Protein AF-A0A937W8B7-F1 (afdb_monomer)

Foldseek 3Di:
DFFDDLDPDDDDTAAWADADLQQQVQQAPDDFQRDNHDQLSVVQVCCLRPQFPDSVSAAPPRDPPPDDGRYHGDDPVRSVVVRVVSVLSYPPPDPPDDLCLLDFDPLLVLLVCCCPDLQLLQLCQQPDPQGFWHDQLFPPGIGWHWFWQLPPVDDQDPVDPGSSSNNTTTRGGLAVVQVRPQDDGRSPRGGPLSVSVSLQDPSRQPGPVCVGSPHHHDDPSSSVSNSSNSNSNYLALQQPLVPPSDLDLVSLVQLACVQVVNHDGDPSSQSVQVNVPQVPTRHNLSSVLSHCVNVVHDHSNPDPPPQPWPFPDDDPVGHPDDDQFDKDWGWIAGHDPRPDDDGTWTWIWHDHPPAIWIWIDDPDDPDDTDTDGDDPPVFPDDDDDDDDDDDDDDGDDDDDDPSDPDD

Nearest PDB structures (foldseek):
  5m2o-assembly1_B  TM=8.049E-01  e=3.011E-01  Ruminococcus flavefaciens FD-1

Structure (mmCIF, N/CA/C/O backbone):
data_AF-A0A937W8B7-F1
#
_entry.id   AF-A0A937W8B7-F1
#
loop_
_atom_site.group_PDB
_atom_site.id
_atom_site.type_symbol
_atom_site.label_atom_id
_atom_site.label_alt_id
_atom_site.label_comp_id
_atom_site.label_asym_id
_atom_site.label_entity_id
_atom_site.label_seq_id
_atom_site.pdbx_PDB_ins_code
_atom_site.Cartn_x
_atom_site.Cartn_y
_atom_site.Cartn_z
_atom_site.occupancy
_atom_site.B_iso_or_equiv
_atom_site.auth_seq_id
_atom_site.auth_comp_id
_atom_site.auth_asym_id
_atom_site.auth_atom_id
_atom_site.pdbx_PDB_model_num
ATOM 1 N N . MET A 1 1 ? 15.201 7.280 -2.288 1.00 46.69 1 MET A N 1
ATOM 2 C CA . MET A 1 1 ? 14.833 8.274 -3.319 1.00 46.69 1 MET A CA 1
ATOM 3 C C . MET A 1 1 ? 15.445 7.874 -4.650 1.00 46.69 1 MET A C 1
ATOM 5 O O . MET A 1 1 ? 16.646 7.661 -4.733 1.00 46.69 1 MET A O 1
ATOM 9 N N . ILE A 1 2 ? 14.607 7.722 -5.665 1.00 53.00 2 ILE A N 1
ATOM 10 C CA . ILE A 1 2 ? 14.942 7.365 -7.038 1.00 53.00 2 ILE A CA 1
ATOM 11 C C . ILE A 1 2 ? 14.984 8.642 -7.871 1.00 53.00 2 ILE A C 1
ATOM 13 O O . ILE A 1 2 ? 14.045 9.430 -7.831 1.00 53.00 2 ILE A O 1
ATOM 17 N N . LEU A 1 3 ? 16.038 8.831 -8.663 1.00 49.09 3 LEU A N 1
ATOM 18 C CA . LEU A 1 3 ? 16.100 9.918 -9.637 1.00 49.09 3 LEU A CA 1
ATOM 19 C C . LEU A 1 3 ? 15.056 9.675 -10.740 1.00 49.09 3 LEU A C 1
ATOM 21 O O . LEU A 1 3 ? 15.202 8.725 -11.514 1.00 49.09 3 LEU A O 1
ATOM 25 N N . VAL A 1 4 ? 14.020 10.511 -10.829 1.00 52.47 4 VAL A N 1
ATOM 26 C CA . VAL A 1 4 ? 13.039 10.473 -11.922 1.00 52.47 4 VAL A CA 1
ATOM 27 C C . VAL A 1 4 ? 13.129 11.779 -12.706 1.00 52.47 4 VAL A C 1
ATOM 29 O O . VAL A 1 4 ? 12.993 12.871 -12.156 1.00 52.47 4 VAL A O 1
ATOM 32 N N . ASN A 1 5 ? 13.377 11.666 -14.010 1.00 52.19 5 ASN A N 1
ATOM 33 C CA . ASN A 1 5 ? 13.340 12.813 -14.911 1.00 52.19 5 ASN A CA 1
ATOM 34 C C . ASN A 1 5 ? 11.910 12.948 -15.431 1.00 52.19 5 ASN A C 1
ATOM 36 O O . ASN A 1 5 ? 11.459 12.092 -16.185 1.00 52.19 5 ASN A O 1
ATOM 40 N N . VAL A 1 6 ? 11.227 14.013 -15.015 1.00 46.47 6 VAL A N 1
ATOM 41 C CA . VAL A 1 6 ? 9.799 14.262 -15.291 1.00 46.47 6 VAL A CA 1
ATOM 42 C C . VAL A 1 6 ? 9.524 14.560 -16.772 1.00 46.47 6 VAL A C 1
ATOM 44 O O . VAL A 1 6 ? 8.412 14.377 -17.254 1.00 46.47 6 VAL A O 1
ATOM 47 N N . ASP A 1 7 ? 10.531 15.029 -17.512 1.00 43.16 7 ASP A N 1
ATOM 48 C CA . ASP A 1 7 ? 10.381 15.488 -18.898 1.00 43.16 7 ASP A CA 1
ATOM 49 C C . ASP A 1 7 ? 11.430 14.953 -19.876 1.00 43.16 7 ASP A C 1
ATOM 51 O O . ASP A 1 7 ? 11.348 15.242 -21.065 1.00 43.16 7 ASP A O 1
ATOM 55 N N . GLY A 1 8 ? 12.408 14.175 -19.411 1.00 43.22 8 GLY A N 1
ATOM 56 C CA . GLY A 1 8 ? 13.606 13.945 -20.206 1.00 43.22 8 GLY A CA 1
ATOM 57 C C . GLY A 1 8 ? 14.385 15.253 -20.418 1.00 43.22 8 GLY A C 1
ATOM 58 O O . GLY A 1 8 ? 14.114 16.038 -21.316 1.00 43.22 8 GLY A O 1
ATOM 59 N N . PHE A 1 9 ? 15.455 15.408 -19.641 1.00 49.88 9 PHE A N 1
ATOM 60 C CA . PHE A 1 9 ? 16.638 16.215 -19.968 1.00 49.88 9 PHE A CA 1
ATOM 61 C C . PHE A 1 9 ? 16.577 17.753 -19.845 1.00 49.88 9 PHE A C 1
ATOM 63 O O . PHE A 1 9 ? 17.637 18.356 -19.997 1.00 49.88 9 PHE A O 1
ATOM 70 N N . SER A 1 10 ? 15.454 18.407 -19.511 1.00 43.09 10 SER A N 1
ATOM 71 C CA . SER A 1 10 ? 15.413 19.890 -19.433 1.00 43.09 10 SER A CA 1
ATOM 72 C C . SER A 1 10 ? 15.146 20.519 -18.061 1.00 43.09 10 SER A C 1
ATOM 74 O O . SER A 1 10 ? 15.403 21.714 -17.898 1.00 43.09 10 SER A O 1
ATOM 76 N N . ARG A 1 11 ? 14.669 19.767 -17.061 1.00 44.16 11 ARG A N 1
ATOM 77 C CA . ARG A 1 11 ? 14.406 20.288 -15.703 1.00 44.16 11 ARG A CA 1
ATOM 78 C C . ARG A 1 11 ? 15.167 19.512 -14.619 1.00 44.16 11 ARG A C 1
ATOM 80 O O . ARG A 1 11 ? 15.590 18.383 -14.873 1.00 44.16 11 ARG A O 1
ATOM 87 N N . PRO A 1 12 ? 15.378 20.108 -13.422 1.00 40.75 12 PRO A N 1
ATOM 88 C CA . PRO A 1 12 ? 16.072 19.438 -12.330 1.00 40.75 12 PRO A CA 1
ATOM 89 C C . PRO A 1 12 ? 15.380 18.111 -12.003 1.00 40.75 12 PRO A C 1
ATOM 91 O O . PRO A 1 12 ? 14.146 18.065 -11.983 1.00 40.75 12 PRO A O 1
ATOM 94 N N . PRO A 1 13 ? 16.144 17.041 -11.751 1.00 46.03 13 PRO A N 1
ATOM 95 C CA . PRO A 1 13 ? 15.562 15.759 -11.402 1.00 46.03 13 PRO A CA 1
ATOM 96 C C . PRO A 1 13 ? 14.735 15.897 -10.124 1.00 46.03 13 PRO A C 1
ATOM 98 O O . PRO A 1 13 ? 15.190 16.500 -9.151 1.00 46.03 13 PRO A O 1
ATOM 101 N N . VAL A 1 14 ? 13.539 15.308 -10.112 1.00 55.50 14 VAL A N 1
ATOM 102 C CA . VAL A 1 14 ? 12.800 15.118 -8.864 1.00 55.50 14 VAL A CA 1
ATOM 103 C C . VAL A 1 14 ? 13.104 13.723 -8.363 1.00 55.50 14 VAL A C 1
ATOM 105 O O . VAL A 1 14 ? 13.079 12.732 -9.097 1.00 55.50 14 VAL A O 1
ATOM 108 N N . PHE A 1 15 ? 13.447 13.645 -7.093 1.00 58.28 15 PHE A N 1
ATOM 109 C CA . PHE A 1 15 ? 13.592 12.368 -6.441 1.00 58.28 15 PHE A CA 1
ATOM 110 C C . PHE A 1 15 ? 12.212 11.861 -6.049 1.00 58.28 15 PHE A C 1
ATOM 112 O O . PHE A 1 15 ? 11.474 12.573 -5.375 1.00 58.28 15 PHE A O 1
ATOM 119 N N . ARG A 1 16 ? 11.882 10.634 -6.451 1.00 72.38 16 ARG A N 1
ATOM 120 C CA . ARG A 1 16 ? 10.646 9.973 -6.033 1.00 72.38 16 ARG A CA 1
ATOM 121 C C . ARG A 1 16 ? 10.905 8.802 -5.107 1.00 72.38 16 ARG A C 1
ATOM 123 O O . ARG A 1 16 ? 11.988 8.212 -5.108 1.00 72.38 16 ARG A O 1
ATOM 130 N N . SER A 1 17 ? 9.921 8.453 -4.306 1.00 75.50 17 SER A N 1
ATOM 131 C CA . SER A 1 17 ? 9.936 7.208 -3.533 1.00 75.50 17 SER A CA 1
ATOM 132 C C . SER A 1 17 ? 9.790 6.015 -4.473 1.00 75.50 17 SER A C 1
ATOM 134 O O . SER A 1 17 ? 9.129 6.150 -5.496 1.00 75.50 17 SER A O 1
ATOM 136 N N . PRO A 1 18 ? 10.421 4.860 -4.208 1.00 78.69 18 PRO A N 1
ATOM 137 C CA . PRO A 1 18 ? 10.049 3.631 -4.903 1.00 78.69 18 PRO A CA 1
ATOM 138 C C . PRO A 1 18 ? 8.588 3.275 -4.578 1.00 78.69 18 PRO A C 1
ATOM 140 O O . PRO A 1 18 ? 8.182 3.442 -3.428 1.00 78.69 18 PRO A O 1
ATOM 143 N N . PRO A 1 19 ? 7.792 2.794 -5.549 1.00 78.88 19 PRO A N 1
ATOM 144 C CA . PRO A 1 19 ? 6.466 2.280 -5.239 1.00 78.88 19 PRO A CA 1
ATOM 145 C C . PRO A 1 19 ? 6.586 0.934 -4.498 1.00 78.88 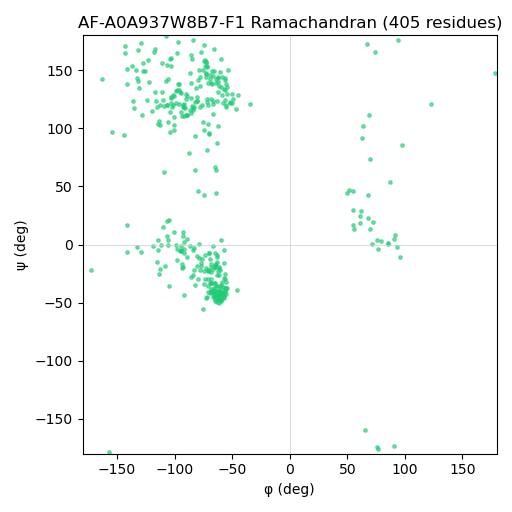19 PRO A C 1
ATOM 147 O O . PRO A 1 19 ? 7.565 0.208 -4.712 1.00 78.88 19 PRO A O 1
ATOM 150 N N . PRO A 1 20 ? 5.604 0.564 -3.660 1.00 84.06 20 PRO A N 1
ATOM 151 C CA . PRO A 1 20 ? 5.537 -0.782 -3.103 1.00 84.06 20 PRO A CA 1
ATOM 152 C C . PRO A 1 20 ? 5.369 -1.821 -4.225 1.00 84.06 20 PRO A C 1
ATOM 154 O O . PRO A 1 20 ? 4.680 -1.576 -5.214 1.00 84.06 20 PRO A O 1
ATOM 157 N N . LEU A 1 21 ? 6.011 -2.985 -4.069 1.00 88.19 21 LEU A N 1
ATOM 158 C CA . LEU A 1 21 ? 5.905 -4.100 -5.025 1.00 88.19 21 LEU A CA 1
ATOM 159 C C . LEU A 1 21 ? 4.818 -5.114 -4.649 1.00 88.19 21 LEU A C 1
ATOM 161 O O . LEU A 1 21 ? 4.355 -5.862 -5.510 1.00 88.19 21 LEU A O 1
ATOM 165 N N . ARG A 1 22 ? 4.396 -5.132 -3.379 1.00 86.88 22 ARG A N 1
ATOM 166 C CA . ARG A 1 22 ? 3.252 -5.928 -2.931 1.00 86.88 22 ARG A CA 1
ATOM 167 C C . ARG A 1 22 ? 1.998 -5.466 -3.661 1.00 86.88 22 ARG A C 1
ATOM 169 O O . ARG A 1 22 ? 1.797 -4.265 -3.836 1.00 86.88 22 ARG A O 1
ATOM 176 N N . ASN A 1 23 ? 1.189 -6.422 -4.114 1.00 89.88 23 ASN A N 1
ATOM 177 C CA . ASN A 1 23 ? -0.022 -6.163 -4.900 1.00 89.88 23 ASN A CA 1
ATOM 178 C C . ASN A 1 23 ? 0.187 -5.348 -6.176 1.00 89.88 23 ASN A C 1
ATOM 180 O O . ASN A 1 23 ? -0.794 -4.915 -6.774 1.00 89.88 23 ASN A O 1
ATOM 184 N N . LEU A 1 24 ? 1.429 -5.160 -6.643 1.00 91.38 24 LEU A N 1
ATOM 185 C CA . LEU A 1 24 ? 1.702 -4.341 -7.823 1.00 91.38 24 LEU A CA 1
ATOM 186 C C . LEU A 1 24 ? 0.881 -4.809 -9.024 1.00 91.38 24 LEU A C 1
ATOM 188 O O . LEU A 1 24 ? 0.387 -3.986 -9.776 1.00 91.38 24 LEU A O 1
ATOM 192 N N . THR A 1 25 ? 0.680 -6.116 -9.179 1.00 91.38 25 THR A N 1
ATOM 193 C CA . THR A 1 25 ? -0.074 -6.717 -10.288 1.00 91.38 25 THR A CA 1
ATOM 194 C C . THR A 1 25 ? -1.554 -6.337 -10.326 1.00 91.38 25 THR A C 1
ATOM 196 O O . THR A 1 25 ? -2.179 -6.491 -11.374 1.00 91.38 25 THR A O 1
ATOM 199 N N . LEU A 1 26 ? -2.093 -5.814 -9.223 1.00 90.88 26 LEU A N 1
ATOM 200 C CA . LEU A 1 26 ? -3.468 -5.336 -9.087 1.00 90.88 26 LEU A CA 1
ATOM 201 C C . LEU A 1 26 ? -3.605 -3.827 -9.320 1.00 90.88 26 LEU A C 1
ATOM 203 O O . LEU A 1 26 ? -4.718 -3.322 -9.340 1.00 90.88 26 LEU A O 1
ATOM 207 N N . THR A 1 27 ? -2.501 -3.098 -9.505 1.00 92.38 27 THR A N 1
ATOM 208 C CA . THR A 1 27 ? -2.508 -1.628 -9.583 1.00 92.38 27 THR A CA 1
ATOM 209 C C . THR A 1 27 ? -2.297 -1.100 -10.999 1.00 92.38 27 THR A C 1
ATOM 211 O O . THR A 1 27 ? -1.916 0.056 -11.177 1.00 92.38 27 THR A O 1
ATOM 214 N N . ALA A 1 28 ? -2.533 -1.925 -12.022 1.00 91.31 28 ALA A N 1
ATOM 215 C CA . ALA A 1 28 ? -2.424 -1.495 -13.411 1.00 91.31 28 ALA A CA 1
ATOM 216 C C . ALA A 1 28 ? -3.374 -0.309 -13.712 1.00 91.31 28 ALA A C 1
ATOM 218 O O . ALA A 1 28 ? -4.508 -0.308 -13.234 1.00 91.31 28 ALA A O 1
ATOM 219 N N . PRO A 1 29 ? -2.973 0.656 -14.560 1.00 91.62 29 PRO A N 1
ATOM 220 C CA . PRO A 1 29 ? -1.682 0.736 -15.240 1.00 91.62 29 PRO A CA 1
ATOM 221 C C . PRO A 1 29 ? -0.530 1.071 -14.278 1.00 91.62 29 PRO A C 1
ATOM 223 O O . PRO A 1 29 ? -0.659 1.915 -13.398 1.00 91.62 29 PRO A O 1
ATOM 226 N N . PHE A 1 30 ? 0.610 0.412 -14.473 1.00 89.12 30 PHE A N 1
ATOM 227 C CA . PHE A 1 30 ? 1.783 0.506 -13.606 1.00 89.12 30 PHE A CA 1
ATOM 228 C C . PHE A 1 30 ? 2.536 1.820 -13.797 1.00 89.12 30 PHE A C 1
ATOM 230 O O . PHE A 1 30 ? 2.318 2.526 -14.782 1.00 89.12 30 PHE A O 1
ATOM 237 N N . ASP A 1 31 ? 3.510 2.035 -12.905 1.00 80.31 31 ASP A N 1
ATOM 238 C CA . ASP A 1 31 ? 4.258 3.271 -12.665 1.00 80.31 31 ASP A CA 1
ATOM 239 C C . ASP A 1 31 ? 3.458 4.365 -11.936 1.00 80.31 31 ASP A C 1
ATOM 241 O O . ASP A 1 31 ? 2.242 4.303 -11.774 1.00 80.31 31 ASP A O 1
ATOM 245 N N . PHE A 1 32 ? 4.174 5.378 -11.445 1.00 79.25 32 PHE A N 1
ATOM 246 C CA . PHE A 1 32 ? 3.575 6.459 -10.667 1.00 79.25 32 PHE A CA 1
ATOM 247 C C . PHE A 1 32 ? 2.592 7.323 -11.446 1.00 79.25 32 PHE A C 1
ATOM 249 O O . PHE A 1 32 ? 1.865 8.065 -10.811 1.00 79.25 32 PHE A O 1
ATOM 256 N N . ASN A 1 33 ? 2.589 7.301 -12.777 1.00 76.81 33 ASN A N 1
ATOM 257 C CA . ASN A 1 33 ? 1.750 8.172 -13.601 1.00 76.81 33 ASN A CA 1
ATOM 258 C C . ASN A 1 33 ? 0.656 7.394 -14.363 1.00 76.81 33 ASN A C 1
ATOM 260 O O . ASN A 1 33 ? -0.147 8.003 -15.086 1.00 76.81 33 ASN A O 1
ATOM 264 N N . GLY A 1 34 ? 0.626 6.070 -14.183 1.00 83.12 34 GLY A N 1
ATOM 265 C CA . GLY A 1 34 ? -0.388 5.167 -14.702 1.00 83.12 34 GLY A CA 1
ATOM 266 C C . GLY A 1 34 ? -0.336 5.061 -16.218 1.00 83.12 34 GLY A C 1
ATOM 267 O O . GLY A 1 34 ? -1.378 5.123 -16.875 1.00 83.12 34 GLY A O 1
ATOM 268 N N . ARG A 1 35 ? 0.865 4.962 -16.803 1.00 82.31 35 ARG A N 1
ATOM 269 C CA . ARG A 1 35 ? 1.031 4.843 -18.265 1.00 82.31 35 ARG A CA 1
ATOM 270 C C . ARG A 1 35 ? 1.472 3.483 -18.738 1.00 82.31 35 ARG A C 1
ATOM 272 O O . ARG A 1 35 ? 1.360 3.217 -19.934 1.00 82.31 35 ARG A O 1
ATOM 279 N N . THR A 1 36 ? 2.021 2.661 -17.858 1.00 89.00 36 THR A N 1
ATOM 280 C CA . THR A 1 36 ? 2.618 1.406 -18.286 1.00 89.00 36 THR A CA 1
ATOM 281 C C . THR A 1 36 ? 1.573 0.291 -18.219 1.00 89.00 36 THR A C 1
ATOM 283 O O . THR A 1 36 ? 1.150 -0.071 -17.127 1.00 89.00 36 THR A O 1
ATOM 286 N N . PRO A 1 37 ? 1.110 -0.254 -19.358 1.00 88.94 37 PRO A N 1
ATOM 287 C CA . PRO A 1 37 ? -0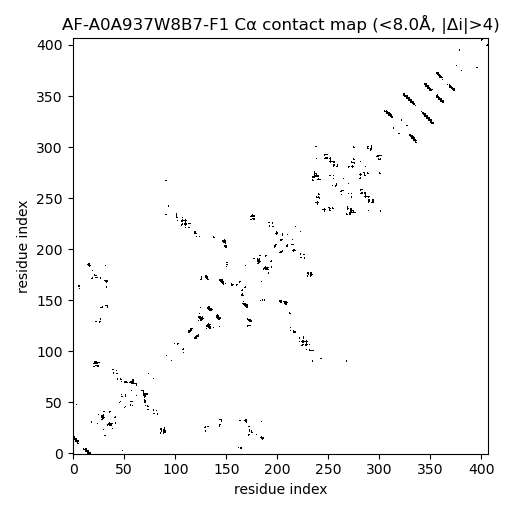.055 -1.138 -19.367 1.00 88.94 37 PRO A CA 1
ATOM 288 C C . PRO A 1 37 ? 0.253 -2.565 -18.895 1.00 88.94 37 PRO A C 1
ATOM 290 O O . PRO A 1 37 ? -0.659 -3.275 -18.485 1.00 88.94 37 PRO A O 1
ATOM 293 N N . ASP A 1 38 ? 1.514 -2.998 -18.961 1.00 93.00 38 ASP A N 1
ATOM 294 C CA . ASP A 1 38 ? 1.922 -4.373 -18.674 1.00 93.00 38 ASP A CA 1
ATOM 295 C C . ASP A 1 38 ? 3.206 -4.444 -17.822 1.00 93.00 38 ASP A C 1
ATOM 297 O O . ASP A 1 38 ? 4.049 -3.539 -17.833 1.00 93.00 38 ASP A O 1
ATOM 301 N N . LEU A 1 39 ? 3.356 -5.544 -17.076 1.00 93.19 39 LEU A N 1
ATOM 302 C CA . LEU A 1 39 ? 4.454 -5.738 -16.125 1.00 93.19 39 LEU A CA 1
ATOM 303 C C . LEU A 1 39 ? 5.822 -5.831 -16.813 1.00 93.19 39 LEU A C 1
ATOM 305 O O . LEU A 1 39 ? 6.797 -5.292 -16.294 1.00 93.19 39 LEU A O 1
ATOM 309 N N . LYS A 1 40 ? 5.922 -6.461 -17.990 1.00 95.31 40 LYS A N 1
ATOM 310 C CA . LYS A 1 40 ? 7.202 -6.613 -18.709 1.00 95.31 40 LYS A CA 1
ATOM 311 C C . LYS A 1 40 ? 7.724 -5.264 -19.204 1.00 95.31 40 LYS A C 1
ATOM 313 O O . LYS A 1 40 ? 8.918 -4.970 -19.067 1.00 95.31 40 LYS A O 1
ATOM 318 N N . THR A 1 41 ? 6.839 -4.408 -19.712 1.00 93.88 41 THR A N 1
ATOM 319 C CA . THR A 1 41 ? 7.165 -3.018 -20.041 1.00 93.88 41 THR A CA 1
ATOM 320 C C . THR A 1 41 ? 7.573 -2.249 -18.787 1.00 93.88 41 THR A C 1
ATOM 322 O O . THR A 1 41 ? 8.575 -1.535 -18.828 1.00 93.88 41 THR A O 1
ATOM 325 N N . PHE A 1 42 ? 6.875 -2.424 -17.659 1.00 92.00 42 PHE A N 1
ATOM 326 C CA . PHE A 1 42 ? 7.240 -1.781 -16.390 1.00 92.00 42 PHE A CA 1
ATOM 327 C C . PHE A 1 42 ? 8.649 -2.178 -15.931 1.00 92.00 42 PHE A C 1
ATOM 329 O O . PHE A 1 42 ? 9.477 -1.303 -15.668 1.00 92.00 42 PHE A O 1
ATOM 336 N N . ILE A 1 43 ? 8.966 -3.476 -15.940 1.00 93.50 43 ILE A N 1
ATOM 337 C CA . ILE A 1 43 ? 10.291 -4.013 -15.594 1.00 93.50 43 ILE A CA 1
ATOM 338 C C . ILE A 1 43 ? 11.369 -3.442 -16.522 1.00 93.50 43 ILE A C 1
ATOM 340 O O . ILE A 1 43 ? 12.414 -2.974 -16.065 1.00 93.50 43 ILE A O 1
ATOM 344 N N . THR A 1 44 ? 11.116 -3.425 -17.831 1.00 93.38 44 THR A N 1
ATOM 345 C CA . THR A 1 44 ? 12.071 -2.890 -18.808 1.00 93.38 44 THR A CA 1
ATOM 346 C C . THR A 1 44 ? 12.318 -1.400 -18.576 1.00 93.38 44 THR A C 1
ATOM 348 O O . THR A 1 44 ? 13.470 -0.964 -18.573 1.00 93.38 44 THR A O 1
ATOM 351 N N . ARG A 1 45 ? 11.266 -0.613 -18.317 1.00 88.44 45 ARG A N 1
ATOM 352 C CA . ARG A 1 45 ? 11.387 0.814 -17.981 1.00 88.44 45 ARG A CA 1
ATOM 353 C C . ARG A 1 45 ? 12.171 1.025 -16.687 1.00 88.44 45 ARG A C 1
ATOM 355 O O . ARG A 1 45 ? 13.014 1.917 -16.653 1.00 88.44 45 ARG A O 1
ATOM 362 N N . ALA A 1 46 ? 11.964 0.192 -15.668 1.00 87.94 46 ALA A N 1
ATOM 363 C CA . ALA A 1 46 ? 12.738 0.241 -14.429 1.00 87.94 46 ALA A CA 1
ATOM 364 C C . ALA A 1 46 ? 14.234 -0.021 -14.681 1.00 87.94 46 ALA A C 1
ATOM 366 O O . ALA A 1 46 ? 15.082 0.732 -14.201 1.00 87.94 46 ALA A O 1
ATOM 367 N N . VAL A 1 47 ? 14.579 -1.016 -15.506 1.00 91.00 47 VAL A N 1
ATOM 368 C CA . VAL A 1 47 ? 15.978 -1.280 -15.885 1.00 91.00 47 VAL A CA 1
ATOM 369 C C . VAL A 1 47 ? 16.571 -0.106 -16.661 1.00 91.00 47 VAL A C 1
ATOM 371 O O . VAL A 1 47 ? 17.637 0.386 -16.297 1.00 91.00 47 VAL A O 1
ATOM 374 N N . VAL A 1 48 ? 15.863 0.423 -17.662 1.00 88.19 48 VAL A N 1
ATOM 375 C CA . VAL A 1 48 ? 16.294 1.617 -18.413 1.00 88.19 48 VAL A CA 1
ATOM 376 C C . VAL A 1 48 ? 16.467 2.833 -17.495 1.00 88.19 48 VAL A C 1
ATOM 378 O O . VAL A 1 48 ? 17.341 3.668 -17.736 1.00 88.19 48 VAL A O 1
ATOM 381 N N . GLN A 1 49 ? 15.675 2.946 -16.427 1.00 82.94 49 GLN A N 1
ATOM 382 C CA . GLN A 1 49 ? 15.739 4.072 -15.501 1.00 82.94 49 GLN A CA 1
ATOM 383 C C . GLN A 1 49 ? 16.848 3.933 -14.444 1.00 82.94 49 GLN A C 1
ATOM 385 O O . GLN A 1 49 ? 17.447 4.946 -14.069 1.00 82.94 49 GLN A O 1
ATOM 390 N N . HIS A 1 50 ? 17.148 2.727 -13.964 1.00 84.31 50 HIS A N 1
ATOM 391 C CA . HIS A 1 50 ? 17.993 2.541 -12.774 1.00 84.31 50 HIS A CA 1
ATOM 392 C C . HIS A 1 50 ? 19.348 1.886 -13.040 1.00 84.31 50 HIS A C 1
ATOM 394 O O . HIS A 1 50 ? 20.253 2.039 -12.228 1.00 84.31 50 HIS A O 1
ATOM 400 N N . PHE A 1 51 ? 19.508 1.172 -14.154 1.00 88.00 51 PHE A N 1
ATOM 401 C CA . PHE A 1 51 ? 20.730 0.422 -14.449 1.00 88.00 51 PHE A CA 1
ATOM 402 C C . PHE A 1 51 ? 21.781 1.181 -15.278 1.00 88.00 51 PHE A C 1
ATOM 404 O O . PHE A 1 51 ? 22.935 0.743 -15.258 1.00 88.00 51 PHE A O 1
ATOM 411 N N . PRO A 1 52 ? 21.472 2.274 -16.015 1.00 88.69 52 PRO A N 1
ATOM 412 C CA . PRO A 1 52 ? 22.501 3.009 -16.737 1.00 88.69 52 PRO A CA 1
ATOM 413 C C . PRO A 1 52 ? 23.625 3.514 -15.838 1.00 88.69 52 PRO A C 1
ATOM 415 O O . PRO A 1 52 ? 23.387 4.149 -14.814 1.00 88.69 52 PRO A O 1
ATOM 418 N N . LYS A 1 53 ? 24.865 3.300 -16.281 1.00 86.12 53 LYS A N 1
ATOM 419 C CA . LYS A 1 53 ? 26.067 3.862 -15.647 1.00 86.12 53 LYS A CA 1
ATOM 420 C C . LYS A 1 53 ? 26.257 5.352 -15.920 1.00 86.12 53 LYS A C 1
ATOM 422 O O . LYS A 1 53 ? 26.961 6.023 -15.171 1.00 86.12 53 LYS A O 1
ATOM 427 N N . THR A 1 54 ? 25.666 5.860 -17.000 1.00 83.38 54 THR A N 1
ATOM 428 C CA . THR A 1 54 ? 25.754 7.267 -17.396 1.00 83.38 54 THR A CA 1
ATOM 429 C C . THR A 1 54 ? 24.374 7.829 -17.727 1.00 83.38 54 THR A C 1
ATOM 431 O O . THR A 1 54 ? 23.400 7.095 -17.905 1.00 83.38 54 THR A O 1
ATOM 434 N N . LEU A 1 55 ? 24.293 9.157 -17.845 1.00 79.69 55 LEU A N 1
ATOM 435 C CA . LEU A 1 55 ? 23.071 9.849 -18.259 1.00 79.69 55 LEU A CA 1
ATOM 436 C C . LEU A 1 55 ? 22.715 9.633 -19.740 1.00 79.69 55 LEU A C 1
ATOM 438 O O . LEU A 1 55 ? 21.630 10.045 -20.145 1.00 79.69 55 LEU A O 1
ATOM 442 N N . GLN A 1 56 ? 23.584 8.996 -20.536 1.00 80.12 56 GLN A N 1
ATOM 443 C CA . GLN A 1 56 ? 23.296 8.690 -21.941 1.00 80.12 56 GLN A CA 1
ATOM 444 C C . GLN A 1 56 ? 22.279 7.551 -22.081 1.00 80.12 56 GLN A C 1
ATOM 446 O O . GLN A 1 56 ? 21.500 7.549 -23.030 1.00 80.12 56 GLN A O 1
ATOM 451 N N . ARG A 1 57 ? 22.241 6.625 -21.111 1.00 84.88 57 ARG A N 1
ATOM 452 C CA . ARG A 1 57 ? 21.297 5.498 -21.054 1.00 84.88 57 ARG A CA 1
ATOM 453 C C . ARG A 1 57 ? 21.274 4.695 -22.353 1.00 84.88 57 ARG A C 1
ATOM 455 O O . ARG A 1 57 ? 20.206 4.342 -22.851 1.00 84.88 57 ARG A O 1
ATOM 462 N N . ILE A 1 58 ? 22.451 4.359 -22.872 1.00 88.81 58 ILE A N 1
ATOM 463 C CA . ILE A 1 58 ? 22.578 3.578 -24.099 1.00 88.81 58 ILE A CA 1
ATOM 464 C C . ILE A 1 58 ? 22.730 2.086 -23.761 1.00 88.81 58 ILE A C 1
ATOM 466 O O . ILE A 1 58 ? 23.739 1.684 -23.164 1.00 88.81 58 ILE A O 1
ATOM 470 N N . PRO A 1 59 ? 21.753 1.233 -24.122 1.00 93.62 59 PRO A N 1
ATOM 471 C CA . PRO A 1 59 ? 21.850 -0.193 -23.858 1.00 93.62 59 PRO A CA 1
ATOM 472 C C . PRO A 1 59 ? 22.877 -0.864 -24.776 1.00 93.62 59 PRO A C 1
ATOM 474 O O . PRO A 1 59 ? 23.165 -0.413 -25.888 1.00 93.62 59 PRO A O 1
ATOM 477 N N . ARG A 1 60 ? 23.383 -2.016 -24.328 1.00 92.81 60 ARG A N 1
ATOM 478 C CA . ARG A 1 60 ? 24.199 -2.923 -25.141 1.00 92.81 60 ARG A CA 1
ATOM 479 C C . ARG A 1 60 ? 23.522 -3.218 -26.483 1.00 92.81 60 ARG A C 1
ATOM 481 O O . ARG A 1 60 ? 22.373 -3.640 -26.518 1.00 92.81 60 ARG A O 1
ATOM 488 N N . GLY A 1 61 ? 24.284 -3.061 -27.561 1.00 91.50 61 GLY A N 1
ATOM 489 C CA . GLY A 1 61 ? 23.841 -3.212 -28.947 1.00 91.50 61 GLY A CA 1
ATOM 490 C C . GLY A 1 61 ? 23.450 -1.894 -29.620 1.00 91.50 61 GLY A C 1
ATOM 491 O O . GLY A 1 61 ? 23.287 -1.882 -30.834 1.00 91.50 61 GLY A O 1
ATOM 492 N N . GLN A 1 62 ? 23.335 -0.795 -28.864 1.00 92.00 62 GLN A N 1
ATOM 493 C CA . GLN A 1 62 ? 22.985 0.535 -29.385 1.00 92.00 62 GLN A CA 1
ATOM 494 C C . GLN A 1 62 ? 24.084 1.585 -29.150 1.00 92.00 62 GLN A C 1
ATOM 496 O O . GLN A 1 62 ? 23.938 2.736 -29.556 1.00 92.00 62 GLN A O 1
ATOM 501 N N . GLN A 1 63 ? 25.189 1.208 -28.499 1.00 90.62 63 GLN A N 1
ATOM 502 C CA . GLN A 1 63 ? 26.329 2.092 -28.256 1.00 90.62 63 GLN A CA 1
ATOM 503 C C . GLN A 1 63 ? 27.183 2.324 -29.517 1.00 90.62 63 GLN A C 1
ATOM 505 O O . GLN A 1 63 ? 27.276 1.422 -30.354 1.00 90.62 63 GLN A O 1
ATOM 510 N N . PRO A 1 64 ? 27.845 3.493 -29.648 1.00 90.00 64 PRO A N 1
ATOM 511 C CA . PRO A 1 64 ? 28.822 3.736 -30.707 1.00 90.00 64 PRO A CA 1
ATOM 512 C C . PRO A 1 64 ? 29.924 2.668 -30.779 1.00 90.00 64 PRO A C 1
ATOM 514 O O . PRO A 1 64 ? 30.328 2.078 -29.776 1.00 90.00 64 PRO A O 1
ATOM 517 N N . THR A 1 65 ? 30.459 2.434 -31.976 1.00 89.50 65 THR A N 1
ATOM 518 C CA . THR A 1 65 ? 31.552 1.473 -32.170 1.00 89.50 65 THR A CA 1
ATOM 519 C C . THR A 1 65 ? 32.766 1.853 -31.320 1.00 89.50 65 THR A C 1
ATOM 521 O O . THR A 1 65 ? 33.241 2.985 -31.373 1.00 89.50 65 THR A O 1
ATOM 524 N N . GLY A 1 66 ? 33.282 0.894 -30.548 1.00 88.81 66 GLY A N 1
ATOM 525 C CA . GLY A 1 66 ? 34.443 1.093 -29.676 1.00 88.81 66 GLY A CA 1
ATOM 526 C C . GLY A 1 66 ? 34.127 1.670 -28.293 1.00 88.81 66 GLY A C 1
ATOM 527 O O . GLY A 1 66 ? 35.055 1.854 -27.509 1.00 88.81 66 GLY A O 1
ATOM 528 N N . THR A 1 67 ? 32.857 1.924 -27.955 1.00 88.88 67 THR A N 1
ATOM 529 C CA . THR A 1 67 ? 32.465 2.361 -26.606 1.00 88.88 67 THR A CA 1
ATOM 530 C C . THR A 1 67 ? 31.850 1.228 -25.785 1.00 88.88 67 THR A C 1
ATOM 532 O O . THR A 1 67 ? 31.305 0.253 -26.311 1.00 88.88 67 THR A O 1
ATOM 535 N N . MET A 1 68 ? 31.962 1.342 -24.460 1.00 86.62 68 MET A N 1
ATOM 536 C CA . MET A 1 68 ? 31.331 0.409 -23.527 1.00 86.62 68 MET A CA 1
ATOM 537 C C . MET A 1 68 ? 29.842 0.745 -23.365 1.00 86.62 68 MET A C 1
ATOM 539 O O . MET A 1 68 ? 29.502 1.924 -23.296 1.00 86.62 68 MET A O 1
ATOM 543 N N . PRO A 1 69 ? 28.951 -0.258 -23.265 1.00 88.12 69 PRO A N 1
ATOM 544 C CA . PRO A 1 69 ? 27.532 -0.006 -23.036 1.00 88.12 69 PRO A CA 1
ATOM 545 C C . PRO A 1 69 ? 27.260 0.459 -21.599 1.00 88.12 69 PRO A C 1
ATOM 547 O O . PRO A 1 69 ? 27.908 -0.010 -20.655 1.00 88.12 69 PRO A O 1
ATOM 550 N N . ASP A 1 70 ? 26.245 1.312 -21.426 1.00 90.69 70 ASP A N 1
ATOM 551 C CA . ASP A 1 70 ? 25.840 1.805 -20.104 1.00 90.69 70 ASP A CA 1
ATOM 552 C C . ASP A 1 70 ? 25.169 0.706 -19.272 1.00 90.69 70 ASP A C 1
ATOM 554 O O . ASP A 1 70 ? 25.418 0.601 -18.074 1.00 90.69 70 ASP A O 1
ATOM 558 N N . PHE A 1 71 ? 24.319 -0.111 -19.903 1.00 94.25 71 PHE A N 1
ATOM 559 C CA . PHE A 1 71 ? 23.567 -1.214 -19.289 1.00 94.25 71 PHE A CA 1
ATOM 560 C C . PHE A 1 71 ? 23.166 -2.265 -20.344 1.00 94.25 71 PHE A C 1
ATOM 562 O O . PHE A 1 71 ? 23.508 -2.146 -21.522 1.00 94.25 71 PHE A O 1
ATOM 569 N N . ARG A 1 72 ? 22.449 -3.320 -19.942 1.00 94.50 72 ARG A N 1
ATOM 570 C CA . ARG A 1 72 ? 21.832 -4.309 -20.845 1.00 94.50 72 ARG A CA 1
ATOM 571 C C . ARG A 1 72 ? 20.324 -4.340 -20.586 1.00 94.50 72 ARG A C 1
ATOM 573 O O . ARG A 1 72 ? 19.918 -4.297 -19.431 1.00 94.50 72 ARG A O 1
ATOM 580 N N . LEU A 1 73 ? 19.518 -4.439 -21.644 1.00 95.25 73 LEU A N 1
ATOM 581 C CA . LEU A 1 73 ? 18.079 -4.699 -21.521 1.00 95.25 73 LEU A CA 1
ATOM 582 C C . LEU A 1 73 ? 17.820 -6.118 -20.981 1.00 95.25 73 LEU A C 1
ATOM 584 O O . LEU A 1 73 ? 18.624 -7.004 -21.280 1.00 95.25 73 LEU A O 1
ATOM 588 N N . PRO A 1 74 ? 16.729 -6.358 -20.235 1.00 95.69 74 PRO A N 1
ATOM 589 C CA . PRO A 1 74 ? 16.350 -7.702 -19.790 1.00 95.69 74 PRO A CA 1
ATOM 590 C C . PRO A 1 74 ? 16.194 -8.687 -20.957 1.00 95.69 74 PRO A C 1
ATOM 592 O O . PRO A 1 74 ? 15.725 -8.303 -22.029 1.00 95.69 74 PRO A O 1
ATOM 595 N N . GLN A 1 75 ? 16.586 -9.946 -20.756 1.00 96.38 75 GLN A N 1
ATOM 596 C CA . GLN A 1 75 ? 16.240 -11.049 -21.655 1.00 96.38 75 GLN A CA 1
ATOM 597 C C . GLN A 1 75 ? 14.789 -11.499 -21.425 1.00 96.38 75 GLN A C 1
ATOM 599 O O . GLN A 1 75 ? 14.158 -11.139 -20.431 1.00 96.38 75 GLN A O 1
ATOM 604 N N . ALA A 1 76 ? 14.251 -12.289 -22.356 1.00 96.69 76 ALA A N 1
ATOM 605 C CA . ALA A 1 76 ? 12.871 -12.767 -22.290 1.00 96.69 76 ALA A CA 1
ATOM 606 C C . ALA A 1 76 ? 12.595 -13.641 -21.052 1.00 96.69 76 ALA A C 1
ATOM 608 O O . ALA A 1 76 ? 11.590 -13.432 -20.377 1.00 96.69 76 ALA A O 1
ATOM 609 N N . ASP A 1 77 ? 13.507 -14.555 -20.722 1.00 97.19 77 ASP A N 1
ATOM 610 C CA . ASP A 1 77 ? 13.440 -15.418 -19.539 1.00 97.19 77 ASP A CA 1
ATOM 611 C C . ASP A 1 77 ? 13.552 -14.617 -18.231 1.00 97.19 77 ASP A C 1
ATOM 613 O O . ASP A 1 77 ? 12.811 -14.866 -17.283 1.00 97.19 77 ASP A O 1
ATOM 617 N N . GLU A 1 78 ? 14.408 -13.592 -18.194 1.00 96.94 78 GLU A N 1
ATOM 618 C CA . GLU A 1 78 ? 14.514 -12.666 -17.056 1.00 96.94 78 GLU A CA 1
ATOM 619 C C . GLU A 1 78 ? 13.208 -11.881 -16.832 1.00 96.94 78 GLU A C 1
ATOM 621 O O . GLU A 1 78 ? 12.787 -11.689 -15.690 1.00 96.94 78 GLU A O 1
ATOM 626 N N . LEU A 1 79 ? 12.547 -11.439 -17.910 1.00 97.19 79 LEU A N 1
ATOM 627 C CA . LEU A 1 79 ? 11.250 -10.756 -17.831 1.00 97.19 79 LEU A CA 1
ATOM 628 C C . LEU A 1 79 ? 10.143 -11.686 -17.334 1.00 97.19 79 LEU A C 1
ATOM 630 O O . LEU A 1 79 ? 9.318 -11.263 -16.530 1.00 97.19 79 LEU A O 1
ATOM 634 N N . GLU A 1 80 ? 10.120 -12.934 -17.800 1.00 95.81 80 GLU A N 1
ATOM 635 C CA . GLU A 1 80 ? 9.157 -13.942 -17.347 1.00 95.81 80 GLU A CA 1
ATOM 636 C C . GLU A 1 80 ? 9.354 -14.291 -15.872 1.00 95.81 80 GLU A C 1
ATOM 638 O O . GLU A 1 80 ? 8.382 -14.308 -15.116 1.00 95.81 80 GLU A O 1
ATOM 643 N N . ALA A 1 81 ? 10.601 -14.488 -15.441 1.00 93.44 81 ALA A N 1
ATOM 644 C CA . ALA A 1 81 ? 10.925 -14.767 -14.047 1.00 93.44 81 ALA A CA 1
ATOM 645 C C . ALA A 1 81 ? 10.533 -13.604 -13.122 1.00 93.44 81 ALA A C 1
ATOM 647 O O . ALA A 1 81 ? 9.918 -13.825 -12.078 1.00 93.44 81 ALA A O 1
ATOM 648 N N . LEU A 1 82 ? 10.840 -12.360 -13.508 1.00 95.00 82 LEU A N 1
ATOM 649 C CA . LEU A 1 82 ? 10.464 -11.182 -12.723 1.00 95.00 82 LEU A CA 1
ATOM 650 C C . LEU A 1 82 ? 8.952 -10.948 -12.706 1.00 95.00 82 LEU A C 1
ATOM 652 O O . LEU A 1 82 ? 8.416 -10.571 -11.669 1.00 95.00 82 LEU A O 1
ATOM 656 N N . GLU A 1 83 ? 8.248 -11.182 -13.813 1.00 94.44 83 GLU A N 1
ATOM 657 C CA . GLU A 1 83 ? 6.788 -11.092 -13.827 1.00 94.44 83 GLU A CA 1
ATOM 658 C C . GLU A 1 83 ? 6.155 -12.144 -12.906 1.00 94.44 83 GLU A C 1
ATOM 660 O O . GLU A 1 83 ? 5.268 -11.810 -12.120 1.00 94.44 83 GLU A O 1
ATOM 665 N N . ALA A 1 84 ? 6.626 -13.394 -12.963 1.00 87.94 84 ALA A N 1
ATOM 666 C CA . ALA A 1 84 ? 6.163 -14.460 -12.079 1.00 87.94 84 ALA A CA 1
ATOM 667 C C . ALA A 1 84 ? 6.416 -14.119 -10.603 1.00 87.94 84 ALA A C 1
ATOM 669 O O . ALA A 1 84 ? 5.515 -14.266 -9.780 1.00 87.94 84 ALA A O 1
ATOM 670 N N . PHE A 1 85 ? 7.601 -13.586 -10.287 1.00 90.62 85 PHE A N 1
ATOM 671 C CA . PHE A 1 85 ? 7.928 -13.105 -8.947 1.00 90.62 85 PHE A CA 1
ATOM 672 C C . PHE A 1 85 ? 6.993 -11.976 -8.495 1.00 90.62 85 PHE A C 1
ATOM 674 O O . PHE A 1 85 ? 6.443 -12.038 -7.405 1.00 90.62 85 PHE A O 1
ATOM 681 N N . LEU A 1 86 ? 6.743 -10.958 -9.324 1.00 91.19 86 LEU A N 1
ATOM 682 C CA . LEU A 1 86 ? 5.833 -9.868 -8.948 1.00 91.19 86 LEU A CA 1
ATOM 683 C C . LEU A 1 86 ? 4.397 -10.366 -8.727 1.00 91.19 86 LEU A C 1
ATOM 685 O O . LEU A 1 86 ? 3.722 -9.890 -7.818 1.00 91.19 86 LEU A O 1
ATOM 689 N N . ARG A 1 87 ? 3.939 -11.351 -9.510 1.00 87.50 87 ARG A N 1
ATOM 690 C CA . ARG A 1 87 ? 2.633 -12.005 -9.315 1.00 87.50 87 ARG A CA 1
ATOM 691 C C . ARG A 1 87 ? 2.559 -12.798 -8.013 1.00 87.50 87 ARG A C 1
ATOM 693 O O . ARG A 1 87 ? 1.496 -12.826 -7.402 1.00 87.50 87 ARG A O 1
ATOM 700 N N . SER A 1 88 ? 3.663 -13.392 -7.557 1.00 82.12 88 SER A N 1
ATOM 701 C CA . SER A 1 88 ? 3.691 -14.107 -6.277 1.00 82.12 88 SER A CA 1
ATOM 702 C C . SER A 1 88 ? 3.666 -13.181 -5.057 1.00 82.12 88 SER A C 1
ATOM 704 O O . SER A 1 88 ? 3.525 -13.670 -3.947 1.00 82.12 88 SER A O 1
ATOM 706 N N . LEU A 1 89 ? 3.804 -11.860 -5.233 1.00 85.06 89 LEU A N 1
ATOM 707 C CA . LEU A 1 89 ? 3.706 -10.874 -4.146 1.00 85.06 89 LEU A CA 1
ATOM 708 C C . LEU A 1 89 ? 2.275 -10.360 -3.916 1.00 85.06 89 LEU A C 1
ATOM 710 O O . LEU A 1 89 ? 2.080 -9.417 -3.143 1.00 85.06 89 LEU A O 1
ATOM 714 N N . GLN A 1 90 ? 1.282 -10.908 -4.617 1.00 84.50 90 GLN A N 1
ATOM 715 C CA . GLN A 1 90 ? -0.113 -10.542 -4.409 1.00 84.50 90 GLN A CA 1
ATOM 716 C C . GLN A 1 90 ? -0.612 -11.110 -3.080 1.00 84.50 90 GLN A C 1
ATOM 718 O O . GLN A 1 90 ? -0.606 -12.315 -2.890 1.00 84.50 90 GLN A O 1
ATOM 723 N N . VAL A 1 91 ? -1.093 -10.254 -2.188 1.00 75.38 91 VAL A N 1
ATOM 724 C CA . VAL A 1 91 ? -1.795 -10.641 -0.969 1.00 75.38 91 VAL A CA 1
ATOM 725 C C . VAL A 1 91 ? -3.075 -9.827 -0.810 1.00 75.38 91 VAL A C 1
ATOM 727 O O . VAL A 1 91 ? -3.092 -8.628 -1.087 1.00 75.38 91 VAL A O 1
ATOM 730 N N . PRO A 1 92 ? -4.143 -10.435 -0.304 1.00 71.50 92 PRO A N 1
ATOM 731 C CA . PRO A 1 92 ? -4.289 -11.863 -0.026 1.00 71.50 92 PRO A CA 1
ATOM 732 C C . PRO A 1 92 ? -4.407 -12.681 -1.321 1.00 71.50 92 PRO A C 1
ATOM 734 O O . PRO A 1 92 ? -4.825 -12.169 -2.361 1.00 71.50 92 PRO A O 1
ATOM 737 N N . HIS A 1 93 ? -4.014 -13.956 -1.265 1.00 67.69 93 HIS A N 1
ATOM 738 C CA . HIS A 1 93 ? -4.124 -14.866 -2.412 1.00 67.69 93 HIS A CA 1
ATOM 739 C C . HIS A 1 93 ? -5.565 -15.363 -2.634 1.00 67.69 93 HIS A C 1
ATOM 741 O O . HIS A 1 93 ? -5.898 -15.821 -3.729 1.00 67.69 93 HIS A O 1
ATOM 747 N N . ASP A 1 94 ? -6.427 -15.245 -1.619 1.00 69.00 94 ASP A N 1
ATOM 748 C CA . ASP A 1 94 ? -7.847 -15.588 -1.693 1.00 69.00 94 ASP A CA 1
ATOM 749 C C . ASP A 1 94 ? -8.650 -14.509 -2.440 1.00 69.00 94 ASP A C 1
ATOM 751 O O . ASP A 1 94 ? -8.743 -13.356 -2.015 1.00 69.00 94 ASP A O 1
ATOM 755 N N . ALA A 1 95 ? -9.290 -14.906 -3.543 1.00 65.50 95 ALA A N 1
ATOM 756 C CA . ALA A 1 95 ? -10.175 -14.040 -4.317 1.00 65.50 95 ALA A CA 1
ATOM 757 C C . ALA A 1 95 ? -11.440 -13.609 -3.546 1.00 65.50 95 ALA A C 1
ATOM 759 O O . ALA A 1 95 ? -12.069 -12.626 -3.934 1.00 65.50 95 ALA A O 1
ATOM 760 N N . ASN A 1 96 ? -11.805 -14.318 -2.471 1.00 69.94 96 ASN A N 1
ATOM 761 C CA . ASN A 1 96 ? -12.943 -14.015 -1.594 1.00 69.94 96 ASN A CA 1
ATOM 762 C C . ASN A 1 96 ? -12.508 -13.407 -0.254 1.00 69.94 96 ASN A C 1
ATOM 764 O O . ASN A 1 96 ? -13.235 -13.491 0.739 1.00 69.94 96 ASN A O 1
ATOM 768 N N . PHE A 1 97 ? -11.308 -12.834 -0.198 1.00 76.06 97 PHE A N 1
ATOM 769 C CA . PHE A 1 97 ? -10.813 -12.251 1.030 1.00 76.06 97 PHE A CA 1
ATOM 770 C C . PHE A 1 97 ? -11.680 -11.088 1.517 1.00 76.06 97 PHE A C 1
ATOM 772 O O . PHE A 1 97 ? -11.949 -10.125 0.798 1.00 76.06 97 PHE A O 1
ATOM 779 N N . GLU A 1 98 ? -12.013 -11.146 2.802 1.00 81.50 98 GLU A N 1
ATOM 780 C CA . GLU A 1 98 ? -12.748 -10.104 3.503 1.00 81.50 98 GLU A CA 1
ATOM 781 C C . GLU A 1 98 ? -11.789 -9.251 4.335 1.00 81.50 98 GLU A C 1
ATOM 783 O O . GLU A 1 98 ? -11.156 -9.747 5.270 1.00 81.50 98 GLU A O 1
ATOM 788 N N . LEU A 1 99 ? -11.731 -7.947 4.048 1.00 84.00 99 LEU A N 1
ATOM 789 C CA . LEU A 1 99 ? -10.844 -6.997 4.735 1.00 84.00 99 LEU A CA 1
ATOM 790 C C . LEU A 1 99 ? -11.045 -6.975 6.258 1.00 84.00 99 LEU A C 1
ATOM 792 O O . LEU A 1 99 ? -10.104 -6.741 7.014 1.00 84.00 99 LEU A O 1
ATOM 796 N N . ASP A 1 100 ? -12.266 -7.269 6.713 1.00 85.31 100 ASP A N 1
ATOM 797 C CA . ASP A 1 100 ? -12.617 -7.340 8.134 1.00 85.31 100 ASP A CA 1
ATOM 798 C C . ASP A 1 100 ? -11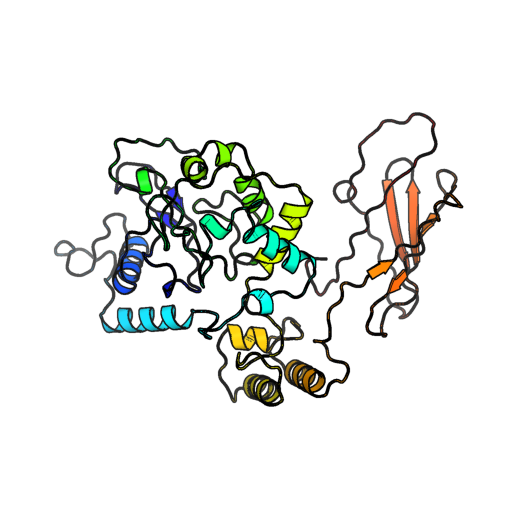.814 -8.407 8.896 1.00 85.31 100 ASP A C 1
ATOM 800 O O . ASP A 1 100 ? -11.629 -8.273 10.108 1.00 85.31 100 ASP A O 1
ATOM 804 N N . ARG A 1 101 ? -11.258 -9.415 8.203 1.00 79.88 101 ARG A N 1
ATOM 805 C CA . ARG A 1 101 ? -10.375 -10.434 8.802 1.00 79.88 101 ARG A CA 1
ATOM 806 C C . ARG A 1 101 ? -9.055 -9.857 9.323 1.00 79.88 101 ARG A C 1
ATOM 808 O O . ARG A 1 101 ? -8.417 -10.485 10.166 1.00 79.88 101 ARG A O 1
ATOM 815 N N . LEU A 1 102 ? -8.650 -8.671 8.861 1.00 81.75 102 LEU A N 1
ATOM 816 C CA . LEU A 1 102 ? -7.451 -7.979 9.346 1.00 81.75 102 LEU A CA 1
ATOM 817 C C . LEU A 1 102 ? -7.686 -7.224 10.661 1.00 81.75 102 LEU A C 1
ATOM 819 O O . LEU A 1 102 ? -6.738 -6.877 11.369 1.00 81.75 102 LEU A O 1
ATOM 823 N N . LEU A 1 103 ? -8.947 -6.947 11.001 1.00 84.00 103 LEU A N 1
ATOM 824 C CA . LEU A 1 103 ? -9.296 -5.996 12.049 1.00 84.00 103 LEU A CA 1
ATOM 825 C C . LEU A 1 103 ? -9.446 -6.688 13.402 1.00 84.00 103 LEU A C 1
ATOM 827 O O . LEU A 1 103 ? -10.351 -7.490 13.635 1.00 84.00 103 LEU A O 1
ATOM 831 N N . ARG A 1 104 ? -8.604 -6.300 14.355 1.00 79.38 104 ARG A N 1
ATOM 832 C CA . ARG A 1 104 ? -8.575 -6.853 15.714 1.00 79.38 104 ARG A CA 1
ATOM 833 C C . ARG A 1 104 ? -9.184 -5.915 16.745 1.00 79.38 104 ARG A C 1
ATOM 835 O O . ARG A 1 104 ? -9.863 -6.371 17.661 1.00 79.38 104 ARG A O 1
ATOM 842 N N . THR A 1 105 ? -9.006 -4.606 16.591 1.00 80.31 105 THR A N 1
ATOM 843 C CA . THR A 1 105 ? -9.414 -3.616 17.596 1.00 80.31 105 THR A CA 1
ATOM 844 C C . THR A 1 105 ? -10.701 -2.884 17.218 1.00 80.31 105 THR A C 1
ATOM 846 O O . THR A 1 105 ? -11.119 -2.834 16.061 1.00 80.31 105 THR A O 1
ATOM 849 N N . ALA A 1 106 ? -11.354 -2.280 18.214 1.00 85.69 106 ALA A N 1
ATOM 850 C CA . ALA A 1 106 ? -12.510 -1.419 17.968 1.00 85.69 106 ALA A CA 1
ATOM 851 C C . ALA A 1 106 ? -12.137 -0.152 17.173 1.00 85.69 106 ALA A C 1
ATOM 853 O O . ALA A 1 106 ? -12.945 0.304 16.372 1.00 85.69 106 ALA A O 1
ATOM 854 N N . ALA A 1 107 ? -10.928 0.389 17.368 1.00 89.62 107 ALA A N 1
ATOM 855 C CA . ALA A 1 107 ? -10.431 1.544 16.615 1.00 89.62 107 ALA A CA 1
ATOM 856 C C . ALA A 1 107 ? -10.273 1.216 15.126 1.00 89.62 107 ALA A C 1
ATOM 858 O O . ALA A 1 107 ? -10.798 1.931 14.285 1.00 89.62 107 ALA A O 1
ATOM 859 N N . GLN A 1 108 ? -9.683 0.061 14.807 1.00 92.44 108 GLN A N 1
ATOM 860 C CA . GLN A 1 108 ? -9.567 -0.446 13.435 1.00 92.44 108 GLN A CA 1
ATOM 861 C C . GLN A 1 108 ? -10.926 -0.590 12.740 1.00 92.44 108 GLN A C 1
ATOM 863 O O . GLN A 1 108 ? -11.077 -0.213 11.581 1.00 92.44 108 GLN A O 1
ATOM 868 N N . ARG A 1 109 ? -11.938 -1.101 13.454 1.00 93.56 109 ARG A N 1
ATOM 869 C CA . ARG A 1 109 ? -13.304 -1.229 12.923 1.00 93.56 109 ARG A CA 1
ATOM 870 C C . ARG A 1 109 ? -13.961 0.128 12.653 1.00 93.56 109 ARG A C 1
ATOM 872 O O . ARG A 1 109 ? -14.526 0.306 11.578 1.00 93.56 109 ARG A O 1
ATOM 879 N N . ARG A 1 110 ? -13.843 1.092 13.576 1.00 96.94 110 ARG A N 1
ATOM 880 C CA . ARG A 1 110 ? -14.328 2.469 13.357 1.00 96.94 110 ARG A CA 1
ATOM 881 C C . ARG A 1 110 ? -13.588 3.160 12.213 1.00 96.94 110 ARG A C 1
ATOM 883 O O . ARG A 1 110 ? -14.213 3.806 11.382 1.00 96.94 110 ARG A O 1
ATOM 890 N N . GLY A 1 111 ? -12.273 2.972 12.133 1.00 97.69 111 GLY A N 1
ATOM 891 C CA . GLY A 1 111 ? -11.438 3.487 11.054 1.00 97.69 111 GLY A CA 1
ATOM 892 C C . GLY A 1 111 ? -11.858 2.959 9.693 1.00 97.69 111 GLY A C 1
ATOM 893 O O . GLY A 1 111 ? -11.977 3.736 8.752 1.00 97.69 111 GLY A O 1
ATOM 894 N N . ARG A 1 112 ? -12.170 1.661 9.593 1.00 96.75 112 ARG A N 1
ATOM 895 C CA . ARG A 1 112 ? -12.725 1.083 8.366 1.00 96.75 112 ARG A CA 1
ATOM 896 C C . ARG A 1 112 ? -14.061 1.721 7.992 1.00 96.75 112 ARG A C 1
ATOM 898 O O . ARG A 1 112 ? -14.257 2.078 6.835 1.00 96.75 112 ARG A O 1
ATOM 905 N N . GLU A 1 113 ? -14.979 1.860 8.947 1.00 97.31 113 GLU A N 1
ATOM 906 C CA . GLU A 1 113 ? -16.279 2.498 8.701 1.00 97.31 113 GLU A CA 1
ATOM 907 C C . GLU A 1 113 ? -16.107 3.933 8.184 1.00 97.31 113 GLU A C 1
ATOM 909 O O . GLU A 1 113 ? -16.720 4.303 7.184 1.00 97.31 113 GLU A O 1
ATOM 914 N N . LEU A 1 114 ? -15.202 4.708 8.790 1.00 97.69 114 LEU A N 1
ATOM 915 C CA . LEU A 1 114 ? -14.843 6.045 8.318 1.00 97.69 114 LEU A CA 1
ATOM 916 C C . LEU A 1 114 ? -14.249 6.015 6.904 1.00 97.69 114 LEU A C 1
ATOM 918 O O . LEU A 1 114 ? -14.667 6.802 6.056 1.00 97.69 114 LEU A O 1
ATOM 922 N N . PHE A 1 115 ? -13.310 5.102 6.642 1.00 97.75 115 PHE A N 1
ATOM 923 C CA . PHE A 1 115 ? -12.583 4.980 5.376 1.00 97.75 115 PHE A CA 1
ATOM 924 C C . PHE A 1 115 ? -13.512 4.738 4.178 1.00 97.75 115 PHE A C 1
ATOM 926 O O . PHE A 1 115 ? -13.344 5.358 3.122 1.00 97.75 115 PHE A O 1
ATOM 933 N N . PHE A 1 116 ? -14.494 3.845 4.349 1.00 96.12 116 PHE A N 1
ATOM 934 C CA . PHE A 1 116 ? -15.487 3.509 3.323 1.00 96.12 116 PHE A CA 1
ATOM 935 C C . PHE A 1 116 ? -16.741 4.394 3.360 1.00 96.12 116 PHE A C 1
ATOM 937 O O . PHE A 1 116 ? -17.543 4.339 2.426 1.00 96.12 116 PHE A O 1
ATOM 944 N N . GLY A 1 117 ? -16.905 5.199 4.411 1.00 93.75 117 GLY A N 1
ATOM 945 C CA . GLY A 1 117 ? -18.030 6.104 4.606 1.00 93.75 117 GLY A CA 1
ATOM 946 C C . GLY A 1 117 ? -17.882 7.460 3.909 1.00 93.75 117 GLY A C 1
ATOM 947 O O . GLY A 1 117 ? -16.853 7.807 3.322 1.00 93.75 117 GLY A O 1
ATOM 948 N N . ASP A 1 118 ? -18.939 8.265 4.017 1.00 90.88 118 ASP A N 1
ATOM 949 C CA . ASP A 1 118 ? -19.053 9.555 3.325 1.00 90.88 118 ASP A CA 1
ATOM 950 C C . ASP A 1 118 ? -18.240 10.689 3.975 1.00 90.88 118 ASP A C 1
ATOM 952 O O . ASP A 1 118 ? -18.005 11.719 3.337 1.00 90.88 118 ASP A O 1
ATOM 956 N N . THR A 1 119 ? -17.801 10.513 5.227 1.00 90.88 119 THR A N 1
ATOM 957 C CA . THR A 1 119 ? -17.032 11.523 5.973 1.00 90.88 119 THR A CA 1
ATOM 958 C C . THR A 1 119 ? -15.582 11.594 5.495 1.00 90.88 119 THR A C 1
ATOM 960 O O . THR A 1 119 ? -15.122 12.664 5.094 1.00 90.88 119 THR A O 1
ATOM 963 N N . ALA A 1 120 ? -14.858 10.465 5.511 1.00 94.19 120 ALA A N 1
ATOM 964 C CA . ALA A 1 120 ? -13.437 10.445 5.158 1.00 94.19 120 ALA A CA 1
ATOM 965 C C . ALA A 1 120 ? -13.200 10.293 3.652 1.00 94.19 120 ALA A C 1
ATOM 967 O O . ALA A 1 120 ? -12.189 10.773 3.142 1.00 94.19 120 ALA A O 1
ATOM 968 N N . LYS A 1 121 ? -14.135 9.650 2.931 1.00 94.69 121 LYS A N 1
ATOM 969 C CA . LYS A 1 121 ? -14.118 9.487 1.466 1.00 94.69 121 LYS A CA 1
ATOM 970 C C . LYS A 1 121 ? -12.848 8.840 0.901 1.00 94.69 121 LYS A C 1
ATOM 972 O O . LYS A 1 121 ? -12.613 8.919 -0.304 1.00 94.69 121 LYS A O 1
ATOM 977 N N . CYS A 1 122 ? -12.037 8.181 1.725 1.00 96.69 122 CYS A N 1
ATOM 978 C CA . CYS A 1 122 ? -10.772 7.577 1.306 1.00 96.69 122 CYS A CA 1
ATOM 979 C C . CYS A 1 122 ? -11.003 6.546 0.191 1.00 96.69 122 CYS A C 1
ATOM 981 O O . CYS A 1 122 ? -10.318 6.559 -0.834 1.00 96.69 122 CYS A O 1
ATOM 983 N N . ALA A 1 123 ? -12.059 5.741 0.337 1.00 96.00 123 ALA A N 1
ATOM 984 C CA . ALA A 1 123 ? -12.477 4.749 -0.646 1.00 96.00 123 ALA A CA 1
ATOM 985 C C . ALA A 1 123 ? -12.997 5.339 -1.972 1.00 96.00 123 ALA A C 1
ATOM 987 O O . ALA A 1 123 ? -13.361 4.579 -2.855 1.00 96.00 123 ALA A O 1
ATOM 988 N N . GLN A 1 124 ? -13.071 6.663 -2.156 1.00 95.50 124 GLN A N 1
ATOM 989 C CA . GLN A 1 124 ? -13.352 7.231 -3.482 1.00 95.50 124 GLN A CA 1
ATOM 990 C C . GLN A 1 124 ? -12.184 6.993 -4.450 1.00 95.50 124 GLN A C 1
ATOM 992 O O . GLN A 1 124 ? -12.419 6.792 -5.642 1.00 95.50 124 GLN A O 1
ATOM 997 N N . CYS A 1 125 ? -10.949 6.985 -3.935 1.00 95.25 125 CYS A N 1
ATOM 998 C CA . CYS A 1 125 ? -9.729 6.736 -4.710 1.00 95.25 125 CYS A CA 1
ATOM 999 C C . CYS A 1 125 ? -9.021 5.432 -4.322 1.00 95.25 125 CYS A C 1
ATOM 1001 O O . CYS A 1 125 ? -8.289 4.895 -5.145 1.00 95.25 125 CYS A O 1
ATOM 1003 N N . HIS A 1 126 ? -9.211 4.957 -3.087 1.00 95.94 126 HIS A N 1
ATOM 1004 C CA . HIS A 1 126 ? -8.571 3.764 -2.534 1.00 95.94 126 HIS A CA 1
ATOM 1005 C C . HIS A 1 126 ? -9.574 2.614 -2.355 1.00 95.94 126 HIS A C 1
ATOM 1007 O O . HIS A 1 126 ? -9.841 2.181 -1.235 1.00 95.94 126 HIS A O 1
ATOM 1013 N N . ASP A 1 127 ? -10.163 2.147 -3.451 1.00 93.50 127 ASP A N 1
ATOM 1014 C CA . ASP A 1 127 ? -11.123 1.039 -3.474 1.00 93.50 127 ASP A CA 1
ATOM 1015 C C . ASP A 1 127 ? -10.518 -0.237 -4.085 1.00 93.50 127 ASP A C 1
ATOM 1017 O O . ASP A 1 127 ? -9.361 -0.268 -4.525 1.00 93.50 127 ASP A O 1
ATOM 1021 N N . GLY A 1 128 ? -11.320 -1.298 -4.126 1.00 90.12 128 GLY A N 1
ATOM 1022 C CA . GLY A 1 128 ? -10.953 -2.572 -4.731 1.00 90.12 128 GLY A CA 1
ATOM 1023 C C . GLY A 1 128 ? -10.005 -3.400 -3.864 1.00 90.12 128 GLY A C 1
ATOM 1024 O O . GLY A 1 128 ? -9.668 -3.042 -2.737 1.00 90.12 128 GLY A O 1
ATOM 1025 N N . MET A 1 129 ? -9.562 -4.537 -4.406 1.00 86.81 129 MET A N 1
ATOM 1026 C CA . MET A 1 129 ? -8.792 -5.541 -3.657 1.00 86.81 129 MET A CA 1
ATOM 1027 C C . MET A 1 129 ? -7.475 -4.996 -3.093 1.00 86.81 129 MET A C 1
ATOM 1029 O O . MET A 1 129 ? -7.076 -5.399 -2.010 1.00 86.81 129 MET A O 1
ATOM 1033 N N . ALA A 1 130 ? -6.815 -4.079 -3.807 1.00 90.00 130 ALA A N 1
ATOM 1034 C CA . ALA A 1 130 ? -5.550 -3.475 -3.387 1.00 90.00 130 ALA A CA 1
ATOM 1035 C C . ALA A 1 130 ? -5.718 -2.090 -2.728 1.00 90.00 130 ALA A C 1
ATOM 1037 O O . ALA A 1 130 ? -4.724 -1.482 -2.327 1.00 90.00 130 ALA A O 1
ATOM 1038 N N . LEU A 1 131 ? -6.953 -1.582 -2.603 1.00 94.62 131 LEU A N 1
ATOM 1039 C CA . LEU A 1 131 ? -7.242 -0.226 -2.117 1.00 94.62 131 LEU A CA 1
ATOM 1040 C C . LEU A 1 131 ? -6.493 0.853 -2.922 1.00 94.62 131 LEU A C 1
ATOM 1042 O O . LEU A 1 131 ? -5.870 1.760 -2.368 1.00 94.62 131 LEU A O 1
ATOM 1046 N N . SER A 1 132 ? -6.535 0.724 -4.247 1.00 94.19 132 SER A N 1
ATOM 1047 C CA . SER A 1 132 ? -5.872 1.611 -5.216 1.00 94.19 132 SER A CA 1
ATOM 1048 C C . SER A 1 132 ? -6.803 2.117 -6.315 1.00 94.19 132 SER A C 1
ATOM 1050 O O . SER A 1 132 ? -6.385 2.918 -7.149 1.00 94.19 132 SER A O 1
ATOM 1052 N N . ASP A 1 133 ? -8.039 1.628 -6.367 1.00 94.81 133 ASP A N 1
ATOM 1053 C CA . ASP A 1 133 ? -8.931 1.912 -7.479 1.00 94.81 133 ASP A CA 1
ATOM 1054 C C . ASP A 1 133 ? -9.862 3.073 -7.161 1.00 94.81 133 ASP A C 1
ATOM 1056 O O . ASP A 1 133 ? -10.449 3.166 -6.084 1.00 94.81 133 ASP A O 1
ATOM 1060 N N . ALA A 1 134 ? -10.052 3.951 -8.141 1.00 95.12 134 ALA A N 1
ATOM 1061 C CA . ALA A 1 134 ? -11.097 4.947 -8.062 1.00 95.12 134 ALA A CA 1
ATOM 1062 C C . ALA A 1 134 ? -12.471 4.300 -8.249 1.00 95.12 134 ALA A C 1
ATOM 1064 O O . ALA A 1 134 ? -12.651 3.413 -9.092 1.00 95.12 134 ALA A O 1
ATOM 1065 N N . LYS A 1 135 ? -13.473 4.810 -7.530 1.00 94.56 135 LYS A N 1
ATOM 1066 C CA . LYS A 1 135 ? -14.868 4.433 -7.765 1.00 94.56 135 LYS A CA 1
ATOM 1067 C C . LYS A 1 135 ? -15.341 4.925 -9.126 1.00 94.56 135 LYS A C 1
ATOM 1069 O O . LYS A 1 135 ? -15.035 6.040 -9.547 1.00 94.56 135 LYS A O 1
ATOM 1074 N N . THR A 1 136 ? -16.197 4.137 -9.773 1.00 93.00 136 THR A N 1
ATOM 1075 C CA . THR A 1 136 ? -16.830 4.491 -11.057 1.00 93.00 136 THR A CA 1
ATOM 1076 C C . THR A 1 136 ? -17.739 5.717 -10.974 1.00 93.00 136 THR A C 1
ATOM 1078 O O . THR A 1 136 ? -18.122 6.263 -12.005 1.00 93.00 136 THR A O 1
ATOM 1081 N N . THR A 1 137 ? -18.111 6.135 -9.762 1.00 90.31 137 THR A N 1
ATOM 1082 C CA . THR A 1 137 ? -18.875 7.358 -9.497 1.00 90.31 137 THR A CA 1
ATOM 1083 C C . THR A 1 137 ? -18.050 8.623 -9.687 1.00 90.31 137 THR A C 1
ATOM 1085 O O . THR A 1 137 ? -18.632 9.692 -9.868 1.00 90.31 137 THR A O 1
ATOM 1088 N N . LEU A 1 138 ? -16.718 8.532 -9.647 1.00 90.31 138 LEU A N 1
ATOM 1089 C CA . LEU A 1 138 ? -15.874 9.685 -9.903 1.00 90.31 138 LEU A CA 1
ATOM 1090 C C . LEU A 1 138 ? -15.757 9.980 -11.410 1.00 90.31 138 LEU A C 1
ATOM 1092 O O . LEU A 1 138 ? -15.793 9.064 -12.241 1.00 90.31 138 LEU A O 1
ATOM 1096 N N . PRO A 1 139 ? -15.563 11.257 -11.789 1.00 85.44 139 PRO A N 1
ATOM 1097 C CA . PRO A 1 139 ? -15.278 11.626 -13.169 1.00 85.44 139 PRO A CA 1
ATOM 1098 C C . PRO A 1 139 ? -14.070 10.857 -13.724 1.00 85.44 139 PRO A C 1
ATOM 1100 O O . PRO A 1 139 ? -13.038 10.740 -13.073 1.00 85.44 139 PRO A O 1
ATOM 1103 N N . GLY A 1 140 ? -14.185 10.346 -14.952 1.00 82.81 140 GLY A N 1
ATOM 1104 C CA . GLY A 1 140 ? -13.113 9.577 -15.597 1.00 82.81 140 GLY A CA 1
ATOM 1105 C C . GLY A 1 140 ? -13.193 8.057 -15.411 1.00 82.81 140 GLY A C 1
ATOM 1106 O O . GLY A 1 140 ? -12.391 7.356 -16.026 1.00 82.81 140 GLY A O 1
ATOM 1107 N N . GLY A 1 141 ? -14.182 7.549 -14.666 1.00 85.44 141 GLY A N 1
ATOM 1108 C CA . GLY A 1 141 ? -14.448 6.114 -14.519 1.00 85.44 141 GLY A CA 1
ATOM 1109 C C . GLY A 1 141 ? -13.708 5.462 -13.348 1.00 85.44 141 GLY A C 1
ATOM 1110 O O . GLY A 1 141 ? -13.101 6.146 -12.525 1.00 85.44 141 GLY A O 1
ATOM 1111 N N . GLY A 1 142 ? -13.811 4.131 -13.261 1.00 89.50 142 GLY A N 1
ATOM 1112 C CA . GLY A 1 142 ? -13.212 3.338 -12.182 1.00 89.50 142 GLY A CA 1
ATOM 1113 C C . GLY A 1 142 ? -11.860 2.707 -12.529 1.00 89.50 142 GLY A C 1
ATOM 1114 O O . GLY A 1 142 ? -11.425 2.756 -13.681 1.00 89.50 142 GLY A O 1
ATOM 1115 N N . GLY A 1 143 ? -11.234 2.088 -11.525 1.00 92.69 143 GLY A N 1
ATOM 1116 C CA . GLY A 1 143 ? -9.902 1.471 -11.607 1.00 92.69 143 GLY A CA 1
ATOM 1117 C C . GLY A 1 143 ? -8.781 2.412 -11.156 1.00 92.69 143 GLY A C 1
ATOM 1118 O O . GLY A 1 143 ? -9.030 3.580 -10.837 1.00 92.69 143 GLY A O 1
ATOM 1119 N N . ASN A 1 144 ? -7.540 1.921 -11.116 1.00 93.06 144 ASN A N 1
ATOM 1120 C CA . ASN A 1 144 ? -6.405 2.751 -10.725 1.00 93.06 144 ASN A CA 1
ATOM 1121 C C . ASN A 1 144 ? -6.148 3.861 -11.754 1.00 93.06 144 ASN A C 1
ATOM 1123 O O . ASN A 1 144 ? -5.939 3.621 -12.949 1.00 93.06 144 ASN A O 1
ATOM 1127 N N . ARG A 1 145 ? -6.154 5.108 -11.283 1.00 90.00 145 ARG A N 1
ATOM 1128 C CA . ARG A 1 145 ? -5.944 6.294 -12.112 1.00 90.00 145 ARG A CA 1
ATOM 1129 C C . ARG A 1 145 ? -5.149 7.351 -11.369 1.00 90.00 145 ARG A C 1
ATOM 1131 O O . ARG A 1 145 ? -4.986 7.308 -10.157 1.00 90.00 145 ARG A O 1
ATOM 1138 N N . ALA A 1 146 ? -4.649 8.308 -12.142 1.00 89.12 146 ALA A N 1
ATOM 1139 C CA . ALA A 1 146 ? -3.737 9.322 -11.653 1.00 89.12 146 ALA A CA 1
ATOM 1140 C C . ALA A 1 146 ? -4.456 10.626 -11.272 1.00 89.12 146 ALA A C 1
ATOM 1142 O O . ALA A 1 146 ? -5.245 11.142 -12.067 1.00 89.12 146 ALA A O 1
ATOM 1143 N N . PHE A 1 147 ? -4.126 11.171 -10.101 1.00 89.81 147 PHE A N 1
ATOM 1144 C CA . PHE A 1 147 ? -4.720 12.370 -9.503 1.00 89.81 147 PHE A CA 1
ATOM 1145 C C . PHE A 1 147 ? -3.655 13.413 -9.150 1.00 89.81 147 PHE A C 1
ATOM 1147 O O . PHE A 1 147 ? -2.536 13.054 -8.790 1.00 89.81 147 PHE A O 1
ATOM 1154 N N . ASP A 1 148 ? -4.014 14.699 -9.212 1.00 89.00 148 ASP A N 1
ATOM 1155 C CA . ASP A 1 148 ? -3.217 15.787 -8.627 1.00 89.00 148 ASP A CA 1
ATOM 1156 C C . ASP A 1 148 ? -3.850 16.172 -7.289 1.00 89.00 148 ASP A C 1
ATOM 1158 O O . ASP A 1 148 ? -4.852 16.887 -7.234 1.00 89.00 148 ASP A O 1
ATOM 1162 N N . THR A 1 149 ? -3.273 15.646 -6.212 1.00 89.88 149 THR A N 1
ATOM 1163 C CA . THR A 1 149 ? -3.718 15.875 -4.833 1.00 89.88 149 THR A CA 1
ATOM 1164 C C . THR A 1 149 ? -3.111 17.132 -4.215 1.00 89.88 149 THR A C 1
ATOM 1166 O O . THR A 1 149 ? -3.405 17.450 -3.066 1.00 89.88 149 THR A O 1
ATOM 1169 N N . GLY A 1 150 ? -2.256 17.858 -4.946 1.00 86.38 150 GLY A N 1
ATOM 1170 C CA . GLY A 1 150 ? -1.534 19.021 -4.431 1.00 86.38 150 GLY A CA 1
ATOM 1171 C C . GLY A 1 150 ? -0.303 18.688 -3.580 1.00 86.38 150 GLY A C 1
ATOM 1172 O O . GLY A 1 150 ? 0.353 19.611 -3.091 1.00 86.38 150 GLY A O 1
ATOM 1173 N N . VAL A 1 151 ? 0.043 17.403 -3.421 1.00 82.62 151 VAL A N 1
ATOM 1174 C CA . VAL A 1 151 ? 1.324 16.990 -2.825 1.00 82.62 151 VAL A CA 1
ATOM 1175 C C . VAL A 1 151 ? 2.476 17.467 -3.719 1.00 82.62 151 VAL A C 1
ATOM 1177 O O . VAL A 1 151 ? 2.384 17.395 -4.945 1.00 82.62 151 VAL A O 1
ATOM 1180 N N . ALA A 1 152 ? 3.547 17.966 -3.095 1.00 62.97 152 ALA A N 1
ATOM 1181 C CA . ALA A 1 152 ? 4.685 18.647 -3.712 1.00 62.97 152 ALA A CA 1
ATOM 1182 C C . ALA A 1 152 ? 4.304 19.957 -4.432 1.00 62.97 152 ALA A C 1
ATOM 1184 O O . ALA A 1 152 ? 4.014 19.954 -5.630 1.00 62.97 152 ALA A O 1
ATOM 1185 N N . GLN A 1 153 ? 4.368 21.110 -3.741 1.00 56.12 153 GLN A N 1
ATOM 1186 C CA . GLN A 1 153 ? 4.086 22.473 -4.253 1.00 56.12 153 GLN A CA 1
ATOM 1187 C C . GLN A 1 153 ? 5.046 22.991 -5.372 1.00 56.12 153 GLN A C 1
ATOM 1189 O O . GLN A 1 153 ? 5.478 24.137 -5.376 1.00 56.12 153 GLN A O 1
ATOM 1194 N N . HIS A 1 154 ? 5.384 22.181 -6.376 1.00 52.47 154 HIS A N 1
ATOM 1195 C CA . HIS A 1 154 ? 6.049 22.612 -7.611 1.00 52.47 154 HIS A CA 1
ATOM 1196 C C . HIS A 1 154 ? 5.140 23.385 -8.593 1.00 52.47 154 HIS A C 1
ATOM 1198 O O . HIS A 1 154 ? 3.929 23.214 -8.634 1.00 52.47 154 HIS A O 1
ATOM 1204 N N . GLN A 1 155 ? 5.696 24.256 -9.430 1.00 48.88 155 GLN A N 1
ATOM 1205 C CA . GLN A 1 155 ? 4.886 24.963 -10.428 1.00 48.88 155 GLN A CA 1
ATOM 1206 C C . GLN A 1 155 ? 4.336 23.980 -11.475 1.00 48.88 155 GLN A C 1
ATOM 1208 O O . GLN A 1 155 ? 5.107 23.305 -12.160 1.00 48.88 155 GLN A O 1
ATOM 1213 N N . THR A 1 156 ? 3.010 23.908 -11.613 1.00 51.66 156 THR A N 1
ATOM 1214 C CA . THR A 1 156 ? 2.360 23.235 -12.743 1.00 51.66 156 THR A CA 1
ATOM 1215 C C . THR A 1 156 ? 2.425 24.142 -13.967 1.00 51.66 156 THR A C 1
ATOM 1217 O O . THR A 1 156 ? 2.179 25.344 -13.874 1.00 51.66 156 THR A O 1
ATOM 1220 N N . ASP A 1 157 ? 2.749 23.584 -15.134 1.00 50.62 157 ASP A N 1
ATOM 1221 C CA . ASP A 1 157 ? 2.557 24.280 -16.409 1.00 50.62 157 ASP A CA 1
ATOM 1222 C C . ASP A 1 157 ? 1.489 23.520 -17.207 1.00 50.62 157 ASP A C 1
ATOM 1224 O O . ASP A 1 157 ? 1.768 22.452 -17.761 1.00 50.62 157 ASP A O 1
ATOM 1228 N N . PRO A 1 158 ? 0.250 24.040 -17.261 1.00 52.22 158 PRO A N 1
ATOM 1229 C CA . PRO A 1 158 ? -0.880 23.360 -17.891 1.00 52.22 158 PRO A CA 1
ATOM 1230 C C . PRO A 1 158 ? -0.717 23.178 -19.409 1.00 52.22 158 PRO A C 1
ATOM 1232 O O . PRO A 1 158 ? -1.515 22.478 -20.027 1.00 52.22 158 PRO A O 1
ATOM 1235 N N . ARG A 1 159 ? 0.319 23.769 -20.026 1.00 51.44 159 ARG A N 1
ATOM 1236 C CA . ARG A 1 159 ? 0.672 23.558 -21.440 1.00 51.44 159 ARG A CA 1
ATOM 1237 C C . ARG A 1 159 ? 1.427 22.248 -21.680 1.00 51.44 159 ARG A C 1
ATOM 1239 O O . ARG A 1 159 ? 1.620 21.850 -22.830 1.00 51.44 159 ARG A O 1
ATOM 1246 N N . LEU A 1 160 ? 1.884 21.582 -20.622 1.00 51.34 160 LEU A N 1
ATOM 1247 C CA . LEU A 1 160 ? 2.688 20.376 -20.729 1.00 51.34 160 LEU A CA 1
ATOM 1248 C C . LEU A 1 160 ? 1.790 19.154 -20.953 1.00 51.34 160 LEU A C 1
ATOM 1250 O O . LEU A 1 160 ? 0.893 18.838 -20.174 1.00 51.34 160 LEU A O 1
ATOM 1254 N N . ARG A 1 161 ? 2.049 18.449 -22.060 1.00 52.03 161 ARG A N 1
ATOM 1255 C CA . ARG A 1 161 ? 1.297 17.250 -22.472 1.00 52.03 161 AR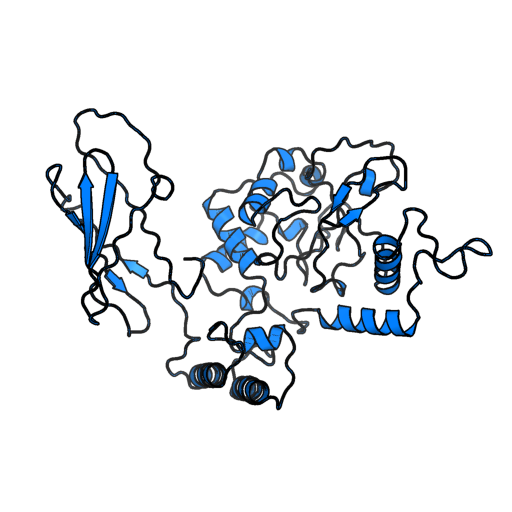G A CA 1
ATOM 1256 C C . ARG A 1 161 ? 1.533 16.058 -21.539 1.00 52.03 161 ARG A C 1
ATOM 1258 O O . ARG A 1 161 ? 0.740 15.117 -21.527 1.00 52.03 161 ARG A O 1
ATOM 1265 N N . ASP A 1 162 ? 2.612 16.084 -20.759 1.00 56.91 162 ASP A N 1
ATOM 1266 C CA . ASP A 1 162 ? 2.968 14.988 -19.871 1.00 56.91 162 ASP A CA 1
ATOM 1267 C C . ASP A 1 162 ? 2.155 15.023 -18.558 1.00 56.91 162 ASP A C 1
ATOM 1269 O O . ASP A 1 162 ? 2.175 16.017 -17.841 1.00 56.91 162 ASP A O 1
ATOM 1273 N N . ARG A 1 163 ? 1.440 13.935 -18.226 1.00 55.62 163 ARG A N 1
ATOM 1274 C CA . ARG A 1 163 ? 0.812 13.681 -16.916 1.00 55.62 163 ARG A CA 1
ATOM 1275 C C . ARG A 1 163 ? 1.737 13.966 -15.730 1.00 55.62 163 ARG A C 1
ATOM 1277 O O . ARG A 1 163 ? 1.263 14.546 -14.760 1.00 55.62 163 ARG A O 1
ATOM 1284 N N . GLU A 1 164 ? 3.027 13.643 -15.814 1.00 55.28 164 GLU A N 1
ATOM 1285 C CA . GLU A 1 164 ? 3.968 13.924 -14.724 1.00 55.28 164 GLU A CA 1
ATOM 1286 C C . GLU A 1 164 ? 4.216 15.427 -14.548 1.00 55.28 164 GLU A C 1
ATOM 1288 O O . GLU A 1 164 ? 4.356 15.925 -13.435 1.00 55.28 164 GLU A O 1
ATOM 1293 N N . LEU A 1 165 ? 4.185 16.173 -15.652 1.00 56.06 165 LEU A N 1
ATOM 1294 C CA . LEU A 1 165 ? 4.278 17.632 -15.661 1.00 56.06 165 LEU A CA 1
ATOM 1295 C C . LEU A 1 165 ? 2.964 18.312 -15.237 1.00 56.06 165 LEU A C 1
ATOM 1297 O O . LEU A 1 165 ? 2.953 19.504 -14.928 1.00 56.06 165 LEU A O 1
ATOM 1301 N N . ARG A 1 166 ? 1.875 17.536 -15.174 1.00 61.75 166 ARG A N 1
ATOM 1302 C CA . ARG A 1 166 ? 0.575 17.906 -14.599 1.00 61.75 166 ARG A CA 1
ATOM 1303 C C . ARG A 1 166 ? 0.360 17.344 -13.188 1.00 61.75 166 ARG A C 1
ATOM 1305 O O . ARG A 1 166 ? -0.766 17.408 -12.715 1.00 61.75 166 ARG A O 1
ATOM 1312 N N . ARG A 1 167 ? 1.403 16.791 -12.545 1.00 74.88 167 ARG A N 1
ATOM 1313 C CA . ARG A 1 167 ? 1.359 16.191 -11.194 1.00 74.88 167 ARG A CA 1
ATOM 1314 C C . ARG A 1 167 ? 0.308 15.097 -10.998 1.00 74.88 167 ARG A C 1
ATOM 1316 O O . ARG A 1 167 ? -0.209 14.912 -9.902 1.00 74.88 167 ARG A O 1
ATOM 1323 N N . LEU A 1 168 ? -0.028 14.371 -12.054 1.00 82.00 168 LEU A N 1
ATOM 1324 C CA . LEU A 1 168 ? -0.965 13.268 -11.926 1.00 82.00 168 LEU A CA 1
ATOM 1325 C C . LEU A 1 168 ? -0.207 12.027 -11.470 1.00 82.00 168 LEU A C 1
ATOM 1327 O O . LEU A 1 168 ? 0.622 11.509 -12.224 1.00 82.00 168 LEU A O 1
ATOM 1331 N N . PHE A 1 169 ? -0.535 11.549 -10.271 1.00 87.62 169 PHE A N 1
ATOM 1332 C CA . PHE A 1 169 ? 0.034 10.339 -9.690 1.00 87.62 169 PHE A CA 1
ATOM 1333 C C . PHE A 1 169 ? -1.028 9.269 -9.458 1.00 87.62 169 PHE A C 1
ATOM 1335 O O . PHE A 1 169 ? -2.085 9.578 -8.909 1.00 87.62 169 PHE A O 1
ATOM 1342 N N . SER A 1 170 ? -0.759 8.035 -9.890 1.00 90.69 170 SER A N 1
ATOM 1343 C CA . SER A 1 170 ? -1.605 6.868 -9.628 1.00 90.69 170 SER A CA 1
ATOM 1344 C C . SER A 1 170 ? -1.813 6.688 -8.133 1.00 90.69 170 SER A C 1
ATOM 1346 O O . SER A 1 170 ? -0.873 6.869 -7.350 1.00 90.69 170 SER A O 1
ATOM 1348 N N . THR A 1 171 ? -3.025 6.304 -7.744 1.00 93.50 171 THR A N 1
ATOM 1349 C CA . THR A 1 171 ? -3.314 5.998 -6.349 1.00 93.50 171 THR A CA 1
ATOM 1350 C C . THR A 1 171 ? -2.479 4.787 -5.906 1.00 93.50 171 THR A C 1
ATOM 1352 O O . THR A 1 171 ? -2.548 3.728 -6.538 1.00 93.50 171 THR A O 1
ATOM 1355 N N . PRO A 1 172 ? -1.654 4.904 -4.849 1.00 92.56 172 PRO A N 1
ATOM 1356 C CA . PRO A 1 172 ? -0.899 3.766 -4.344 1.00 92.56 172 PRO A CA 1
ATOM 1357 C C . PRO A 1 172 ? -1.822 2.783 -3.615 1.00 92.56 172 PRO A C 1
ATOM 1359 O O . PRO A 1 172 ? -2.776 3.187 -2.950 1.00 92.56 172 PRO A O 1
ATOM 1362 N N . GLN A 1 173 ? -1.496 1.493 -3.700 1.00 92.94 173 GLN A N 1
ATOM 1363 C CA . GLN A 1 173 ? -2.125 0.454 -2.883 1.00 92.94 173 GLN A CA 1
ATOM 1364 C C . GLN A 1 173 ? -1.787 0.643 -1.398 1.00 92.94 173 GLN A C 1
ATOM 1366 O O . GLN A 1 173 ? -0.705 1.145 -1.076 1.00 92.94 173 GLN A O 1
ATOM 1371 N N . LEU A 1 174 ? -2.695 0.239 -0.507 1.00 94.31 174 LEU A N 1
ATOM 1372 C CA . LEU A 1 174 ? -2.562 0.493 0.934 1.00 94.31 174 LEU A CA 1
ATOM 1373 C C . LEU A 1 174 ? -2.179 -0.733 1.775 1.00 94.31 174 LEU A C 1
ATOM 1375 O O . LEU A 1 174 ? -2.011 -0.589 2.985 1.00 94.31 174 LEU A O 1
ATOM 1379 N N . PHE A 1 175 ? -1.998 -1.920 1.187 1.00 90.88 175 PHE A N 1
ATOM 1380 C CA . PHE A 1 175 ? -1.469 -3.048 1.958 1.00 90.88 175 PHE A CA 1
ATOM 1381 C C . PHE A 1 175 ? -0.007 -2.801 2.338 1.00 90.88 175 PHE A C 1
ATOM 1383 O O . PHE A 1 175 ? 0.789 -2.303 1.540 1.00 90.88 175 PHE A O 1
ATOM 1390 N N . ASP A 1 176 ? 0.346 -3.161 3.567 1.00 89.06 176 ASP A N 1
ATOM 1391 C CA . ASP A 1 176 ? 1.630 -2.902 4.219 1.00 89.06 176 ASP A CA 1
ATOM 1392 C C . ASP A 1 176 ? 1.993 -1.420 4.386 1.00 89.06 176 ASP A C 1
ATOM 1394 O O . ASP A 1 176 ? 3.144 -1.097 4.682 1.00 89.06 176 ASP A O 1
ATOM 1398 N N . VAL A 1 177 ? 1.024 -0.500 4.289 1.00 92.38 177 VAL A N 1
ATOM 1399 C CA . VAL A 1 177 ? 1.280 0.952 4.358 1.00 92.38 177 VAL A CA 1
ATOM 1400 C C . VAL A 1 177 ? 1.995 1.393 5.645 1.00 92.38 177 VAL A C 1
ATOM 1402 O O . VAL A 1 177 ? 2.801 2.321 5.616 1.00 92.38 177 VAL A O 1
ATOM 1405 N N . ARG A 1 178 ? 1.820 0.688 6.770 1.00 89.06 178 ARG A N 1
ATOM 1406 C CA . ARG A 1 178 ? 2.576 0.970 8.011 1.00 89.06 178 ARG A CA 1
ATOM 1407 C C . ARG A 1 178 ? 4.095 0.805 7.890 1.00 89.06 178 ARG A C 1
ATOM 1409 O O . ARG A 1 178 ? 4.829 1.341 8.712 1.00 89.06 178 ARG A O 1
ATOM 1416 N N . HIS A 1 179 ? 4.581 0.084 6.880 1.00 87.06 179 HIS A N 1
ATOM 1417 C CA . HIS A 1 179 ? 6.004 -0.203 6.674 1.00 87.06 179 HIS A CA 1
ATOM 1418 C C . HIS A 1 179 ? 6.636 0.605 5.536 1.00 87.06 179 HIS A C 1
ATOM 1420 O O . HIS A 1 179 ? 7.806 0.401 5.216 1.00 87.06 179 HIS A O 1
ATOM 1426 N N . THR A 1 180 ? 5.887 1.519 4.915 1.00 87.44 180 THR A N 1
ATOM 1427 C CA . THR A 1 180 ? 6.330 2.226 3.704 1.00 87.44 180 THR A CA 1
ATOM 1428 C C . THR A 1 180 ? 6.629 3.701 3.932 1.00 87.44 180 THR A C 1
ATOM 1430 O O . THR A 1 180 ? 6.722 4.450 2.965 1.00 87.44 180 THR A O 1
ATOM 1433 N N . ALA A 1 181 ? 6.762 4.136 5.186 1.00 86.69 181 ALA A N 1
ATOM 1434 C CA . ALA A 1 181 ? 7.208 5.489 5.486 1.00 86.69 181 ALA A CA 1
ATOM 1435 C C . ALA A 1 181 ? 8.625 5.742 4.918 1.00 86.69 181 ALA A C 1
ATOM 1437 O O . ALA A 1 181 ? 9.456 4.826 4.908 1.00 86.69 181 ALA A O 1
ATOM 1438 N N . PRO A 1 182 ? 8.956 6.981 4.513 1.00 89.50 182 PRO A N 1
ATOM 1439 C CA . PRO A 1 182 ? 8.075 8.150 4.427 1.00 89.50 182 PRO A CA 1
ATOM 1440 C C . PRO A 1 182 ? 7.084 8.089 3.249 1.00 89.50 182 PRO A C 1
ATOM 1442 O O . PRO A 1 182 ? 7.273 7.358 2.281 1.00 89.50 182 PRO A O 1
ATOM 1445 N N . PHE A 1 183 ? 5.998 8.854 3.355 1.00 89.31 183 PHE A N 1
ATOM 1446 C CA . PHE A 1 183 ? 4.820 8.768 2.494 1.00 89.31 183 PHE A CA 1
ATOM 1447 C C . PHE A 1 183 ? 4.803 9.801 1.367 1.00 89.31 183 PHE A C 1
ATOM 1449 O O . PHE A 1 183 ? 5.501 10.816 1.396 1.00 89.31 183 PHE A O 1
ATOM 1456 N N . PHE A 1 184 ? 3.922 9.528 0.402 1.00 88.69 184 PHE A N 1
ATOM 1457 C CA . PHE A 1 184 ? 3.780 10.201 -0.885 1.00 88.69 184 PHE A CA 1
ATOM 1458 C C . PHE A 1 184 ? 4.950 9.995 -1.851 1.00 88.69 184 PHE A C 1
ATOM 1460 O O . PHE A 1 184 ? 5.975 9.392 -1.542 1.00 88.69 184 PHE A O 1
ATOM 1467 N N . HIS A 1 185 ? 4.764 10.475 -3.081 1.00 83.50 185 HIS A N 1
ATOM 1468 C CA . HIS A 1 185 ? 5.735 10.323 -4.157 1.00 83.50 185 HIS A CA 1
ATOM 1469 C C . HIS A 1 185 ? 7.023 11.129 -3.923 1.00 83.50 185 HIS A C 1
ATOM 1471 O O . HIS A 1 185 ? 8.016 10.844 -4.584 1.00 83.50 185 HIS A O 1
ATOM 1477 N N . ASP A 1 186 ? 7.018 12.111 -3.019 1.00 81.12 186 ASP A N 1
ATOM 1478 C CA . ASP A 1 186 ? 8.128 13.016 -2.702 1.00 81.12 186 ASP A CA 1
ATOM 1479 C C . ASP A 1 186 ? 8.685 12.837 -1.274 1.00 81.12 186 ASP A C 1
ATOM 1481 O O . ASP A 1 186 ? 9.600 13.567 -0.891 1.00 81.12 186 ASP A O 1
ATOM 1485 N N . ASN A 1 187 ? 8.190 11.853 -0.508 1.00 85.00 187 ASN A N 1
ATOM 1486 C CA . ASN A 1 187 ? 8.528 11.624 0.905 1.00 85.00 187 ASN A CA 1
ATOM 1487 C C . ASN A 1 187 ? 8.177 12.783 1.855 1.00 85.00 187 ASN A C 1
ATOM 1489 O O . ASN A 1 187 ? 8.809 12.914 2.905 1.00 85.00 187 ASN A O 1
ATOM 1493 N N . SER A 1 188 ? 7.212 13.647 1.518 1.00 85.56 188 SER A N 1
ATOM 1494 C CA . SER A 1 188 ? 6.925 14.832 2.335 1.00 85.56 188 SER A CA 1
ATOM 1495 C C . SER A 1 188 ? 6.259 14.531 3.682 1.00 85.56 188 SER A C 1
ATOM 1497 O O . SER A 1 188 ? 6.326 15.367 4.580 1.00 85.56 188 SER A O 1
ATOM 1499 N N . ALA A 1 189 ? 5.600 13.379 3.832 1.00 89.81 189 ALA A N 1
ATOM 1500 C CA . ALA A 1 189 ? 4.961 12.966 5.083 1.00 89.81 189 ALA A CA 1
ATOM 1501 C C . ALA A 1 189 ? 5.819 11.918 5.799 1.00 89.81 189 ALA A C 1
ATOM 1503 O O . ALA A 1 189 ? 6.188 10.899 5.219 1.00 89.81 189 ALA A O 1
ATOM 1504 N N . THR A 1 190 ? 6.154 12.156 7.067 1.00 90.00 190 THR A N 1
ATOM 1505 C CA . THR A 1 190 ? 7.125 11.316 7.792 1.00 90.00 190 THR A CA 1
ATOM 1506 C C . THR A 1 190 ? 6.499 10.073 8.404 1.00 90.00 190 THR A C 1
ATOM 1508 O O . THR A 1 190 ? 7.176 9.066 8.598 1.00 90.00 190 THR A O 1
ATOM 1511 N N . ASN A 1 191 ? 5.204 10.144 8.694 1.00 91.25 191 ASN A N 1
ATOM 1512 C CA . ASN A 1 191 ? 4.424 9.090 9.318 1.00 91.25 191 ASN A CA 1
ATOM 1513 C C . ASN A 1 191 ? 3.001 9.066 8.722 1.00 91.25 191 ASN A C 1
ATOM 1515 O O . ASN A 1 191 ? 2.620 9.946 7.945 1.00 91.25 191 ASN A O 1
ATOM 1519 N N . LEU A 1 192 ? 2.226 8.031 9.055 1.00 94.81 192 LEU A N 1
ATOM 1520 C CA . LEU A 1 192 ? 0.924 7.799 8.430 1.00 94.81 192 LEU A CA 1
ATOM 1521 C C . LEU A 1 192 ? -0.106 8.855 8.834 1.00 94.81 192 LEU A C 1
ATOM 1523 O O . LEU A 1 192 ? -0.935 9.258 8.019 1.00 94.81 192 LEU A O 1
ATOM 1527 N N . ARG A 1 193 ? -0.007 9.354 10.069 1.00 96.38 193 ARG A N 1
ATOM 1528 C CA . ARG A 1 193 ? -0.839 10.448 10.558 1.00 96.38 193 ARG A CA 1
ATOM 1529 C C . ARG A 1 193 ? -0.632 11.713 9.726 1.00 96.38 193 ARG A C 1
ATOM 1531 O O . ARG A 1 193 ? -1.627 12.280 9.289 1.00 96.38 193 ARG A O 1
ATOM 1538 N N . ASP A 1 194 ? 0.614 12.097 9.434 1.00 94.75 194 ASP A N 1
ATOM 1539 C CA . ASP A 1 194 ? 0.917 13.255 8.575 1.00 94.75 194 ASP A CA 1
ATOM 1540 C C . ASP A 1 194 ? 0.241 13.117 7.196 1.00 94.75 194 ASP A C 1
ATOM 1542 O O . ASP A 1 194 ? -0.273 14.088 6.637 1.00 94.75 194 ASP A O 1
ATOM 1546 N N . ALA A 1 195 ? 0.230 11.901 6.634 1.00 95.19 195 ALA A N 1
ATOM 1547 C CA . ALA A 1 195 ? -0.383 11.631 5.336 1.00 95.19 195 ALA A CA 1
ATOM 1548 C C . ALA A 1 195 ? -1.919 11.755 5.376 1.00 95.19 195 ALA A C 1
ATOM 1550 O O . ALA A 1 195 ? -2.511 12.333 4.463 1.00 95.19 195 ALA A O 1
ATOM 1551 N N . VAL A 1 196 ? -2.567 11.264 6.438 1.00 97.25 196 VAL A N 1
ATOM 1552 C CA . VAL A 1 196 ? -4.022 11.402 6.636 1.00 97.25 196 VAL A CA 1
ATOM 1553 C C . VAL A 1 196 ? -4.405 12.860 6.926 1.00 97.25 196 VAL A C 1
ATOM 1555 O O . VAL A 1 196 ? -5.368 13.371 6.353 1.00 97.25 196 VAL A O 1
ATOM 1558 N N . GLU A 1 197 ? -3.626 13.563 7.752 1.00 96.19 197 GLU A N 1
ATOM 1559 C CA . GLU A 1 197 ? -3.815 14.989 8.049 1.00 96.19 197 GLU A CA 1
ATOM 1560 C C . GLU A 1 197 ? -3.695 15.855 6.789 1.00 96.19 197 GLU A C 1
ATOM 1562 O O . GLU A 1 197 ? -4.486 16.782 6.601 1.00 96.19 197 GLU A O 1
ATOM 1567 N N . PHE A 1 198 ? -2.775 15.524 5.875 1.00 95.12 198 PHE A N 1
ATOM 1568 C CA . PHE A 1 198 ? -2.677 16.201 4.584 1.00 95.12 198 PHE A CA 1
ATOM 1569 C C . PHE A 1 198 ? -3.989 16.119 3.787 1.00 95.12 198 PHE A C 1
ATOM 1571 O O . PHE A 1 198 ? -4.439 17.140 3.260 1.00 95.12 198 PHE A O 1
ATOM 1578 N N . CYS A 1 199 ? -4.638 14.953 3.729 1.00 93.94 199 CYS A N 1
ATOM 1579 C CA . CYS A 1 199 ? -5.907 14.776 3.010 1.00 93.94 199 CYS A CA 1
ATOM 1580 C C . CYS A 1 199 ? -7.051 15.625 3.595 1.00 93.94 199 CYS A C 1
ATOM 1582 O O . CYS A 1 199 ? -7.962 16.009 2.864 1.00 93.94 199 CYS A O 1
ATOM 1584 N N . ALA A 1 200 ? -6.993 15.962 4.887 1.00 94.44 200 ALA A N 1
ATOM 1585 C CA . ALA A 1 200 ? -7.947 16.854 5.553 1.00 94.44 200 ALA A CA 1
ATOM 1586 C C . ALA A 1 200 ? -7.525 18.341 5.541 1.00 94.44 200 ALA A C 1
ATOM 1588 O O . ALA A 1 200 ? -8.216 19.186 6.112 1.00 94.44 200 ALA A O 1
ATOM 1589 N N . SER A 1 201 ? -6.392 18.679 4.918 1.00 93.56 201 SER A N 1
ATOM 1590 C CA . SER A 1 201 ? -5.822 20.029 4.946 1.00 93.56 201 SER A CA 1
ATOM 1591 C C . SER A 1 201 ? -6.389 20.961 3.868 1.00 93.56 201 SER A C 1
ATOM 1593 O O . SER A 1 201 ? -6.907 20.533 2.831 1.00 93.56 201 SER A O 1
ATOM 1595 N N . ASP A 1 202 ? -6.184 22.269 4.054 1.00 91.94 202 ASP A N 1
ATOM 1596 C CA . ASP A 1 202 ? -6.481 23.269 3.021 1.00 91.94 202 ASP A CA 1
ATOM 1597 C C . ASP A 1 202 ? -5.652 23.063 1.742 1.00 91.94 202 ASP A C 1
ATOM 1599 O O . ASP A 1 202 ? -6.095 23.440 0.657 1.00 91.94 202 ASP A O 1
ATOM 1603 N N . ALA A 1 203 ? -4.464 22.453 1.831 1.00 90.56 203 ALA A N 1
ATOM 1604 C CA . ALA A 1 203 ? -3.656 22.156 0.651 1.00 90.56 203 ALA A CA 1
ATOM 1605 C C . ALA A 1 203 ? -4.363 21.142 -0.259 1.00 90.56 203 ALA A C 1
ATOM 1607 O O . ALA A 1 203 ? -4.493 21.389 -1.459 1.00 90.56 203 ALA A O 1
ATOM 1608 N N . PHE A 1 204 ? -4.894 20.056 0.315 1.00 92.44 204 PHE A N 1
ATOM 1609 C CA . PHE A 1 204 ? -5.692 19.087 -0.433 1.00 92.44 204 PHE A CA 1
ATOM 1610 C C . PHE A 1 204 ? -7.006 19.704 -0.914 1.00 92.44 204 PHE A C 1
ATOM 1612 O O . PHE A 1 204 ? -7.352 19.567 -2.085 1.00 92.44 204 PHE A O 1
ATOM 1619 N N . LYS A 1 205 ? -7.713 20.447 -0.054 1.00 93.38 205 LYS A N 1
ATOM 1620 C CA . LYS A 1 205 ? -8.982 21.111 -0.396 1.00 93.38 205 LYS A CA 1
ATOM 1621 C C . LYS A 1 205 ? -8.876 22.044 -1.608 1.00 93.38 205 LYS A C 1
ATOM 1623 O O . LYS A 1 205 ? -9.838 22.181 -2.357 1.00 93.38 205 LYS A O 1
ATOM 1628 N N . ASN A 1 206 ? -7.717 22.672 -1.804 1.00 90.62 206 ASN A N 1
ATOM 1629 C CA . ASN A 1 206 ? -7.437 23.557 -2.937 1.00 90.62 206 ASN A CA 1
ATOM 1630 C C . ASN A 1 206 ? -6.788 22.834 -4.139 1.00 90.62 206 ASN A C 1
ATOM 1632 O O . ASN A 1 206 ? -6.364 23.491 -5.092 1.00 90.62 206 ASN A O 1
ATOM 1636 N N . SER A 1 207 ? -6.684 21.502 -4.109 1.00 90.44 207 SER A N 1
ATOM 1637 C CA . SER A 1 207 ? -6.111 20.695 -5.192 1.00 90.44 207 SER A CA 1
ATOM 1638 C C . SER A 1 207 ? -7.136 20.352 -6.284 1.00 90.44 207 SER A C 1
ATOM 1640 O O . SER A 1 207 ? -8.344 20.345 -6.025 1.00 90.44 207 SER A O 1
ATOM 1642 N N . PRO A 1 208 ? -6.689 19.995 -7.505 1.00 90.62 208 PRO A N 1
ATOM 1643 C CA . PRO A 1 208 ? -7.578 19.466 -8.538 1.00 90.62 208 PRO A CA 1
ATOM 1644 C C . PRO A 1 208 ? -8.366 18.228 -8.090 1.00 90.62 208 PRO A C 1
ATOM 1646 O O . PRO A 1 208 ? -9.558 18.143 -8.377 1.00 90.62 208 PRO A O 1
ATOM 1649 N N . ALA A 1 209 ? -7.756 17.301 -7.343 1.00 91.69 209 ALA A N 1
ATOM 1650 C CA . ALA A 1 209 ? -8.437 16.094 -6.871 1.00 91.69 209 ALA A CA 1
ATOM 1651 C C . ALA A 1 209 ? -9.646 16.404 -5.969 1.00 91.69 209 ALA A C 1
ATOM 1653 O O . ALA A 1 209 ? -10.676 15.736 -6.071 1.00 91.69 209 ALA A O 1
ATOM 1654 N N . ALA A 1 210 ? -9.578 17.455 -5.145 1.00 92.62 210 ALA A N 1
ATOM 1655 C CA . ALA A 1 210 ? -10.702 17.863 -4.299 1.00 92.62 210 ALA A CA 1
ATOM 1656 C C . ALA A 1 210 ? -11.923 18.349 -5.098 1.00 92.62 210 ALA A C 1
ATOM 1658 O O . ALA A 1 210 ? -13.036 18.326 -4.576 1.00 92.62 210 ALA A O 1
ATOM 1659 N N . THR A 1 211 ? -11.766 18.729 -6.372 1.00 91.81 211 THR A N 1
ATOM 1660 C CA . THR A 1 211 ? -12.919 19.036 -7.240 1.00 91.81 211 THR A CA 1
ATOM 1661 C C . THR A 1 211 ? -13.725 17.791 -7.615 1.00 91.81 211 THR A C 1
ATOM 1663 O O . THR A 1 211 ? -14.909 17.904 -7.923 1.00 91.81 211 THR A O 1
ATOM 1666 N N . GLU A 1 212 ? -13.107 16.607 -7.549 1.00 91.12 212 GLU A N 1
ATOM 1667 C CA . GLU A 1 212 ? -13.741 15.327 -7.869 1.00 91.12 212 GLU A CA 1
ATOM 1668 C C . GLU A 1 212 ? -14.354 14.662 -6.628 1.00 91.12 212 GLU A C 1
ATOM 1670 O O . GLU A 1 212 ? -15.478 14.171 -6.692 1.00 91.12 212 GLU A O 1
ATOM 1675 N N . VAL A 1 213 ? -13.639 14.660 -5.495 1.00 91.00 213 VAL A N 1
ATOM 1676 C CA . VAL A 1 213 ? -14.077 13.979 -4.254 1.00 91.00 213 VAL A CA 1
ATOM 1677 C C . VAL A 1 213 ? -14.746 14.918 -3.234 1.00 91.00 213 VAL A C 1
ATOM 1679 O O . VAL A 1 213 ? -15.410 14.484 -2.285 1.00 91.00 213 VAL A O 1
ATOM 1682 N N . GLY A 1 214 ? -14.616 16.229 -3.431 1.00 89.69 214 GLY A N 1
ATOM 1683 C CA . GLY A 1 214 ? -15.053 17.261 -2.496 1.00 89.69 214 GLY A CA 1
ATOM 1684 C C . GLY A 1 214 ? -14.122 17.420 -1.290 1.00 89.69 214 GLY A C 1
ATOM 1685 O O . GLY A 1 214 ? -13.073 16.792 -1.181 1.00 89.69 214 GLY A O 1
ATOM 1686 N N . THR A 1 215 ? -14.530 18.270 -0.348 1.00 88.81 215 THR A N 1
ATOM 1687 C CA . THR A 1 215 ? -13.782 18.491 0.897 1.00 88.81 215 THR A CA 1
ATOM 1688 C C . THR A 1 215 ? -13.842 17.256 1.798 1.00 88.81 215 THR A C 1
ATOM 1690 O O . THR A 1 215 ? -14.894 16.612 1.900 1.00 88.81 215 THR A O 1
ATOM 1693 N N . ILE A 1 216 ? -12.723 16.981 2.467 1.00 93.50 216 ILE A N 1
ATOM 1694 C CA . ILE A 1 216 ? -12.579 16.011 3.553 1.00 93.50 216 ILE A CA 1
ATOM 1695 C C . ILE A 1 216 ? -12.335 16.817 4.832 1.00 93.50 216 ILE A C 1
ATOM 1697 O O . ILE A 1 216 ? -11.535 17.751 4.846 1.00 93.50 216 ILE A O 1
ATOM 1701 N N . THR A 1 217 ? -13.068 16.515 5.898 1.00 90.69 217 THR A N 1
ATOM 1702 C CA . THR A 1 217 ? -12.903 17.165 7.203 1.00 90.69 217 THR A CA 1
ATOM 1703 C C . THR A 1 217 ? -12.957 16.084 8.260 1.00 90.69 217 THR A C 1
ATOM 1705 O O . THR A 1 217 ? -13.923 15.330 8.297 1.00 90.69 217 THR A O 1
ATOM 1708 N N . LEU A 1 218 ? -11.906 16.002 9.074 1.00 95.19 218 LEU A N 1
ATOM 1709 C CA . LEU A 1 218 ? -11.721 14.944 10.060 1.00 95.19 218 LEU A CA 1
ATOM 1710 C C . LEU A 1 218 ? -11.373 15.555 11.416 1.00 95.19 218 LEU A C 1
ATOM 1712 O O . LEU A 1 218 ? -10.524 16.444 11.511 1.00 95.19 218 LEU A O 1
ATOM 1716 N N . ALA A 1 219 ? -12.017 15.068 12.469 1.00 95.50 219 ALA A N 1
ATOM 1717 C CA . ALA A 1 219 ? -11.607 15.307 13.842 1.00 95.50 219 ALA A CA 1
ATOM 1718 C C . ALA A 1 219 ? -10.366 14.467 14.189 1.00 95.50 219 ALA A C 1
ATOM 1720 O O . ALA A 1 219 ? -10.110 13.425 13.587 1.00 95.50 219 ALA A O 1
ATOM 1721 N N . SER A 1 220 ? -9.597 14.880 15.204 1.00 94.25 220 SER A N 1
ATOM 1722 C CA . SER A 1 220 ? -8.354 14.177 15.574 1.00 94.25 220 SER A CA 1
ATOM 1723 C C . SER A 1 220 ? -8.569 12.694 15.889 1.00 94.25 220 SER A C 1
ATOM 1725 O O . SER A 1 220 ? -7.742 11.875 15.513 1.00 94.25 220 SER A O 1
ATOM 1727 N N . ASN A 1 221 ? -9.673 12.341 16.549 1.00 94.75 221 ASN A N 1
ATOM 1728 C CA . ASN A 1 221 ? -10.001 10.952 16.871 1.00 94.75 221 ASN A CA 1
ATOM 1729 C C . ASN A 1 221 ? -10.403 10.133 15.633 1.00 94.75 221 ASN A C 1
ATOM 1731 O O . ASN A 1 221 ? -10.181 8.930 15.603 1.00 94.75 221 ASN A O 1
ATOM 1735 N N . GLU A 1 222 ? -10.989 10.768 14.614 1.00 97.62 222 GLU A N 1
ATOM 1736 C CA . GLU A 1 222 ? -11.296 10.106 13.339 1.00 97.62 222 GLU A CA 1
ATOM 1737 C C . GLU A 1 222 ? -10.007 9.818 12.560 1.00 97.62 222 GLU A C 1
ATOM 1739 O O . GLU A 1 222 ? -9.881 8.762 11.947 1.00 97.62 222 GLU A O 1
ATOM 1744 N N . ILE A 1 223 ? -9.023 10.721 12.642 1.00 97.50 223 ILE A N 1
ATOM 1745 C CA . ILE A 1 223 ? -7.672 10.503 12.108 1.00 97.50 223 ILE A CA 1
ATOM 1746 C C . ILE A 1 223 ? -6.998 9.332 12.830 1.00 97.50 223 ILE A C 1
ATOM 1748 O O . ILE A 1 223 ? -6.452 8.460 12.162 1.00 97.50 223 ILE A O 1
ATOM 1752 N N . ASP A 1 224 ? -7.071 9.276 14.165 1.00 97.06 224 ASP A N 1
ATOM 1753 C CA . ASP A 1 224 ? -6.524 8.160 14.954 1.00 97.06 224 ASP A CA 1
ATOM 1754 C C . ASP A 1 224 ? -7.132 6.814 14.528 1.00 97.06 224 ASP A C 1
ATOM 1756 O O . ASP A 1 224 ? -6.414 5.838 14.313 1.00 97.06 224 ASP A O 1
ATOM 1760 N N . ASP A 1 225 ? -8.457 6.767 14.365 1.00 97.56 225 ASP A N 1
ATOM 1761 C CA . ASP A 1 225 ? -9.164 5.560 13.940 1.00 97.56 225 ASP A CA 1
ATOM 1762 C C . ASP A 1 225 ? -8.777 5.157 12.499 1.00 97.56 225 ASP A C 1
ATOM 1764 O O . ASP A 1 225 ? -8.515 3.979 12.244 1.00 97.56 225 ASP A O 1
ATOM 1768 N N . LEU A 1 226 ? -8.675 6.112 11.563 1.00 98.38 226 LEU A N 1
ATOM 1769 C CA . LEU A 1 226 ? -8.222 5.864 10.184 1.00 98.38 226 LEU A CA 1
ATOM 1770 C C . LEU A 1 226 ? -6.787 5.332 10.130 1.00 98.38 226 LEU A C 1
ATOM 1772 O O . LEU A 1 226 ? -6.530 4.358 9.423 1.00 98.38 226 LEU A O 1
ATOM 1776 N N . VAL A 1 227 ? -5.870 5.935 10.890 1.00 97.50 227 VAL A N 1
ATOM 1777 C CA . VAL A 1 227 ? -4.482 5.466 11.009 1.00 97.50 227 VAL A CA 1
ATOM 1778 C C . VAL A 1 227 ? -4.467 4.037 11.546 1.00 97.50 227 VAL A C 1
ATOM 1780 O O . VAL A 1 227 ? -3.862 3.172 10.918 1.00 97.50 227 VAL A O 1
ATOM 1783 N N . ALA A 1 228 ? -5.213 3.748 12.617 1.00 93.50 228 ALA A N 1
ATOM 1784 C CA . ALA A 1 228 ? -5.286 2.403 13.186 1.00 93.50 228 ALA A CA 1
ATOM 1785 C C . ALA A 1 228 ? -5.798 1.365 12.173 1.00 93.50 228 ALA A C 1
ATOM 1787 O O . ALA A 1 228 ? -5.283 0.247 12.122 1.00 93.50 228 ALA A O 1
ATOM 1788 N N . PHE A 1 229 ? -6.806 1.718 11.366 1.00 96.19 229 PHE A N 1
ATOM 1789 C CA . PHE A 1 229 ? -7.292 0.868 10.278 1.00 96.19 229 PHE A CA 1
ATOM 1790 C C . PHE A 1 229 ? -6.221 0.631 9.212 1.00 96.19 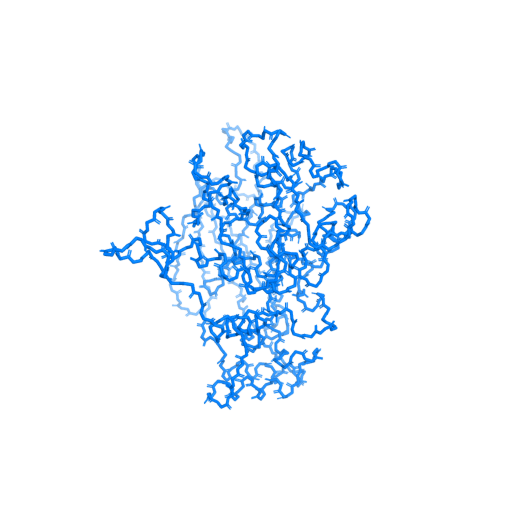229 PHE A C 1
ATOM 1792 O O . PHE A 1 229 ? -5.964 -0.517 8.860 1.00 96.19 229 PHE A O 1
ATOM 1799 N N . MET A 1 230 ? -5.573 1.689 8.724 1.00 95.75 230 MET A N 1
ATOM 1800 C CA . MET A 1 230 ? -4.544 1.577 7.692 1.00 95.75 230 MET A CA 1
ATOM 1801 C C . MET A 1 230 ? -3.324 0.777 8.179 1.00 95.75 230 MET A C 1
ATOM 1803 O O . MET A 1 230 ? -2.765 -0.017 7.428 1.00 95.75 230 MET A O 1
ATOM 1807 N N . GLU A 1 231 ? -2.949 0.895 9.452 1.00 92.12 231 GLU A N 1
ATOM 1808 C CA . GLU A 1 231 ? -1.902 0.070 10.066 1.00 92.12 231 GLU A CA 1
ATOM 1809 C C . GLU A 1 231 ? -2.272 -1.412 10.180 1.00 92.12 231 GLU A C 1
ATOM 1811 O O . GLU A 1 231 ? -1.386 -2.261 10.292 1.00 92.12 231 GLU A O 1
ATOM 1816 N N . ALA A 1 232 ? -3.565 -1.738 10.140 1.00 89.69 232 ALA A N 1
ATOM 1817 C CA . ALA A 1 232 ? -4.044 -3.114 10.133 1.00 89.69 232 ALA A CA 1
ATOM 1818 C C . ALA A 1 232 ? -3.989 -3.765 8.746 1.00 89.69 232 ALA A C 1
ATOM 1820 O O . ALA A 1 232 ? -4.185 -4.972 8.661 1.00 89.69 232 ALA A O 1
ATOM 1821 N N . LEU A 1 233 ? -3.724 -3.007 7.674 1.00 90.62 233 LEU A N 1
ATOM 1822 C CA . LEU A 1 233 ? -3.690 -3.497 6.290 1.00 90.62 233 LEU A CA 1
ATOM 1823 C C . LEU A 1 233 ? -2.435 -4.333 5.985 1.00 90.62 233 LEU A C 1
ATOM 1825 O O . LEU A 1 233 ? -1.820 -4.175 4.939 1.00 90.62 233 LEU A O 1
ATOM 1829 N N . THR A 1 234 ? -2.026 -5.209 6.892 1.00 84.31 234 THR A N 1
ATOM 1830 C CA . THR A 1 234 ? -0.885 -6.115 6.724 1.00 84.31 234 THR A CA 1
ATOM 1831 C C . THR A 1 234 ? -1.349 -7.558 6.762 1.00 84.31 234 THR A C 1
ATOM 1833 O O . THR A 1 234 ? -2.474 -7.849 7.174 1.00 84.31 234 THR A O 1
ATOM 1836 N N . CYS A 1 235 ? -0.470 -8.485 6.388 1.00 77.62 235 CYS A N 1
ATOM 1837 C CA . CYS A 1 235 ? -0.710 -9.898 6.652 1.00 77.62 235 CYS A CA 1
ATOM 1838 C C . CYS A 1 235 ? -0.939 -10.115 8.163 1.00 77.62 235 CYS A C 1
ATOM 1840 O O . CYS A 1 235 ? -0.144 -9.652 8.991 1.00 77.62 235 CYS A O 1
ATOM 1842 N N . PRO A 1 236 ? -2.068 -10.719 8.572 1.00 72.62 236 PRO A N 1
ATOM 1843 C CA . PRO A 1 236 ? -2.425 -10.790 9.974 1.00 72.62 236 PRO A CA 1
ATOM 1844 C C . PRO A 1 236 ? -1.761 -12.000 10.642 1.00 72.62 236 PRO A C 1
ATOM 1846 O O . PRO A 1 236 ? -2.032 -13.134 10.295 1.00 72.62 236 PRO A O 1
ATOM 1849 N N . HIS A 1 237 ? -1.033 -11.767 11.734 1.00 78.75 237 HIS A N 1
ATOM 1850 C CA . HIS A 1 237 ? -0.626 -12.791 12.717 1.00 78.75 237 HIS A CA 1
ATOM 1851 C C . HIS A 1 237 ? -1.813 -13.438 13.471 1.00 78.75 237 HIS A C 1
ATOM 1853 O O . HIS A 1 237 ? -2.045 -13.148 14.647 1.00 78.75 237 HIS A O 1
ATOM 1859 N N . ASN A 1 238 ? -2.698 -14.161 12.782 1.00 81.62 238 ASN A N 1
ATOM 1860 C CA . ASN A 1 238 ? -3.967 -14.656 13.339 1.00 81.62 238 ASN A CA 1
ATOM 1861 C C . ASN A 1 238 ? -4.058 -16.190 13.450 1.00 81.62 238 ASN A C 1
ATOM 1863 O O . ASN A 1 238 ? -5.030 -16.681 14.019 1.00 81.62 238 ASN A O 1
ATOM 1867 N N . GLY A 1 239 ? -3.060 -16.926 12.957 1.00 87.75 239 GLY A N 1
ATOM 1868 C CA . GLY A 1 239 ? -3.006 -18.384 13.031 1.00 87.75 239 GLY A CA 1
ATOM 1869 C C . GLY A 1 239 ? -3.733 -19.137 11.918 1.00 87.75 239 GLY A C 1
ATOM 1870 O O . GLY A 1 239 ? -3.725 -20.359 11.959 1.00 87.75 239 GLY A O 1
ATOM 1871 N N . ASP A 1 240 ? -4.350 -18.448 10.956 1.00 88.81 240 ASP A N 1
ATOM 1872 C CA . ASP A 1 240 ? -4.930 -19.027 9.731 1.00 88.81 240 ASP A CA 1
ATOM 1873 C C . ASP A 1 240 ? -3.836 -19.090 8.652 1.00 88.81 240 ASP A C 1
ATOM 1875 O O . ASP A 1 240 ? -3.689 -18.191 7.826 1.00 88.81 240 ASP A O 1
ATOM 1879 N N . VAL A 1 241 ? -2.963 -20.092 8.759 1.00 90.56 241 VAL A N 1
ATOM 1880 C CA . VAL A 1 241 ? -1.718 -20.203 7.984 1.00 90.56 241 VAL A CA 1
ATOM 1881 C C . VAL A 1 241 ? -2.002 -20.609 6.543 1.00 90.56 241 VAL A C 1
ATOM 1883 O O . VAL A 1 241 ? -1.296 -20.166 5.639 1.00 90.56 241 VAL A O 1
ATOM 1886 N N . ASN A 1 242 ? -3.024 -21.432 6.302 1.00 88.38 242 ASN A N 1
ATOM 1887 C CA . ASN A 1 242 ? -3.430 -21.815 4.950 1.00 88.38 242 ASN A CA 1
ATOM 1888 C C . ASN A 1 242 ? -4.367 -20.785 4.278 1.00 88.38 242 ASN A C 1
ATOM 1890 O O . ASN A 1 242 ? -4.647 -20.928 3.087 1.00 88.38 242 ASN A O 1
ATOM 1894 N N . GLN A 1 243 ? -4.777 -19.736 5.005 1.00 83.81 243 GLN A N 1
ATOM 1895 C CA . GLN A 1 243 ? -5.635 -18.637 4.546 1.00 83.81 243 GLN A CA 1
ATOM 1896 C C . GLN A 1 243 ? -7.036 -19.095 4.099 1.00 83.81 243 GLN A C 1
ATOM 1898 O O . GLN A 1 243 ? -7.661 -18.451 3.253 1.00 83.81 243 GLN A O 1
ATOM 1903 N N . ASP A 1 244 ? -7.557 -20.191 4.659 1.00 82.69 244 ASP A N 1
ATOM 1904 C CA . ASP A 1 244 ? -8.892 -20.709 4.333 1.00 82.69 244 ASP A CA 1
ATOM 1905 C C . ASP A 1 244 ? -10.028 -20.019 5.120 1.00 82.69 244 ASP A C 1
ATOM 1907 O O . ASP A 1 244 ? -11.221 -20.256 4.880 1.00 82.69 244 ASP A O 1
ATOM 1911 N N . GLY A 1 245 ? -9.669 -19.108 6.029 1.00 81.19 245 GLY A N 1
ATOM 1912 C CA . GLY A 1 245 ? -10.584 -18.373 6.893 1.00 81.19 245 GLY A CA 1
ATOM 1913 C C . GLY A 1 245 ? -10.860 -19.050 8.232 1.00 81.19 245 GLY A C 1
ATOM 1914 O O . GLY A 1 245 ? -11.713 -18.557 8.981 1.00 81.19 245 GLY A O 1
ATOM 1915 N N . LYS A 1 246 ? -10.201 -20.168 8.551 1.00 86.62 246 LYS A N 1
ATOM 1916 C CA . LYS A 1 246 ? -10.383 -20.909 9.801 1.00 86.62 246 LYS A CA 1
ATOM 1917 C C . LYS A 1 246 ? -9.036 -21.231 10.430 1.00 86.62 246 LYS A C 1
ATOM 1919 O O . LYS A 1 246 ? -8.098 -21.634 9.776 1.00 86.62 246 LYS A O 1
ATOM 1924 N N . VAL A 1 247 ? -8.986 -21.133 11.755 1.00 90.00 247 VAL A N 1
ATOM 1925 C CA . VAL A 1 247 ? -7.835 -21.605 12.532 1.00 90.00 247 VAL A CA 1
ATOM 1926 C C . VAL A 1 247 ? -8.071 -23.065 12.911 1.00 90.00 247 VAL A C 1
ATOM 1928 O O . VAL A 1 247 ? -8.968 -23.363 13.706 1.00 90.00 247 VAL A O 1
ATOM 1931 N N . THR A 1 248 ? -7.291 -23.979 12.340 1.00 95.06 248 THR A N 1
ATOM 1932 C CA . THR A 1 248 ? -7.458 -25.435 12.455 1.00 95.06 248 THR A CA 1
ATOM 1933 C C . THR A 1 248 ? -6.154 -26.142 12.870 1.00 95.06 248 THR A C 1
ATOM 1935 O O . THR A 1 248 ? -5.087 -25.526 12.941 1.00 95.06 248 THR A O 1
ATOM 1938 N N . PRO A 1 249 ? -6.177 -27.462 13.156 1.00 97.12 249 PRO A N 1
ATOM 1939 C CA . PRO A 1 249 ? -4.950 -28.231 13.362 1.00 97.12 249 PRO A CA 1
ATOM 1940 C C . PRO A 1 249 ? -4.044 -28.283 12.129 1.00 97.12 249 PRO A C 1
ATOM 1942 O O . PRO A 1 249 ? -2.852 -28.541 12.282 1.00 97.12 249 PRO A O 1
ATOM 1945 N N . GLU A 1 250 ? -4.589 -28.072 10.929 1.00 96.81 250 GLU A N 1
ATOM 1946 C CA . GLU A 1 250 ? -3.803 -28.019 9.697 1.00 96.81 250 GLU A CA 1
ATOM 1947 C C . GLU A 1 250 ? -2.873 -26.804 9.701 1.00 96.81 250 GLU A C 1
ATOM 1949 O O . GLU A 1 250 ? -1.685 -26.948 9.421 1.00 96.81 250 GLU A O 1
ATOM 1954 N N . ASP A 1 251 ? -3.359 -25.649 10.154 1.00 96.38 251 ASP A N 1
ATOM 1955 C CA . ASP A 1 251 ? -2.558 -24.431 10.303 1.00 96.38 251 ASP A CA 1
ATOM 1956 C C . ASP A 1 251 ? -1.430 -24.602 11.317 1.00 96.38 251 ASP A C 1
ATOM 1958 O O . ASP A 1 251 ? -0.274 -24.253 11.064 1.00 96.38 251 ASP A O 1
ATOM 1962 N N . ALA A 1 252 ? -1.751 -25.215 12.461 1.00 97.00 252 ALA A N 1
ATOM 1963 C CA . ALA A 1 252 ? -0.757 -25.541 13.475 1.00 97.00 252 ALA A CA 1
ATOM 1964 C C . ALA A 1 252 ? 0.311 -26.494 12.915 1.00 97.00 252 ALA A C 1
ATOM 1966 O O . ALA A 1 252 ? 1.502 -26.327 13.185 1.00 97.00 252 ALA A O 1
ATOM 1967 N N . LEU A 1 253 ? -0.100 -27.482 12.114 1.00 97.38 253 LEU A N 1
ATOM 1968 C CA . LEU A 1 253 ? 0.813 -28.424 11.480 1.00 97.38 253 LEU A CA 1
ATOM 1969 C C . LEU A 1 253 ? 1.690 -27.747 10.417 1.00 97.38 253 LEU A C 1
ATOM 1971 O O . LEU A 1 253 ? 2.881 -28.051 10.360 1.00 97.38 253 LEU A O 1
ATOM 1975 N N . LEU A 1 254 ? 1.145 -26.830 9.614 1.00 96.81 254 LEU A N 1
ATOM 1976 C CA . LEU A 1 254 ? 1.902 -26.044 8.635 1.00 96.81 254 LEU A CA 1
ATOM 1977 C C . LEU A 1 254 ? 2.968 -25.184 9.318 1.00 96.81 254 LEU A C 1
ATOM 1979 O O . LEU A 1 254 ? 4.145 -25.287 8.969 1.00 96.81 254 LEU A O 1
ATOM 1983 N N . ALA A 1 255 ? 2.589 -24.420 10.348 1.00 96.06 255 ALA A N 1
ATOM 1984 C CA . ALA A 1 255 ? 3.524 -23.625 11.145 1.00 96.06 255 ALA A CA 1
ATOM 1985 C C . ALA A 1 255 ? 4.623 -24.500 11.772 1.00 96.06 255 ALA A C 1
ATOM 1987 O O . ALA A 1 255 ? 5.809 -24.164 11.725 1.00 96.06 255 ALA A O 1
ATOM 1988 N N . PHE A 1 256 ? 4.251 -25.667 12.312 1.00 97.50 256 PHE A N 1
ATOM 1989 C CA . PHE A 1 256 ? 5.207 -26.599 12.904 1.00 97.50 256 PHE A CA 1
ATOM 1990 C C . PHE A 1 256 ? 6.175 -27.168 11.860 1.00 97.50 256 PHE A C 1
ATOM 1992 O O . PHE A 1 256 ? 7.387 -27.127 12.071 1.00 97.50 256 PHE A O 1
ATOM 1999 N N . ARG A 1 257 ? 5.677 -27.652 10.714 1.00 97.56 257 ARG A N 1
ATOM 2000 C CA . ARG A 1 257 ? 6.509 -28.185 9.621 1.00 97.56 257 ARG A CA 1
ATOM 2001 C C . ARG A 1 257 ? 7.456 -27.126 9.068 1.00 97.56 257 ARG A C 1
ATOM 2003 O O . ARG A 1 257 ? 8.631 -27.429 8.870 1.00 97.56 257 ARG A O 1
ATOM 2010 N N . TYR A 1 258 ? 6.980 -25.896 8.888 1.00 96.25 258 TYR A N 1
ATOM 2011 C CA . TYR A 1 258 ? 7.818 -24.769 8.488 1.00 96.25 258 TYR A CA 1
ATOM 2012 C C . TYR A 1 258 ? 8.931 -24.501 9.509 1.00 96.25 258 TYR A C 1
ATOM 2014 O O . TYR A 1 258 ? 10.096 -24.420 9.128 1.00 96.25 258 TYR A O 1
ATOM 2022 N N . SER A 1 259 ? 8.614 -24.485 10.811 1.00 95.31 259 SER A N 1
ATOM 2023 C CA . SER A 1 259 ? 9.620 -24.292 11.871 1.00 95.31 259 SER A CA 1
ATOM 2024 C C . SER A 1 259 ? 10.702 -25.387 11.911 1.00 95.31 259 SER A C 1
ATOM 2026 O O . SER A 1 259 ? 11.790 -25.174 12.443 1.00 95.31 259 SER A O 1
ATOM 2028 N N . LEU A 1 260 ? 10.420 -26.557 11.323 1.00 95.88 260 LEU A N 1
ATOM 2029 C CA . LEU A 1 260 ? 11.357 -27.671 11.158 1.00 95.88 260 LEU A CA 1
ATOM 2030 C C . LEU A 1 260 ? 12.077 -27.672 9.794 1.00 95.88 260 LEU A C 1
ATOM 2032 O O . LEU A 1 260 ? 12.886 -28.564 9.540 1.00 95.88 260 LEU A O 1
ATOM 2036 N N . GLY A 1 261 ? 11.778 -26.721 8.904 1.00 95.06 261 GLY A N 1
ATOM 2037 C CA . GLY A 1 261 ? 12.307 -26.669 7.536 1.00 95.06 261 GLY A CA 1
ATOM 2038 C C . GLY A 1 261 ? 11.717 -27.720 6.587 1.00 95.06 261 GLY A C 1
ATOM 2039 O O . GLY A 1 261 ? 12.323 -28.029 5.563 1.00 95.06 261 GLY A O 1
ATOM 2040 N N . LEU A 1 262 ? 10.559 -28.293 6.929 1.00 94.31 262 LEU A N 1
ATOM 2041 C CA . LEU A 1 262 ? 9.873 -29.339 6.156 1.00 94.31 262 LEU A CA 1
ATOM 2042 C C . LEU A 1 262 ? 8.803 -28.790 5.201 1.00 94.31 262 LEU A C 1
ATOM 2044 O O . LEU A 1 262 ? 8.210 -29.557 4.447 1.00 94.31 262 LEU A O 1
ATOM 2048 N N . GLU A 1 263 ? 8.542 -27.488 5.260 1.00 93.38 263 GLU A N 1
ATOM 2049 C CA . GLU A 1 263 ? 7.542 -26.781 4.464 1.00 93.38 263 GLU A CA 1
ATOM 2050 C C . GLU A 1 263 ? 8.106 -25.418 4.058 1.00 93.38 263 GLU A C 1
ATOM 2052 O O . GLU A 1 263 ? 8.930 -24.854 4.781 1.00 93.38 263 GLU A O 1
ATOM 2057 N N . GLN A 1 264 ? 7.671 -24.887 2.918 1.00 91.38 264 GLN A N 1
ATOM 2058 C CA . GLN A 1 264 ? 7.954 -23.510 2.519 1.00 91.38 264 GLN A CA 1
ATOM 2059 C C . GLN A 1 264 ? 6.653 -22.723 2.590 1.00 91.38 264 GLN A C 1
ATOM 2061 O O . GLN A 1 264 ? 5.669 -23.106 1.966 1.00 91.38 264 GLN A O 1
ATOM 2066 N N . LEU A 1 265 ? 6.665 -21.638 3.356 1.00 87.12 265 LEU A N 1
ATOM 2067 C CA . LEU A 1 265 ? 5.539 -20.724 3.491 1.00 87.12 265 LEU A CA 1
ATOM 2068 C C . LEU A 1 265 ? 5.863 -19.429 2.755 1.00 87.12 265 LEU A C 1
ATOM 2070 O O . LEU A 1 265 ? 6.995 -18.938 2.833 1.00 87.12 265 LEU A O 1
ATOM 2074 N N . ASP A 1 266 ? 4.880 -18.853 2.069 1.00 82.75 266 ASP A N 1
ATOM 2075 C CA . ASP A 1 266 ? 5.020 -17.489 1.570 1.00 82.75 266 ASP A CA 1
ATOM 2076 C C . ASP A 1 266 ? 5.106 -16.482 2.734 1.00 82.75 266 ASP A C 1
ATOM 2078 O O . ASP A 1 266 ? 4.859 -16.806 3.896 1.00 82.75 266 ASP A O 1
ATOM 2082 N N . THR A 1 267 ? 5.483 -15.239 2.435 1.00 79.56 267 THR A N 1
ATOM 2083 C CA . THR A 1 267 ? 5.649 -14.200 3.468 1.00 79.56 267 THR A CA 1
ATOM 2084 C C . THR A 1 267 ? 4.394 -13.968 4.309 1.00 79.56 267 THR A C 1
ATOM 2086 O O . THR A 1 267 ? 4.503 -13.769 5.511 1.00 79.56 267 THR A O 1
ATOM 2089 N N . CYS A 1 268 ? 3.208 -14.030 3.702 1.00 80.38 268 CYS A N 1
ATOM 2090 C CA . CYS A 1 268 ? 1.963 -13.805 4.421 1.00 80.38 268 CYS A CA 1
ATOM 2091 C C . CYS A 1 268 ? 1.663 -14.986 5.338 1.00 80.38 268 CYS A C 1
ATOM 2093 O O . CYS A 1 268 ? 1.362 -14.795 6.509 1.00 80.38 268 CYS A O 1
ATOM 2095 N N . GLN A 1 269 ? 1.807 -16.214 4.837 1.00 87.38 269 GLN A N 1
ATOM 2096 C CA . GLN A 1 269 ? 1.654 -17.433 5.630 1.00 87.38 269 GLN A CA 1
ATOM 2097 C C . GLN A 1 269 ? 2.626 -17.471 6.814 1.00 87.38 269 GLN A C 1
ATOM 2099 O O . GLN A 1 269 ? 2.256 -17.923 7.894 1.00 87.38 269 GLN A O 1
ATOM 2104 N N . GLN A 1 270 ? 3.852 -16.966 6.640 1.00 88.44 270 GLN A N 1
ATOM 2105 C CA . GLN A 1 270 ? 4.799 -16.803 7.744 1.00 88.44 270 GLN A CA 1
ATOM 2106 C C . GLN A 1 270 ? 4.286 -15.810 8.790 1.00 88.44 270 GLN A C 1
ATOM 2108 O O . GLN A 1 270 ? 4.342 -16.124 9.976 1.00 88.44 270 GLN A O 1
ATOM 2113 N N . ASP A 1 271 ? 3.736 -14.665 8.378 1.00 85.62 271 ASP A N 1
ATOM 2114 C CA . ASP A 1 271 ? 3.128 -13.705 9.306 1.00 85.62 271 ASP A CA 1
ATOM 2115 C C . ASP A 1 271 ? 1.926 -14.330 10.033 1.00 85.62 271 ASP A C 1
ATOM 2117 O O . ASP A 1 271 ? 1.856 -14.283 11.260 1.00 85.62 271 ASP A O 1
ATOM 2121 N N . HIS A 1 272 ? 1.027 -15.007 9.308 1.00 87.12 272 HIS A N 1
ATOM 2122 C CA . HIS A 1 272 ? -0.089 -15.771 9.876 1.00 87.12 272 HIS A CA 1
ATOM 2123 C C . HIS A 1 272 ? 0.375 -16.817 10.893 1.00 87.12 272 HIS A C 1
ATOM 2125 O O . HIS A 1 272 ? -0.294 -17.010 11.911 1.00 87.12 272 HIS A O 1
ATOM 2131 N N . ALA A 1 273 ? 1.514 -17.460 10.635 1.00 91.06 273 ALA A N 1
ATOM 2132 C CA . ALA A 1 273 ? 2.098 -18.472 11.496 1.00 91.06 273 ALA A CA 1
ATOM 2133 C C . ALA A 1 273 ? 2.870 -17.891 12.691 1.00 91.06 273 ALA A C 1
ATOM 2135 O O . ALA A 1 273 ? 2.888 -18.540 13.727 1.00 91.06 273 ALA A O 1
ATOM 2136 N N . ASP A 1 274 ? 3.472 -16.698 12.613 1.00 88.56 274 ASP A N 1
ATOM 2137 C CA . ASP A 1 274 ? 4.179 -16.038 13.731 1.00 88.56 274 ASP A CA 1
ATOM 2138 C C . ASP A 1 274 ? 3.192 -15.301 14.653 1.00 88.56 274 ASP A C 1
ATOM 2140 O O . ASP A 1 274 ? 3.179 -14.074 14.770 1.00 88.56 274 ASP A O 1
ATOM 2144 N N . VAL A 1 275 ? 2.305 -16.056 15.304 1.00 84.31 275 VAL A N 1
ATOM 2145 C CA . VAL A 1 275 ? 1.219 -15.509 16.139 1.00 84.31 275 VAL A CA 1
ATOM 2146 C C . VAL A 1 275 ? 1.707 -14.888 17.450 1.00 84.31 275 VAL A C 1
ATOM 2148 O O . VAL A 1 275 ? 1.037 -14.028 18.039 1.00 84.31 275 VAL A O 1
ATOM 2151 N N . ARG A 1 276 ? 2.891 -15.283 17.929 1.00 77.06 276 ARG A N 1
ATOM 2152 C CA . ARG A 1 276 ? 3.509 -14.682 19.115 1.00 77.06 276 ARG A CA 1
ATOM 2153 C C . ARG A 1 276 ? 4.263 -13.402 18.768 1.00 77.06 276 ARG A C 1
ATOM 2155 O O . ARG A 1 276 ? 4.405 -12.572 19.667 1.00 77.06 276 ARG A O 1
ATOM 2162 N N . ALA A 1 277 ? 4.665 -13.197 17.509 1.00 67.62 277 ALA A N 1
ATOM 2163 C CA . ALA A 1 277 ? 5.448 -12.049 17.048 1.00 67.62 277 ALA A CA 1
ATOM 2164 C C . ALA A 1 277 ? 6.678 -11.818 17.940 1.00 67.62 277 ALA A C 1
ATOM 2166 O O . ALA A 1 277 ? 6.961 -10.711 18.394 1.00 67.62 277 ALA A O 1
ATOM 2167 N N . SER A 1 278 ? 7.375 -12.907 18.271 1.00 66.50 278 SER A N 1
ATOM 2168 C CA . SER A 1 278 ? 8.434 -12.911 19.293 1.00 66.50 278 SER A CA 1
ATOM 2169 C C . SER A 1 278 ? 9.775 -12.343 18.806 1.00 66.50 278 SER A C 1
ATOM 2171 O O . SER A 1 278 ? 10.751 -12.343 19.553 1.00 66.50 278 SER A O 1
ATOM 2173 N N . GLY A 1 279 ? 9.843 -11.898 17.547 1.00 69.81 279 GLY A N 1
ATOM 2174 C CA . GLY A 1 279 ? 11.082 -11.494 16.877 1.00 69.81 279 GLY A CA 1
ATOM 2175 C C . GLY A 1 279 ? 11.959 -12.671 16.429 1.00 69.81 279 GLY A C 1
ATOM 2176 O O . GLY A 1 279 ? 13.053 -12.456 15.913 1.00 69.81 279 GLY A O 1
ATOM 2177 N N . HIS A 1 280 ? 11.491 -13.910 16.612 1.00 76.56 280 HIS A N 1
ATOM 2178 C CA . HIS A 1 280 ? 12.190 -15.138 16.217 1.00 76.56 280 HIS A CA 1
ATOM 2179 C C . HIS A 1 280 ? 11.580 -15.824 14.982 1.00 76.56 280 HIS A C 1
ATOM 2181 O O . HIS A 1 280 ? 12.007 -16.924 14.633 1.00 76.56 280 HIS A O 1
ATOM 2187 N N . GLY A 1 281 ? 10.613 -15.180 14.318 1.00 84.88 281 GLY A N 1
ATOM 2188 C CA . GLY A 1 281 ? 9.824 -15.785 13.247 1.00 84.88 281 GLY A CA 1
ATOM 2189 C C . GLY A 1 281 ? 8.948 -16.929 13.760 1.00 84.88 281 GLY A C 1
ATOM 2190 O O . GLY A 1 281 ? 8.680 -17.036 14.955 1.00 84.88 281 GLY A O 1
ATOM 2191 N N . VAL A 1 282 ? 8.526 -17.809 12.852 1.00 91.19 282 VAL A N 1
ATOM 2192 C CA . VAL A 1 282 ? 7.646 -18.942 13.172 1.00 91.19 282 VAL A CA 1
ATOM 2193 C C . VAL A 1 282 ? 8.391 -20.013 13.973 1.00 91.19 282 VAL A C 1
ATOM 2195 O O . VAL A 1 282 ? 9.343 -20.633 13.492 1.00 91.19 282 VAL A O 1
ATOM 2198 N N . THR A 1 283 ? 7.915 -20.293 15.183 1.00 92.31 283 THR A N 1
ATOM 2199 C CA . THR A 1 283 ? 8.478 -21.298 16.092 1.00 92.31 283 THR A CA 1
ATOM 2200 C C . THR A 1 283 ? 7.476 -22.417 16.406 1.00 92.31 283 THR A C 1
ATOM 2202 O O . THR A 1 283 ? 6.266 -22.248 16.239 1.00 92.31 283 THR A O 1
ATOM 2205 N N . PRO A 1 284 ? 7.922 -23.551 16.986 1.00 94.44 284 PRO A N 1
ATOM 2206 C CA . PRO A 1 284 ? 7.000 -24.542 17.545 1.00 94.44 284 PRO A CA 1
ATOM 2207 C C . PRO A 1 284 ? 6.044 -23.976 18.609 1.00 94.44 284 PRO A C 1
ATOM 2209 O O . PRO A 1 284 ? 4.964 -24.524 18.824 1.00 94.44 284 PRO A O 1
ATOM 2212 N N . GLY A 1 285 ? 6.426 -22.885 19.285 1.00 91.00 285 GLY A N 1
ATOM 2213 C CA . GLY A 1 285 ? 5.559 -22.203 20.245 1.00 91.00 285 GLY A CA 1
ATOM 2214 C C . GLY A 1 285 ? 4.369 -21.507 19.584 1.00 91.00 285 GLY A C 1
ATOM 2215 O O . GLY A 1 285 ? 3.308 -21.412 20.198 1.00 91.00 285 GLY A O 1
ATOM 2216 N N . ASP A 1 286 ? 4.523 -21.061 18.340 1.00 93.19 286 ASP A N 1
ATOM 2217 C CA . ASP A 1 286 ? 3.438 -20.483 17.553 1.00 93.19 286 ASP A CA 1
ATOM 2218 C C . ASP A 1 286 ? 2.457 -21.557 17.095 1.00 93.19 286 ASP A C 1
ATOM 2220 O O . ASP A 1 286 ? 1.257 -21.436 17.329 1.00 93.19 286 ASP A O 1
ATOM 2224 N N . ALA A 1 287 ? 2.972 -22.675 16.576 1.00 95.56 287 ALA A N 1
ATOM 2225 C CA . ALA A 1 287 ? 2.162 -23.843 16.239 1.00 95.56 287 ALA A CA 1
ATOM 2226 C C . ALA A 1 287 ? 1.335 -24.342 17.438 1.00 95.56 287 ALA A C 1
ATOM 2228 O O . ALA A 1 287 ? 0.145 -24.631 17.306 1.00 95.56 287 ALA A O 1
ATOM 2229 N N . LEU A 1 288 ? 1.941 -24.392 18.631 1.00 94.19 288 LEU A N 1
ATOM 2230 C CA . LEU A 1 288 ? 1.223 -24.728 19.860 1.00 94.19 288 LEU A CA 1
ATOM 2231 C C . LEU A 1 288 ? 0.112 -23.715 20.159 1.00 94.19 288 LEU A C 1
ATOM 2233 O O . LEU A 1 288 ? -0.990 -24.119 20.522 1.00 94.19 288 LEU A O 1
ATOM 2237 N N . CYS A 1 289 ? 0.380 -22.421 19.996 1.00 91.94 289 CYS A N 1
ATOM 2238 C CA . CYS A 1 289 ? -0.611 -21.376 20.225 1.00 91.94 289 CYS A CA 1
ATOM 2239 C C . CYS A 1 289 ? -1.810 -21.492 19.265 1.00 91.94 289 CYS A C 1
ATOM 2241 O O . CYS A 1 289 ? -2.963 -21.422 19.703 1.00 91.94 289 CYS A O 1
ATOM 2243 N N . ILE A 1 290 ? -1.554 -21.747 17.981 1.00 94.19 290 ILE A N 1
ATOM 2244 C CA . ILE A 1 290 ? -2.582 -22.006 16.962 1.00 94.19 290 ILE A CA 1
ATOM 2245 C C . ILE A 1 290 ? -3.422 -23.231 17.352 1.00 94.19 290 ILE A C 1
ATOM 2247 O O . ILE A 1 290 ? -4.652 -23.182 17.366 1.00 94.19 290 ILE A O 1
ATOM 2251 N N . PHE A 1 291 ? -2.772 -24.319 17.770 1.00 95.88 291 PHE A N 1
ATOM 2252 C CA . PHE A 1 291 ? -3.473 -25.533 18.185 1.00 95.88 291 PHE A CA 1
ATOM 2253 C C . PHE A 1 291 ? -4.312 -25.330 19.458 1.00 95.88 291 PHE A C 1
ATOM 2255 O O . PHE A 1 291 ? -5.445 -25.798 19.534 1.00 95.88 291 PHE A O 1
ATOM 2262 N N . GLN A 1 292 ? -3.799 -24.583 20.443 1.00 91.69 292 GLN A N 1
ATOM 2263 C CA . GLN A 1 292 ? -4.544 -24.203 21.650 1.00 91.69 292 GLN A CA 1
ATOM 2264 C C . GLN A 1 292 ? -5.812 -23.412 21.306 1.00 91.69 292 GLN A C 1
ATOM 2266 O O . GLN A 1 292 ? -6.876 -23.709 21.851 1.00 91.69 292 GLN A O 1
ATOM 2271 N N . LYS A 1 293 ? -5.714 -22.472 20.353 1.00 90.81 293 LYS A N 1
ATOM 2272 C CA . LYS A 1 293 ? -6.854 -21.685 19.867 1.00 90.81 293 LYS A CA 1
ATOM 2273 C C . LYS A 1 293 ? -7.940 -22.589 19.290 1.00 90.81 293 LYS A C 1
ATOM 2275 O O . LYS A 1 293 ? -9.107 -22.437 19.641 1.00 90.81 293 LYS A O 1
ATOM 2280 N N . PHE A 1 294 ? -7.553 -23.560 18.463 1.00 92.81 294 PHE A N 1
ATOM 2281 C CA . PHE A 1 294 ? -8.483 -24.544 17.907 1.00 92.81 294 PHE A CA 1
ATOM 2282 C C . PHE A 1 294 ? -9.158 -25.401 18.990 1.00 92.81 294 PHE A C 1
ATOM 2284 O O . PHE A 1 294 ? -10.356 -25.665 18.919 1.00 92.81 294 PHE A O 1
ATOM 2291 N N . LEU A 1 295 ? -8.411 -25.811 20.018 1.00 93.00 295 LEU A N 1
ATOM 2292 C CA . LEU A 1 295 ? -8.943 -26.595 21.137 1.00 93.00 295 LEU A CA 1
ATOM 2293 C C . LEU A 1 295 ? -9.883 -25.799 22.063 1.00 93.00 295 LEU A C 1
ATOM 2295 O O . LEU A 1 295 ? -10.482 -26.392 22.961 1.00 93.00 295 LEU A O 1
ATOM 2299 N N . GLY A 1 296 ? -10.009 -24.479 21.881 1.00 86.44 296 GLY A N 1
ATOM 2300 C CA . GLY A 1 296 ? -10.817 -23.616 22.747 1.00 86.44 296 GLY A CA 1
ATOM 2301 C C . GLY A 1 296 ? -10.250 -23.471 24.162 1.00 86.44 296 GLY A C 1
ATOM 2302 O O . GLY A 1 296 ? -10.994 -23.191 25.101 1.00 86.44 296 GLY A O 1
ATOM 2303 N N . ILE A 1 297 ? -8.944 -23.697 24.325 1.00 85.62 297 ILE A N 1
ATOM 2304 C CA . ILE A 1 297 ? -8.221 -23.480 25.582 1.00 85.62 297 ILE A CA 1
ATOM 2305 C C . ILE A 1 297 ? -7.393 -22.195 25.485 1.00 85.62 297 ILE A C 1
ATOM 2307 O O . ILE A 1 297 ? -7.085 -21.779 24.368 1.00 85.62 297 ILE A O 1
ATOM 2311 N N . PRO A 1 298 ? -6.998 -21.586 26.623 1.00 85.12 298 PRO A N 1
ATOM 2312 C CA . PRO A 1 298 ? -6.257 -20.331 26.613 1.00 85.12 298 PRO A CA 1
ATOM 2313 C C . PRO A 1 298 ? -5.050 -20.374 25.675 1.00 85.12 298 PRO A C 1
ATOM 2315 O O . PRO A 1 298 ? -4.155 -21.209 25.824 1.00 85.12 298 PRO A O 1
ATOM 2318 N N . SER A 1 299 ? -5.052 -19.453 24.720 1.00 85.19 299 SER A N 1
ATOM 2319 C CA . SER A 1 299 ? -4.071 -19.320 23.654 1.00 85.19 299 SER A CA 1
ATOM 2320 C C . SER A 1 299 ? -3.523 -17.894 23.606 1.00 85.19 299 SER A C 1
ATOM 2322 O O . SER A 1 299 ? -4.175 -16.932 24.009 1.00 85.19 299 SER A O 1
ATOM 2324 N N . CYS A 1 300 ? -2.323 -17.730 23.046 1.00 81.12 300 CYS A N 1
ATOM 2325 C CA . CYS A 1 300 ? -1.758 -16.409 22.756 1.00 81.12 300 CYS A CA 1
ATOM 2326 C C . CYS A 1 300 ? -2.575 -15.603 21.716 1.00 81.12 300 CYS A C 1
ATOM 2328 O O . CYS A 1 300 ? -2.331 -14.408 21.551 1.00 81.12 300 CYS A O 1
ATOM 2330 N N . LEU A 1 301 ? -3.543 -16.244 21.042 1.00 80.50 301 LEU A N 1
ATOM 2331 C CA . LEU A 1 301 ? -4.472 -15.653 20.072 1.00 80.50 301 LEU A CA 1
ATOM 2332 C C . LEU A 1 301 ? -5.798 -15.151 20.679 1.00 80.50 301 LEU A C 1
ATOM 2334 O O . LEU A 1 301 ? -6.584 -14.539 19.958 1.00 80.50 301 LEU A O 1
ATOM 2338 N N . ASP A 1 302 ? -6.089 -15.403 21.960 1.00 71.75 302 ASP A N 1
ATOM 2339 C CA . ASP A 1 302 ? -7.380 -15.077 22.605 1.00 71.75 302 ASP A CA 1
ATOM 2340 C C . ASP A 1 302 ? -7.523 -13.602 23.013 1.00 71.75 302 ASP A C 1
ATOM 2342 O O . ASP A 1 302 ? -7.986 -13.274 24.097 1.00 71.75 302 ASP A O 1
ATOM 2346 N N . ASP A 1 303 ? -7.162 -12.708 22.098 1.00 54.53 303 ASP A N 1
ATOM 2347 C CA . ASP A 1 303 ? -7.081 -11.265 22.277 1.00 54.53 303 ASP A CA 1
ATOM 2348 C C . ASP A 1 303 ? -5.943 -10.825 23.208 1.00 54.53 303 ASP A C 1
ATOM 2350 O O . ASP A 1 303 ? -5.987 -10.901 24.438 1.00 54.53 303 ASP A O 1
ATOM 2354 N N . ARG A 1 304 ? -4.954 -10.173 22.586 1.00 46.72 304 ARG A N 1
ATOM 2355 C CA . ARG A 1 304 ? -4.196 -9.087 23.213 1.00 46.72 304 ARG A CA 1
ATOM 2356 C C . ARG A 1 304 ? -5.167 -7.926 23.462 1.00 46.72 304 ARG A C 1
ATOM 2358 O O . ARG A 1 304 ? -5.085 -6.893 22.801 1.00 46.72 304 ARG A O 1
ATOM 2365 N N . VAL A 1 305 ? -6.142 -8.097 24.359 1.00 35.09 305 VAL A N 1
ATOM 2366 C CA . VAL A 1 305 ? -6.902 -6.959 24.883 1.00 35.09 305 VAL A CA 1
ATOM 2367 C C . VAL A 1 305 ? -5.836 -6.017 25.437 1.00 35.09 305 VAL A C 1
ATOM 2369 O O . VAL A 1 305 ? -5.063 -6.466 26.290 1.00 35.09 305 VAL A O 1
ATOM 2372 N N . PRO A 1 306 ? -5.719 -4.763 24.952 1.00 35.75 306 PRO A N 1
ATOM 2373 C CA . PRO A 1 306 ? -4.793 -3.823 25.558 1.00 35.75 306 PRO A CA 1
ATOM 2374 C C . PRO A 1 306 ? -5.113 -3.833 27.043 1.00 35.75 306 PRO A C 1
ATOM 2376 O O . PRO A 1 306 ? -6.282 -3.668 27.412 1.00 35.75 306 PRO A O 1
ATOM 2379 N N . ALA A 1 307 ? -4.114 -4.147 27.873 1.00 35.00 307 ALA A N 1
ATOM 2380 C CA . ALA A 1 307 ? -4.296 -4.184 29.312 1.00 35.00 307 ALA A CA 1
ATOM 2381 C C . ALA A 1 307 ? -5.046 -2.908 29.686 1.00 35.00 307 ALA A C 1
ATOM 2383 O O . ALA A 1 307 ? -4.583 -1.801 29.402 1.00 35.00 307 ALA A O 1
ATOM 2384 N N . LYS A 1 308 ? -6.262 -3.050 30.217 1.00 32.56 308 LYS A N 1
ATOM 2385 C CA . LYS A 1 308 ? -7.056 -1.875 30.541 1.00 32.56 308 LYS A CA 1
ATOM 2386 C C . LYS A 1 308 ? -6.359 -1.269 31.748 1.00 32.56 308 LYS A C 1
ATOM 2388 O O . LYS A 1 308 ? -6.420 -1.827 32.846 1.00 32.56 308 LYS A O 1
ATOM 2393 N N . LEU A 1 309 ? -5.623 -0.185 31.523 1.00 33.84 309 LEU A N 1
ATOM 2394 C CA . LEU A 1 309 ? -5.000 0.574 32.592 1.00 33.84 309 LEU A CA 1
ATOM 2395 C C . LEU A 1 309 ? -6.126 1.282 33.345 1.00 33.84 309 LEU A C 1
ATOM 2397 O O . LEU A 1 309 ? -6.602 2.341 32.940 1.00 33.84 309 LEU A O 1
ATOM 2401 N N . LEU A 1 310 ? -6.601 0.668 34.425 1.00 33.00 310 LEU A N 1
ATOM 2402 C CA . LEU A 1 310 ? -7.497 1.327 35.359 1.00 33.00 310 LEU A CA 1
ATOM 2403 C C . LEU A 1 310 ? -6.625 2.148 36.305 1.00 33.00 310 LEU A C 1
ATOM 2405 O O . LEU A 1 310 ? -6.105 1.667 37.314 1.00 33.00 310 LEU A O 1
ATOM 2409 N N . VAL A 1 311 ? -6.434 3.414 35.945 1.00 36.72 311 VAL A N 1
ATOM 2410 C CA . VAL A 1 311 ? -5.905 4.398 36.884 1.00 36.72 311 VAL A CA 1
ATOM 2411 C C . VAL A 1 311 ? -7.041 4.732 37.850 1.00 36.72 311 VAL A C 1
ATOM 2413 O O . VAL A 1 311 ? -7.925 5.523 37.529 1.00 36.72 311 VAL A O 1
ATOM 2416 N N . GLU A 1 312 ? -7.044 4.110 39.027 1.00 37.50 312 GLU A N 1
ATOM 2417 C CA . GLU A 1 312 ? -7.869 4.565 40.148 1.00 37.50 312 GLU A CA 1
ATOM 2418 C C . GLU A 1 312 ? -7.248 5.865 40.676 1.00 37.50 312 GLU A C 1
ATOM 2420 O O . GLU A 1 312 ? -6.467 5.879 41.626 1.00 37.50 312 GLU A O 1
ATOM 2425 N N . THR A 1 313 ? -7.538 6.989 40.018 1.00 41.50 313 THR A N 1
ATOM 2426 C CA . THR A 1 313 ? -7.315 8.287 40.650 1.00 41.50 313 THR A CA 1
ATOM 2427 C C . THR A 1 313 ? -8.371 8.506 41.729 1.00 41.50 313 THR A C 1
ATOM 2429 O O . THR A 1 313 ? -9.451 7.911 41.713 1.00 41.50 313 THR A O 1
ATOM 2432 N N . CYS A 1 314 ? -8.049 9.375 42.686 1.00 39.38 314 CYS A N 1
ATOM 2433 C CA . CYS A 1 314 ? -9.015 9.974 43.598 1.00 39.38 314 CYS A CA 1
ATOM 2434 C C . CYS A 1 314 ? -10.370 10.227 42.909 1.00 39.38 314 CYS A C 1
ATOM 2436 O O . CYS A 1 314 ? -10.442 10.925 41.898 1.00 39.38 314 CYS A O 1
ATOM 2438 N N . SER A 1 315 ? -11.431 9.620 43.446 1.00 37.66 315 SER A N 1
ATOM 2439 C CA . SER A 1 315 ? -12.793 9.730 42.909 1.00 37.66 315 SER A CA 1
ATOM 2440 C C . SER A 1 315 ? -13.290 11.183 42.886 1.00 37.66 315 SER A C 1
ATOM 2442 O O . SER A 1 315 ? -12.844 12.010 43.683 1.00 37.66 315 SER A O 1
ATOM 2444 N N . SER A 1 316 ? -14.302 11.481 42.062 1.00 37.41 316 SER A N 1
ATOM 2445 C CA . SER A 1 316 ? -14.995 12.785 42.059 1.00 37.41 316 SER A CA 1
ATOM 2446 C C . SER A 1 316 ? -15.592 13.172 43.421 1.00 37.41 316 SER A C 1
ATOM 2448 O O . SER A 1 316 ? -15.933 14.330 43.635 1.00 37.41 316 SER A O 1
ATOM 2450 N N . THR A 1 317 ? -15.716 12.215 44.343 1.00 36.38 317 THR A N 1
ATOM 2451 C CA . THR A 1 317 ? -16.226 12.402 45.706 1.00 36.38 317 THR A CA 1
ATOM 2452 C C . THR A 1 317 ? -15.137 12.639 46.760 1.00 36.38 317 THR A C 1
ATOM 2454 O O . THR A 1 317 ? -15.465 12.886 47.918 1.00 36.38 317 THR A O 1
ATOM 2457 N N . SER A 1 318 ? -13.842 12.576 46.418 1.00 40.16 318 SER A N 1
ATOM 2458 C CA . SER A 1 318 ? -12.732 12.852 47.351 1.00 40.16 318 SER A CA 1
ATOM 2459 C C . SER A 1 318 ? -11.475 13.316 46.599 1.00 40.16 318 SER A C 1
ATOM 2461 O O . SER A 1 318 ? -10.732 12.468 46.108 1.00 40.16 318 SER A O 1
ATOM 2463 N N . PRO A 1 319 ? -11.211 14.633 46.490 1.00 40.06 319 PRO A N 1
ATOM 2464 C CA . PRO A 1 319 ? -10.035 15.156 45.796 1.00 40.06 319 PRO A CA 1
ATOM 2465 C C . PRO A 1 319 ? -8.725 14.742 46.484 1.00 40.06 319 PRO A C 1
ATOM 2467 O O . PRO A 1 319 ? -8.625 14.750 47.710 1.00 40.06 319 PRO A O 1
ATOM 2470 N N . CYS A 1 320 ? -7.692 14.441 45.694 1.00 40.88 320 CYS A N 1
ATOM 2471 C CA . CYS A 1 320 ? -6.328 14.263 46.193 1.00 40.88 320 CYS A CA 1
ATOM 2472 C C . CYS A 1 320 ? -5.763 15.632 46.629 1.00 40.88 320 CYS A C 1
ATOM 2474 O O . CYS A 1 320 ? -5.253 16.376 45.795 1.00 40.88 320 CYS A O 1
ATOM 2476 N N . THR A 1 321 ? -5.832 15.982 47.915 1.00 40.56 321 THR A N 1
ATOM 2477 C CA . THR A 1 321 ? -5.179 17.188 48.457 1.00 40.56 321 THR A CA 1
ATOM 2478 C C . THR A 1 321 ? -3.819 16.835 49.062 1.00 40.56 321 THR A C 1
ATOM 2480 O O . THR A 1 321 ? -3.752 16.047 50.005 1.00 40.56 321 THR A O 1
ATOM 2483 N N . GLY A 1 322 ? -2.736 17.430 48.558 1.00 41.03 322 GLY A N 1
ATOM 2484 C CA . GLY A 1 322 ? -1.378 17.271 49.090 1.00 41.03 322 GLY A CA 1
ATOM 2485 C C . GLY A 1 322 ? -0.670 18.620 49.216 1.00 41.03 322 GLY A C 1
ATOM 2486 O O . GLY A 1 322 ? -0.948 19.545 48.457 1.00 41.03 322 GLY A O 1
ATOM 2487 N N . ARG A 1 323 ? 0.245 18.759 50.183 1.00 37.41 323 ARG A N 1
ATOM 2488 C CA . ARG A 1 323 ? 1.086 19.964 50.291 1.00 37.41 323 ARG A CA 1
ATOM 2489 C C . ARG A 1 323 ? 2.216 19.897 49.266 1.00 37.41 323 ARG A C 1
ATOM 2491 O O . ARG A 1 323 ? 2.780 18.829 49.031 1.00 37.41 323 ARG A O 1
ATOM 2498 N N . VAL A 1 324 ? 2.583 21.046 48.710 1.00 37.03 324 VAL A N 1
ATOM 2499 C CA . VAL A 1 324 ? 3.783 21.202 47.878 1.00 37.03 324 VAL A CA 1
ATOM 2500 C C . VAL A 1 324 ? 4.993 20.579 48.595 1.00 37.03 324 VAL A C 1
ATOM 2502 O O . VAL A 1 324 ? 5.248 20.902 49.755 1.00 37.03 324 VAL A O 1
ATOM 2505 N N . GLY A 1 325 ? 5.696 19.655 47.930 1.00 35.34 325 GLY A N 1
ATOM 2506 C CA . GLY A 1 325 ? 6.814 18.892 48.505 1.00 35.34 325 GLY A CA 1
ATOM 2507 C C . GLY A 1 325 ? 6.448 17.554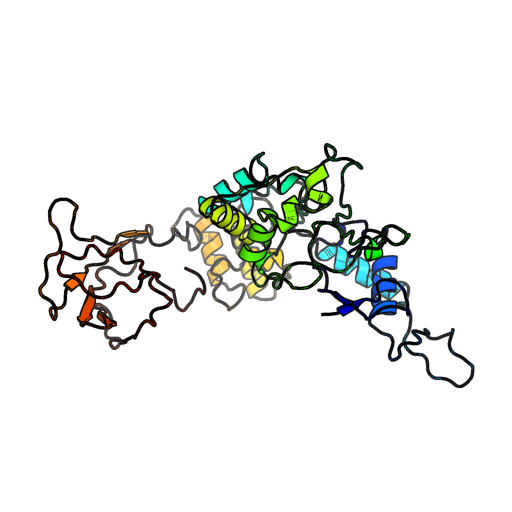 49.169 1.00 35.34 325 GLY A C 1
ATOM 2508 O O . GLY A 1 325 ? 7.310 16.938 49.793 1.00 35.34 325 GLY A O 1
ATOM 2509 N N . THR A 1 326 ? 5.201 17.077 49.050 1.00 37.31 326 THR A N 1
ATOM 2510 C CA . THR A 1 326 ? 4.791 15.738 49.521 1.00 37.31 326 THR A CA 1
ATOM 2511 C C . THR A 1 326 ? 4.600 14.757 48.361 1.00 37.31 326 THR A C 1
ATOM 2513 O O . THR A 1 326 ? 4.136 15.129 47.285 1.00 37.31 326 THR A O 1
ATOM 2516 N N . ALA A 1 327 ? 4.991 13.495 48.567 1.00 38.12 327 ALA A N 1
ATOM 2517 C CA . ALA A 1 327 ? 4.764 12.427 47.597 1.00 38.12 327 ALA A CA 1
ATOM 2518 C C . ALA A 1 327 ? 3.272 12.063 47.570 1.00 38.12 327 ALA A C 1
ATOM 2520 O O . ALA A 1 327 ? 2.708 11.729 48.613 1.00 38.12 327 ALA A O 1
ATOM 2521 N N . LEU A 1 328 ? 2.646 12.105 46.393 1.00 44.31 328 LEU A N 1
ATOM 2522 C CA . LEU A 1 328 ? 1.282 11.612 46.205 1.00 44.31 328 LEU A CA 1
ATOM 2523 C C . LEU A 1 328 ? 1.359 10.132 45.802 1.00 44.31 328 LEU A C 1
ATOM 2525 O O . LEU A 1 328 ? 1.934 9.821 44.753 1.00 44.31 328 LEU A O 1
ATOM 2529 N N . PRO A 1 329 ? 0.818 9.201 46.608 1.00 41.97 329 PRO A N 1
ATOM 2530 C CA . PRO A 1 329 ? 0.743 7.806 46.209 1.00 41.97 329 PRO A CA 1
ATOM 2531 C C . PRO A 1 329 ? -0.374 7.653 45.171 1.00 41.97 329 PRO A C 1
ATOM 2533 O O . PRO A 1 329 ? -1.555 7.705 45.510 1.00 41.97 329 PRO A O 1
ATOM 2536 N N . LEU A 1 330 ? -0.010 7.478 43.900 1.00 43.19 330 LEU A N 1
ATOM 2537 C CA . LEU A 1 330 ? -0.951 7.079 42.857 1.00 43.19 330 LEU A CA 1
ATOM 2538 C C . LEU A 1 330 ? -0.918 5.556 42.749 1.00 43.19 330 LEU A C 1
ATOM 2540 O O . LEU A 1 330 ? 0.116 4.959 42.453 1.00 43.19 330 LEU A O 1
ATOM 2544 N N . ARG A 1 331 ? -2.061 4.920 43.008 1.00 41.53 331 ARG A N 1
ATOM 2545 C CA . ARG A 1 331 ? -2.195 3.472 42.870 1.00 41.53 331 ARG A CA 1
ATOM 2546 C C . ARG A 1 331 ? -2.729 3.179 41.472 1.00 41.53 331 ARG A C 1
ATOM 2548 O O . ARG A 1 331 ? -3.865 3.513 41.153 1.00 41.53 331 ARG A O 1
ATOM 2555 N N . VAL A 1 332 ? -1.896 2.591 40.620 1.00 41.09 332 VAL A N 1
ATOM 2556 C CA . VAL A 1 332 ? -2.283 2.226 39.254 1.00 41.09 332 VAL A CA 1
ATOM 2557 C C . VAL A 1 332 ? -2.554 0.729 39.230 1.00 41.09 332 VAL A C 1
ATOM 2559 O O . VAL A 1 332 ? -1.666 -0.072 39.518 1.00 41.09 332 VAL A O 1
ATOM 2562 N N . ARG A 1 333 ? -3.789 0.330 38.908 1.00 38.03 333 ARG A N 1
ATOM 2563 C CA . ARG A 1 333 ? -4.143 -1.084 38.785 1.00 38.03 333 ARG A CA 1
ATOM 2564 C C . ARG A 1 333 ? -4.162 -1.462 37.307 1.00 38.03 333 ARG A C 1
ATOM 2566 O O . ARG A 1 333 ? -5.040 -1.059 36.551 1.00 38.03 333 ARG A O 1
ATOM 2573 N N . VAL A 1 334 ? -3.187 -2.268 36.899 1.00 39.31 334 VAL A N 1
ATOM 2574 C CA . VAL A 1 334 ? -3.187 -2.906 35.580 1.00 39.31 334 VAL A CA 1
ATOM 2575 C C . VAL A 1 334 ? -4.049 -4.163 35.683 1.00 39.31 334 VAL A C 1
ATOM 2577 O O . VAL A 1 334 ? -3.751 -5.050 36.480 1.00 39.31 334 VAL A O 1
ATOM 2580 N N . THR A 1 335 ? -5.141 -4.246 34.923 1.00 37.75 335 THR A N 1
ATOM 2581 C CA . THR A 1 335 ? -5.927 -5.485 34.805 1.00 37.75 335 THR A CA 1
ATOM 2582 C C . THR A 1 335 ? -5.812 -6.024 33.391 1.00 37.75 335 THR A C 1
ATOM 2584 O O . THR A 1 335 ? -6.205 -5.346 32.440 1.00 37.75 335 THR A O 1
ATOM 2587 N N . ASN A 1 336 ? -5.298 -7.247 33.256 1.00 34.38 336 ASN A N 1
ATOM 2588 C CA . ASN A 1 336 ? -5.358 -8.001 32.011 1.00 34.38 336 ASN A CA 1
ATOM 2589 C C . ASN A 1 336 ? -6.553 -8.971 32.052 1.00 34.38 336 ASN A C 1
ATOM 2591 O O . ASN A 1 336 ? -6.801 -9.603 33.081 1.00 34.38 336 ASN A O 1
ATOM 2595 N N . ALA A 1 337 ? -7.294 -9.087 30.948 1.00 36.22 337 ALA A N 1
ATOM 2596 C CA . ALA A 1 337 ? -8.488 -9.930 30.848 1.00 36.22 337 ALA A CA 1
ATOM 2597 C C . ALA A 1 337 ? -8.173 -11.444 30.894 1.00 36.22 337 ALA A C 1
ATOM 2599 O O . ALA A 1 337 ? -9.073 -12.245 31.123 1.00 36.22 337 ALA A O 1
ATOM 2600 N N . GLY A 1 338 ? -6.898 -11.835 30.753 1.00 36.19 338 GLY A N 1
ATOM 2601 C CA . GLY A 1 338 ? -6.436 -13.231 30.738 1.00 36.19 338 GLY A CA 1
ATOM 2602 C C . GLY A 1 338 ? -6.003 -13.836 32.083 1.00 36.19 338 GLY A C 1
ATOM 2603 O O . GLY A 1 338 ? -5.393 -14.899 32.099 1.00 36.19 338 GLY A O 1
ATOM 2604 N N . GLY A 1 339 ? -6.260 -13.188 33.223 1.00 32.00 339 GLY A N 1
ATOM 2605 C CA . GLY A 1 339 ? -6.121 -13.829 34.542 1.00 32.00 339 GLY A CA 1
ATOM 2606 C C . GLY A 1 339 ? -4.697 -14.120 35.052 1.00 32.00 339 GLY A C 1
ATOM 2607 O O . GLY A 1 339 ? -4.566 -14.602 36.176 1.00 32.00 339 GLY A O 1
ATOM 2608 N N . VAL A 1 340 ? -3.627 -13.787 34.320 1.00 34.06 340 VAL A N 1
ATOM 2609 C CA . VAL A 1 340 ? -2.242 -13.938 34.805 1.00 34.06 340 VAL A CA 1
ATOM 2610 C C . VAL A 1 340 ? -1.413 -12.687 34.490 1.00 34.06 340 VAL A C 1
ATOM 2612 O O . VAL A 1 340 ? -1.186 -12.370 33.328 1.00 34.06 340 VAL A O 1
ATOM 2615 N N . GLY A 1 341 ? -0.918 -12.002 35.531 1.00 36.31 341 GLY A N 1
ATOM 2616 C CA . GLY A 1 341 ? 0.259 -11.123 35.435 1.00 36.31 341 GLY A CA 1
ATOM 2617 C C . GLY A 1 341 ? 0.075 -9.657 35.854 1.00 36.31 341 GLY A C 1
ATOM 2618 O O . GLY A 1 341 ? -0.685 -8.922 35.237 1.00 36.31 341 GLY A O 1
ATOM 2619 N N . LEU A 1 342 ? 0.870 -9.251 36.857 1.00 35.06 342 LEU A N 1
ATOM 2620 C CA . LEU A 1 342 ? 1.085 -7.901 37.420 1.00 35.06 342 LEU A CA 1
ATOM 2621 C C . LEU A 1 342 ? -0.083 -7.289 38.214 1.00 35.06 342 LEU A C 1
ATOM 2623 O O . LEU A 1 342 ? -0.719 -6.322 37.806 1.00 35.06 342 LEU A O 1
ATOM 2627 N N . GLN A 1 343 ? -0.302 -7.800 39.429 1.00 32.88 343 GLN A N 1
ATOM 2628 C CA . GLN A 1 343 ? -1.060 -7.074 40.450 1.00 32.88 343 GLN A CA 1
ATOM 2629 C C . GLN A 1 343 ? -0.112 -6.209 41.298 1.00 32.88 343 GLN A C 1
ATOM 2631 O O . GLN A 1 343 ? 0.869 -6.721 41.825 1.00 32.88 343 GLN A O 1
ATOM 2636 N N . GLY A 1 344 ? -0.434 -4.921 41.470 1.00 35.56 344 GLY A N 1
ATOM 2637 C CA . GLY A 1 344 ? 0.164 -4.072 42.512 1.00 35.56 344 GLY A CA 1
ATOM 2638 C C . GLY A 1 344 ? 1.479 -3.368 42.156 1.00 35.56 344 GLY A C 1
ATOM 2639 O O . GLY A 1 344 ? 2.444 -3.469 42.908 1.00 35.56 344 GLY A O 1
ATOM 2640 N N . ILE A 1 345 ? 1.525 -2.621 41.047 1.00 39.44 345 ILE A N 1
ATOM 2641 C CA . ILE A 1 345 ? 2.622 -1.671 40.806 1.00 39.44 345 ILE A CA 1
ATOM 2642 C C . ILE A 1 345 ? 2.273 -0.343 41.488 1.00 39.44 345 ILE A C 1
ATOM 2644 O O . ILE A 1 345 ? 1.351 0.355 41.066 1.00 39.44 345 ILE A O 1
ATOM 2648 N N . ASP A 1 346 ? 3.029 0.022 42.523 1.00 38.28 346 ASP A N 1
ATOM 2649 C CA . ASP A 1 346 ? 2.940 1.349 43.131 1.00 38.28 346 ASP A CA 1
ATOM 2650 C C . ASP A 1 346 ? 3.856 2.319 42.366 1.00 38.28 346 ASP A C 1
ATOM 2652 O O . ASP A 1 346 ? 5.086 2.173 42.346 1.00 38.28 346 ASP A O 1
ATOM 2656 N N . VAL A 1 347 ? 3.256 3.331 41.733 1.00 41.72 347 VAL A N 1
ATOM 2657 C CA . VAL A 1 347 ? 3.987 4.424 41.079 1.00 41.72 347 VAL A CA 1
ATOM 2658 C C . VAL A 1 347 ? 3.895 5.657 41.969 1.00 41.72 347 VAL A C 1
ATOM 2660 O O . VAL A 1 347 ? 2.822 6.216 42.187 1.00 41.72 347 VAL A O 1
ATOM 2663 N N . VAL A 1 348 ? 5.034 6.088 42.509 1.00 39.53 348 VAL A N 1
ATOM 2664 C CA . VAL A 1 348 ? 5.094 7.251 43.398 1.00 39.53 348 VAL A CA 1
ATOM 2665 C C . VAL A 1 348 ? 5.548 8.462 42.591 1.00 39.53 348 VAL A C 1
ATOM 2667 O O . VAL A 1 348 ? 6.641 8.458 42.020 1.00 39.53 348 VAL A O 1
ATOM 2670 N N . PHE A 1 349 ? 4.724 9.510 42.572 1.00 41.78 349 PHE A N 1
ATOM 2671 C CA . PHE A 1 349 ? 5.079 10.798 41.978 1.00 41.78 349 PHE A CA 1
ATOM 2672 C C . PHE A 1 349 ? 5.465 11.779 43.087 1.00 41.78 349 PHE A C 1
ATOM 2674 O O . PHE A 1 349 ? 4.720 11.970 44.053 1.00 41.78 349 PHE A O 1
ATOM 2681 N N . GLN A 1 350 ? 6.625 12.420 42.944 1.00 37.34 350 GLN A N 1
ATOM 2682 C CA . GLN A 1 350 ? 6.984 13.595 43.735 1.00 37.34 350 GLN A CA 1
ATOM 2683 C C . GLN A 1 350 ? 6.815 14.849 42.876 1.00 37.34 350 GLN A C 1
ATOM 2685 O O . GLN A 1 350 ? 7.411 14.978 41.804 1.00 37.34 350 GLN A O 1
ATOM 2690 N N . LEU A 1 351 ? 5.977 15.769 43.355 1.00 36.78 351 LEU A N 1
ATOM 2691 C CA . LEU A 1 351 ? 5.815 17.096 42.773 1.00 36.78 351 LEU A CA 1
ATOM 2692 C C . LEU A 1 351 ? 6.825 18.043 43.423 1.00 36.78 351 LEU A C 1
ATOM 2694 O O . LEU A 1 351 ? 6.678 18.393 44.596 1.00 36.78 351 LEU A O 1
ATOM 2698 N N . ASN A 1 352 ? 7.815 18.482 42.647 1.00 36.81 352 ASN A N 1
ATOM 2699 C CA . ASN A 1 352 ? 8.688 19.592 43.017 1.00 36.81 352 ASN A CA 1
ATOM 2700 C C . ASN A 1 352 ? 8.314 20.825 42.181 1.00 36.81 352 ASN A C 1
ATOM 2702 O O . ASN A 1 352 ? 7.798 20.688 41.074 1.00 36.81 352 ASN A O 1
ATOM 2706 N N . ASN A 1 353 ? 8.602 22.028 42.691 1.00 36.34 353 ASN A N 1
ATOM 2707 C CA . ASN A 1 353 ? 8.139 23.324 42.154 1.00 36.34 353 ASN A CA 1
ATOM 2708 C C . ASN A 1 353 ? 8.505 23.631 40.688 1.00 36.34 353 ASN A C 1
ATOM 2710 O O . ASN A 1 353 ? 8.094 24.665 40.168 1.00 36.34 353 ASN A O 1
ATOM 2714 N N . THR A 1 354 ? 9.278 22.772 40.025 1.00 36.44 354 THR A N 1
ATOM 2715 C CA . THR A 1 354 ? 9.752 22.961 38.648 1.00 36.44 354 THR A CA 1
ATOM 2716 C C . THR A 1 354 ? 9.773 21.679 37.807 1.00 36.44 354 THR A C 1
ATOM 2718 O O . THR A 1 354 ? 10.068 21.756 36.618 1.00 36.44 354 THR A O 1
ATOM 2721 N N . THR A 1 355 ? 9.497 20.499 38.383 1.00 36.16 355 THR A N 1
ATOM 2722 C CA . THR A 1 355 ? 9.648 19.213 37.674 1.00 36.16 355 THR A CA 1
ATOM 2723 C C . THR A 1 355 ? 8.889 18.081 38.371 1.00 36.16 355 THR A C 1
ATOM 2725 O O . THR A 1 355 ? 8.878 17.994 39.600 1.00 36.16 355 THR A O 1
ATOM 2728 N N . THR A 1 356 ? 8.298 17.173 37.589 1.00 40.53 356 THR A N 1
ATOM 2729 C CA . THR A 1 356 ? 7.703 15.920 38.082 1.00 40.53 356 THR A CA 1
ATOM 2730 C C . THR A 1 356 ? 8.744 14.801 38.013 1.00 40.53 356 THR A C 1
ATOM 2732 O O . THR A 1 356 ? 9.243 14.491 36.934 1.00 40.53 356 THR A O 1
ATOM 2735 N N . LEU A 1 357 ? 9.074 14.185 39.151 1.00 33.16 357 LEU A N 1
ATOM 2736 C CA . LEU A 1 357 ? 9.923 12.989 39.220 1.00 33.16 357 LEU A CA 1
ATOM 2737 C C . LEU A 1 357 ? 9.041 11.775 39.542 1.00 33.16 357 LEU A C 1
ATOM 2739 O O . LEU A 1 357 ? 8.372 11.745 40.577 1.00 33.16 357 LEU A O 1
ATOM 2743 N N . GLY A 1 358 ? 9.023 10.786 38.645 1.00 37.53 358 GLY A N 1
ATOM 2744 C CA . GLY A 1 358 ? 8.343 9.506 38.845 1.00 37.53 358 GLY A CA 1
ATOM 2745 C C . GLY A 1 358 ? 9.330 8.432 39.299 1.00 37.53 358 GLY A C 1
ATOM 2746 O O . GLY A 1 358 ? 10.403 8.281 38.720 1.00 37.53 358 GLY A O 1
ATOM 2747 N N . THR A 1 359 ? 8.983 7.664 40.332 1.00 36.06 359 THR A N 1
ATOM 2748 C CA . THR A 1 359 ? 9.725 6.443 40.693 1.00 36.06 359 THR A CA 1
ATOM 2749 C C . THR A 1 359 ? 8.774 5.255 40.713 1.00 36.06 359 THR A C 1
ATOM 2751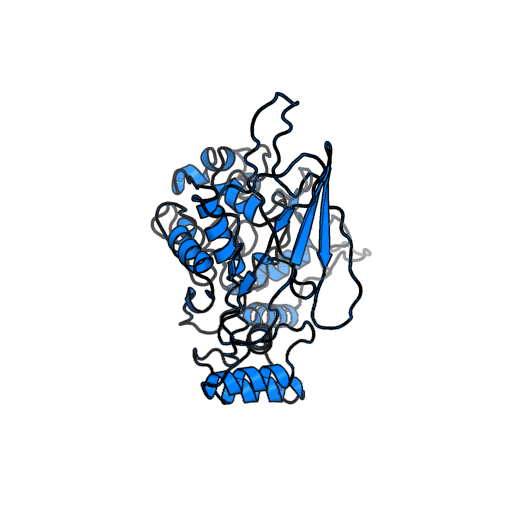 O O . THR A 1 359 ? 7.771 5.268 41.425 1.00 36.06 359 THR A O 1
ATOM 2754 N N . VAL A 1 360 ? 9.092 4.216 39.937 1.00 33.97 360 VAL A N 1
ATOM 2755 C CA . VAL A 1 360 ? 8.344 2.951 39.926 1.00 33.97 360 VAL A CA 1
ATOM 2756 C C . VAL A 1 360 ? 8.989 2.011 40.936 1.00 33.97 360 VAL A C 1
ATOM 2758 O O . VAL A 1 360 ? 10.176 1.694 40.826 1.00 33.97 360 VAL A O 1
ATOM 2761 N N . LYS A 1 361 ? 8.216 1.558 41.925 1.00 34.69 361 LYS A N 1
ATOM 2762 C CA . LYS A 1 361 ? 8.623 0.462 42.808 1.00 34.69 361 LYS A CA 1
ATOM 2763 C C . LYS A 1 361 ? 7.828 -0.776 42.414 1.00 34.69 361 LYS A C 1
ATOM 2765 O O . LYS A 1 361 ? 6.642 -0.877 42.700 1.00 34.69 361 LYS A O 1
ATOM 2770 N N . THR A 1 362 ? 8.477 -1.722 41.746 1.00 33.16 362 THR A N 1
ATOM 2771 C CA . THR A 1 362 ? 7.888 -3.039 41.499 1.00 33.16 362 THR A CA 1
ATOM 2772 C C . THR A 1 362 ? 7.999 -3.875 42.769 1.00 33.16 362 THR A C 1
ATOM 2774 O O . THR A 1 362 ? 9.101 -4.160 43.237 1.00 33.16 362 THR A O 1
ATOM 2777 N N . ALA A 1 363 ? 6.867 -4.282 43.334 1.00 36.78 363 ALA A N 1
ATOM 2778 C CA . ALA A 1 363 ? 6.822 -5.310 44.363 1.00 36.78 363 ALA A CA 1
ATOM 2779 C C . ALA A 1 363 ? 6.311 -6.607 43.724 1.00 36.78 363 ALA A C 1
ATOM 2781 O O . ALA A 1 363 ? 5.105 -6.753 43.578 1.00 36.78 363 ALA A O 1
ATOM 2782 N N . ALA A 1 364 ? 7.212 -7.517 43.321 1.00 33.25 364 ALA A N 1
ATOM 2783 C CA . ALA A 1 364 ? 6.905 -8.957 43.227 1.00 33.25 364 ALA A CA 1
ATOM 2784 C C . ALA A 1 364 ? 8.099 -9.885 42.913 1.00 33.25 364 ALA A C 1
ATOM 2786 O O . ALA A 1 364 ? 7.997 -11.065 43.228 1.00 33.25 364 ALA A O 1
ATOM 2787 N N . ASP A 1 365 ? 9.218 -9.438 42.330 1.00 29.70 365 ASP A N 1
ATOM 2788 C CA . ASP A 1 365 ? 10.215 -10.387 41.780 1.00 29.70 365 ASP A CA 1
ATOM 2789 C C . ASP A 1 365 ? 11.699 -10.016 41.986 1.00 29.70 365 ASP A C 1
ATOM 2791 O O . ASP A 1 365 ? 12.586 -10.589 41.355 1.00 29.70 365 ASP A O 1
ATOM 2795 N N . GLY A 1 366 ? 12.010 -9.097 42.906 1.00 30.19 366 GLY A N 1
ATOM 2796 C CA . GLY A 1 366 ? 13.396 -8.845 43.330 1.00 30.19 366 GLY A CA 1
ATOM 2797 C C . GLY A 1 366 ? 14.303 -8.181 42.283 1.00 30.19 366 GLY A C 1
ATOM 2798 O O . GLY A 1 366 ? 15.516 -8.131 42.483 1.00 30.19 366 GLY A O 1
ATOM 2799 N N . ARG A 1 367 ? 13.757 -7.635 41.188 1.00 31.66 367 ARG A N 1
ATOM 2800 C CA . ARG A 1 367 ? 14.521 -6.810 40.236 1.00 31.66 367 ARG A CA 1
ATOM 2801 C C . ARG A 1 367 ? 14.562 -5.346 40.692 1.00 31.66 367 ARG A C 1
ATOM 2803 O O . ARG A 1 367 ? 13.588 -4.812 41.215 1.00 31.66 367 ARG A O 1
ATOM 2810 N N . ALA A 1 368 ? 15.728 -4.715 40.541 1.00 30.33 368 ALA A N 1
ATOM 2811 C CA . ALA A 1 368 ? 16.032 -3.395 41.090 1.00 30.33 368 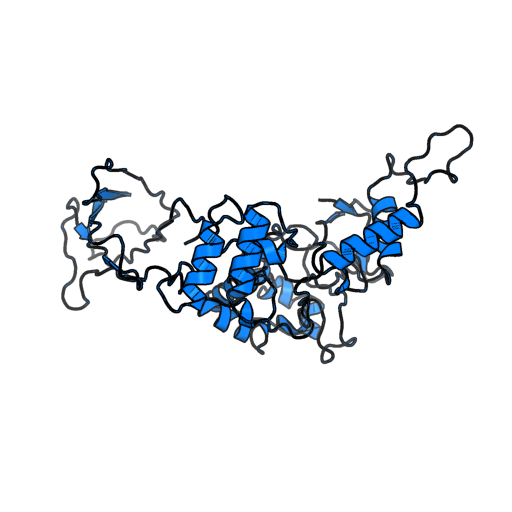ALA A CA 1
ATOM 2812 C C . ALA A 1 368 ? 15.136 -2.270 40.536 1.00 30.33 368 ALA A C 1
ATOM 2814 O O . ALA A 1 368 ? 14.813 -2.243 39.347 1.00 30.33 368 ALA A O 1
ATOM 2815 N N . ALA A 1 369 ? 14.811 -1.306 41.405 1.00 32.94 369 ALA A N 1
ATOM 2816 C CA . ALA A 1 369 ? 14.105 -0.077 41.060 1.00 32.94 369 ALA A CA 1
ATOM 2817 C C . ALA A 1 369 ? 14.821 0.675 39.926 1.00 32.94 369 ALA A C 1
ATOM 2819 O O . ALA A 1 369 ? 16.022 0.935 40.009 1.00 32.94 369 ALA A O 1
ATOM 2820 N N . ARG A 1 370 ? 14.081 1.057 38.881 1.00 34.50 370 ARG A N 1
ATOM 2821 C CA . ARG A 1 370 ? 14.570 1.958 37.831 1.00 34.50 370 ARG A CA 1
ATOM 2822 C C . ARG A 1 370 ? 13.922 3.327 38.009 1.00 34.50 370 ARG A C 1
ATOM 2824 O O . ARG A 1 370 ? 12.701 3.456 37.975 1.00 34.50 370 ARG A O 1
ATOM 2831 N N . SER A 1 371 ? 14.746 4.347 38.219 1.00 32.09 371 SER A N 1
ATOM 2832 C CA . SER A 1 371 ? 14.345 5.753 38.160 1.00 32.09 371 SER A CA 1
ATOM 2833 C C . SER A 1 371 ? 14.330 6.217 36.704 1.00 32.09 371 SER A C 1
ATOM 2835 O O . SER A 1 371 ? 15.298 5.959 35.988 1.00 32.09 371 SER A O 1
ATOM 2837 N N . PHE A 1 372 ? 13.291 6.933 36.279 1.00 35.84 372 PHE A N 1
ATOM 2838 C CA . PHE A 1 372 ? 13.298 7.649 35.003 1.00 35.84 372 PHE A CA 1
ATOM 2839 C C . PHE A 1 372 ? 12.914 9.114 35.217 1.00 35.84 372 PHE A C 1
ATOM 2841 O O . PHE A 1 372 ? 12.150 9.447 36.123 1.00 35.84 372 PHE A O 1
ATOM 2848 N N . THR A 1 373 ? 13.463 9.988 34.378 1.00 32.09 373 THR A N 1
ATOM 2849 C CA . THR A 1 373 ? 13.172 11.424 34.377 1.00 32.09 373 THR A CA 1
ATOM 2850 C C . THR A 1 373 ? 12.432 11.732 33.078 1.00 32.09 373 THR A C 1
ATOM 2852 O O . THR A 1 373 ? 13.083 11.763 32.033 1.00 32.09 373 THR A O 1
ATOM 2855 N N . PRO A 1 374 ? 11.101 11.917 33.084 1.00 32.28 374 PRO A N 1
ATOM 2856 C CA . PRO A 1 374 ? 10.398 12.314 31.871 1.00 32.28 374 PRO A CA 1
ATOM 2857 C C . PRO A 1 374 ? 10.819 13.737 31.481 1.00 32.28 374 PRO A C 1
ATOM 2859 O O . PRO A 1 374 ? 10.962 14.613 32.339 1.00 32.28 374 PRO A O 1
ATOM 2862 N N . THR A 1 375 ? 11.039 13.982 30.188 1.00 27.62 375 THR A N 1
ATOM 2863 C CA . THR A 1 375 ? 11.241 15.349 29.682 1.00 27.62 375 THR A CA 1
ATOM 2864 C C . THR A 1 375 ? 9.885 15.979 29.365 1.00 27.62 375 THR A C 1
ATOM 2866 O O . THR A 1 375 ? 8.945 15.293 28.972 1.00 27.62 375 THR A O 1
ATOM 2869 N N . ALA A 1 376 ? 9.766 17.299 29.543 1.00 25.97 376 ALA A N 1
ATOM 2870 C CA . ALA A 1 376 ? 8.512 18.069 29.526 1.00 25.97 376 ALA A CA 1
ATOM 2871 C C . ALA A 1 376 ? 7.680 18.012 28.219 1.00 25.97 376 ALA A C 1
ATOM 2873 O O . ALA A 1 376 ? 6.669 18.697 28.114 1.00 25.97 376 ALA A O 1
ATOM 2874 N N . ARG A 1 377 ? 8.093 17.225 27.219 1.00 24.86 377 ARG A N 1
ATOM 2875 C CA . ARG A 1 377 ? 7.409 17.060 25.930 1.00 24.86 377 ARG A CA 1
ATOM 2876 C C . ARG A 1 377 ? 6.441 15.867 25.900 1.00 24.86 377 ARG A C 1
ATOM 2878 O O . ARG A 1 377 ? 5.571 15.840 25.042 1.00 24.86 377 ARG A O 1
ATOM 2885 N N . GLU A 1 378 ? 6.562 14.930 26.843 1.00 29.27 378 GLU A N 1
ATOM 2886 C CA . GLU A 1 378 ? 5.706 13.730 26.955 1.00 29.27 378 GLU A CA 1
ATOM 2887 C C . G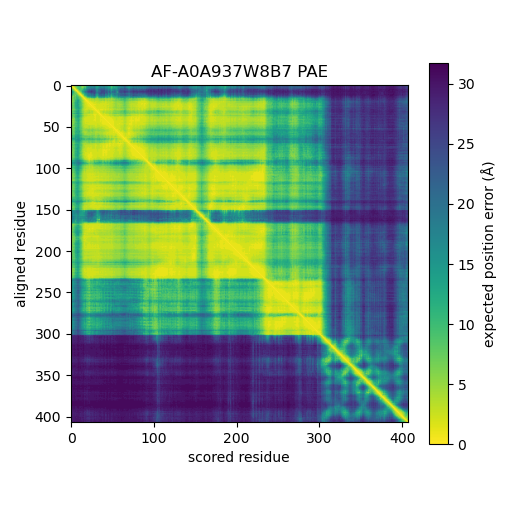LU A 1 378 ? 4.481 13.935 27.862 1.00 29.27 378 GLU A C 1
ATOM 2889 O O . GLU A 1 378 ? 3.626 13.064 27.982 1.00 29.27 378 GLU A O 1
ATOM 2894 N N . ILE A 1 379 ? 4.366 15.106 28.491 1.00 30.88 379 ILE A N 1
ATOM 2895 C CA . ILE A 1 379 ? 3.222 15.485 29.318 1.00 30.88 379 ILE A CA 1
ATOM 2896 C C . ILE A 1 379 ? 2.770 16.848 28.806 1.00 30.88 379 ILE A C 1
ATOM 2898 O O . ILE A 1 379 ? 3.497 17.829 28.946 1.00 30.88 379 ILE A O 1
ATOM 2902 N N . GLY A 1 380 ? 1.594 16.921 28.185 1.00 25.50 380 GLY A N 1
ATOM 2903 C CA . GLY A 1 380 ? 1.005 18.184 27.746 1.00 25.50 380 GLY A CA 1
ATOM 2904 C C . GLY A 1 380 ? 0.697 19.093 28.938 1.00 25.50 380 GLY A C 1
ATOM 2905 O O . GLY A 1 380 ? -0.410 19.067 29.469 1.00 25.50 380 GLY A O 1
ATOM 2906 N N . ILE A 1 381 ? 1.676 19.890 29.370 1.00 27.03 381 ILE A N 1
ATOM 2907 C CA . ILE A 1 381 ? 1.523 20.923 30.398 1.00 27.03 381 ILE A CA 1
ATOM 2908 C C . ILE A 1 381 ? 1.610 22.287 29.699 1.00 27.03 381 ILE A C 1
ATOM 2910 O O . ILE A 1 381 ? 2.656 22.606 29.131 1.00 27.03 381 ILE A O 1
ATOM 2914 N N . PRO A 1 382 ? 0.568 23.135 29.743 1.00 24.03 382 PRO A N 1
ATOM 2915 C CA . PRO A 1 382 ? 0.737 24.538 29.406 1.00 24.03 382 PRO A CA 1
ATOM 2916 C C . PRO A 1 382 ? 1.598 25.211 30.484 1.00 24.03 382 PRO A C 1
ATOM 2918 O O . PRO A 1 382 ? 1.287 25.145 31.673 1.00 24.03 382 PRO A O 1
ATOM 2921 N N . LEU A 1 383 ? 2.686 25.862 30.065 1.00 25.64 383 LEU A N 1
ATOM 2922 C CA . LEU A 1 383 ? 3.492 26.730 30.923 1.00 25.64 383 LEU A CA 1
ATOM 2923 C C . LEU A 1 383 ? 2.603 27.897 31.389 1.00 25.64 383 LEU A C 1
ATOM 2925 O O . LEU A 1 383 ? 2.358 28.831 30.627 1.00 25.64 383 LEU A O 1
ATOM 2929 N N . VAL A 1 384 ? 2.100 27.851 32.622 1.00 24.09 384 VAL A N 1
ATOM 2930 C CA . VAL A 1 384 ? 1.439 29.003 33.247 1.00 24.09 384 VAL A CA 1
ATOM 2931 C C . VAL A 1 384 ? 2.208 29.371 34.504 1.00 24.09 384 VAL A C 1
ATOM 2933 O O . VAL A 1 384 ? 2.316 28.601 35.456 1.00 24.09 384 VAL A O 1
ATOM 2936 N N . THR A 1 385 ? 2.787 30.564 34.462 1.00 25.19 385 THR A N 1
ATOM 2937 C CA . THR A 1 385 ? 3.475 31.226 35.562 1.00 25.19 385 THR A CA 1
ATOM 2938 C C . THR A 1 385 ? 2.535 31.346 36.762 1.00 25.19 385 THR A C 1
ATOM 2940 O O . THR A 1 385 ? 1.377 31.733 36.624 1.00 25.19 385 THR A O 1
ATOM 2943 N N . ALA A 1 386 ? 3.055 30.983 37.932 1.00 30.16 386 ALA A N 1
ATOM 2944 C CA . ALA A 1 386 ? 2.346 30.854 39.196 1.00 30.16 386 ALA A CA 1
ATOM 2945 C C . ALA A 1 386 ? 1.390 32.016 39.527 1.00 30.16 386 ALA A C 1
ATOM 2947 O O . ALA A 1 386 ? 1.810 33.168 39.599 1.00 30.16 386 ALA A O 1
ATOM 2948 N N . MET A 1 387 ? 0.145 31.675 39.862 1.00 23.98 387 MET A N 1
ATOM 2949 C CA . MET A 1 387 ? -0.712 32.447 40.762 1.00 23.98 387 MET A CA 1
ATOM 2950 C C . MET A 1 387 ? -1.497 31.467 41.640 1.00 23.98 387 MET A C 1
ATOM 2952 O O . MET A 1 387 ? -1.939 30.421 41.174 1.00 23.98 387 MET A O 1
ATOM 2956 N N . ALA A 1 388 ? -1.604 31.794 42.927 1.00 31.30 388 ALA A N 1
ATOM 2957 C CA . ALA A 1 388 ? -2.170 30.953 43.974 1.00 31.30 388 ALA A CA 1
ATOM 2958 C C . ALA A 1 388 ? -3.603 30.477 43.656 1.00 31.30 388 ALA A C 1
ATOM 2960 O O . ALA A 1 388 ? -4.523 31.285 43.557 1.00 31.30 388 ALA A O 1
ATOM 2961 N N . GLY A 1 389 ? -3.783 29.161 43.543 1.00 29.19 389 GLY A N 1
ATOM 2962 C CA . GLY A 1 389 ? -5.075 28.498 43.370 1.00 29.19 389 GLY A CA 1
ATOM 2963 C C . GLY A 1 389 ? -4.893 26.985 43.244 1.00 29.19 389 GLY A C 1
ATOM 2964 O O . GLY A 1 389 ? -3.856 26.536 42.756 1.00 29.19 389 GLY A O 1
ATOM 2965 N N . ASP A 1 390 ? -5.867 26.208 43.729 1.00 29.44 390 ASP A N 1
ATOM 2966 C CA . ASP A 1 390 ? -5.868 24.741 43.646 1.00 29.44 390 ASP A CA 1
ATOM 2967 C C . ASP A 1 390 ? -5.629 24.270 42.201 1.00 29.44 390 ASP A C 1
ATOM 2969 O O . ASP A 1 390 ? -6.375 24.605 41.280 1.00 29.44 390 ASP A O 1
ATOM 2973 N N . LEU A 1 391 ? -4.572 23.479 42.004 1.00 30.78 391 LEU A N 1
ATOM 2974 C CA . LEU A 1 391 ? -4.207 22.902 40.712 1.00 30.78 391 LEU A CA 1
ATOM 2975 C C . LEU A 1 391 ? -4.989 21.606 40.483 1.00 30.78 391 LEU A C 1
ATOM 2977 O O . LEU A 1 391 ? -4.826 20.631 41.214 1.00 30.78 391 LEU A O 1
ATOM 2981 N N . THR A 1 392 ? -5.796 21.565 39.424 1.00 30.19 392 THR A N 1
ATOM 2982 C CA . THR A 1 392 ? -6.345 20.316 38.877 1.00 30.19 392 THR A CA 1
ATOM 2983 C C . THR A 1 392 ? -5.519 19.920 37.655 1.00 30.19 392 THR A C 1
ATOM 2985 O O . THR A 1 392 ? -5.670 20.501 36.584 1.00 30.19 392 THR A O 1
ATOM 2988 N N . THR A 1 393 ? -4.626 18.940 37.797 1.00 33.34 393 THR A N 1
ATOM 2989 C CA . THR A 1 393 ? -3.784 18.456 36.688 1.00 33.34 393 THR A CA 1
ATOM 2990 C C . THR A 1 393 ? -4.329 17.128 36.163 1.00 33.34 393 THR A C 1
ATOM 2992 O O . THR A 1 393 ? -4.517 16.189 36.936 1.00 33.34 393 THR A O 1
ATOM 2995 N N . ARG A 1 394 ? -4.568 17.015 34.848 1.00 30.34 394 ARG A N 1
ATOM 2996 C CA . ARG A 1 394 ? -4.793 15.717 34.186 1.00 30.34 394 ARG A CA 1
ATOM 2997 C C . ARG A 1 394 ? -3.432 15.104 33.852 1.00 30.34 394 ARG A C 1
ATOM 2999 O O . ARG A 1 394 ? -2.680 15.690 33.083 1.00 30.34 394 ARG A O 1
ATOM 3006 N N . LEU A 1 395 ? -3.118 13.946 34.428 1.00 33.56 395 LEU A N 1
ATOM 3007 C CA . LEU A 1 395 ? -1.950 13.149 34.045 1.00 33.56 395 LEU A CA 1
ATOM 3008 C C . LEU A 1 395 ? -2.365 12.168 32.937 1.00 33.56 395 LEU A C 1
ATOM 3010 O O . LEU A 1 395 ? -3.297 11.391 33.136 1.00 33.56 395 LEU A O 1
ATOM 3014 N N . GLN A 1 396 ? -1.675 12.186 31.797 1.00 32.88 396 GLN A N 1
ATOM 3015 C CA . GLN A 1 396 ? -1.693 11.085 30.829 1.00 32.88 396 GLN A CA 1
ATOM 3016 C C . GLN A 1 396 ? -0.494 10.177 31.128 1.00 32.88 396 GLN A C 1
ATOM 3018 O O . GLN A 1 396 ? 0.617 10.668 31.314 1.00 32.88 396 GLN A O 1
ATOM 3023 N N . LEU A 1 397 ? -0.729 8.868 31.232 1.00 33.31 397 LEU A N 1
ATOM 3024 C CA . LEU A 1 397 ? 0.303 7.851 31.429 1.00 33.31 397 LEU A CA 1
ATOM 3025 C C . LEU A 1 397 ? 0.335 6.956 30.194 1.00 33.31 397 LEU A C 1
ATOM 3027 O O . LEU A 1 397 ? -0.656 6.287 29.910 1.00 33.31 397 LEU A O 1
ATOM 3031 N N . THR A 1 398 ? 1.472 6.934 29.508 1.00 31.94 398 THR A N 1
ATOM 3032 C CA . THR A 1 398 ? 1.759 6.005 28.410 1.00 31.94 398 THR A CA 1
ATOM 3033 C C . THR A 1 398 ? 2.633 4.880 28.963 1.00 31.94 398 THR A C 1
ATOM 3035 O O . THR A 1 398 ? 3.624 5.152 29.644 1.00 31.94 398 THR A O 1
ATOM 3038 N N . VAL A 1 399 ? 2.248 3.620 28.747 1.00 31.17 399 VAL A N 1
ATOM 3039 C CA . VAL A 1 399 ? 2.996 2.444 29.220 1.00 31.17 399 VAL A CA 1
ATOM 3040 C C . VAL A 1 399 ? 3.529 1.704 28.005 1.00 31.17 399 VAL A C 1
ATOM 3042 O O . VAL A 1 399 ? 2.770 1.019 27.333 1.00 31.17 399 VAL A O 1
ATOM 3045 N N . THR A 1 400 ? 4.833 1.799 27.766 1.00 29.88 400 THR A N 1
ATOM 3046 C CA . THR A 1 400 ? 5.520 1.043 26.717 1.00 29.88 400 THR A CA 1
ATOM 3047 C C . THR A 1 400 ? 6.014 -0.305 27.247 1.00 29.88 400 THR A C 1
ATOM 3049 O O . THR A 1 400 ? 6.701 -0.380 28.270 1.00 29.88 400 THR A O 1
ATOM 3052 N N . ASP A 1 401 ? 5.661 -1.387 26.551 1.00 29.69 401 ASP A N 1
ATOM 3053 C CA . ASP A 1 401 ? 6.226 -2.721 26.769 1.00 29.69 401 ASP A CA 1
ATOM 3054 C C . ASP A 1 401 ? 7.594 -2.795 26.062 1.00 29.69 401 ASP A C 1
ATOM 3056 O O . ASP A 1 401 ? 7.669 -2.565 24.856 1.00 29.69 401 ASP A O 1
ATOM 3060 N N . PRO A 1 402 ? 8.703 -3.114 26.753 1.00 28.45 402 PRO A N 1
ATOM 3061 C CA . PRO A 1 402 ? 10.019 -3.205 26.122 1.00 28.45 402 PRO A CA 1
ATOM 3062 C C . PRO A 1 402 ? 10.140 -4.312 25.055 1.00 28.45 402 PRO A C 1
ATOM 3064 O O . PRO A 1 402 ? 11.158 -4.352 24.366 1.00 28.45 402 PRO A O 1
ATOM 3067 N N . GLY A 1 403 ? 9.146 -5.198 24.909 1.00 30.36 403 GLY A N 1
ATOM 3068 C CA . GLY A 1 403 ? 9.045 -6.159 23.804 1.00 30.36 403 GLY A CA 1
ATOM 3069 C C . GLY A 1 403 ? 8.118 -5.736 22.658 1.00 30.36 403 GLY A C 1
ATOM 3070 O O . GLY A 1 403 ? 8.024 -6.460 21.671 1.00 30.36 403 GLY A O 1
ATOM 3071 N N . ASN A 1 404 ? 7.433 -4.597 22.773 1.00 32.81 404 ASN A N 1
ATOM 3072 C CA . ASN A 1 404 ? 6.452 -4.125 21.802 1.00 32.81 404 ASN A CA 1
ATOM 3073 C C . ASN A 1 404 ? 6.560 -2.597 21.710 1.00 32.81 404 ASN A C 1
ATOM 3075 O O . ASN A 1 404 ? 5.991 -1.867 22.523 1.00 32.81 404 ASN A O 1
ATOM 3079 N N . SER A 1 405 ? 7.346 -2.108 20.749 1.00 27.19 405 SER A N 1
ATOM 3080 C CA . SER A 1 405 ? 7.286 -0.698 20.368 1.00 27.19 405 SER A CA 1
ATOM 3081 C C . SER A 1 405 ? 5.853 -0.399 19.930 1.00 27.19 405 SER A C 1
ATOM 3083 O O . SER A 1 405 ? 5.365 -1.060 19.018 1.00 27.19 405 SER A O 1
ATOM 3085 N N . ASP A 1 406 ? 5.231 0.568 20.601 1.00 28.30 406 ASP A N 1
ATOM 3086 C CA . ASP A 1 406 ? 3.885 1.119 20.382 1.00 28.30 406 ASP A CA 1
ATOM 3087 C C . ASP A 1 406 ? 2.781 0.538 21.284 1.00 28.30 406 ASP A C 1
ATOM 3089 O O . ASP A 1 406 ? 2.036 -0.374 20.918 1.00 28.30 406 ASP A O 1
ATOM 3093 N N . ILE A 1 407 ? 2.660 1.144 22.475 1.00 28.62 407 ILE A N 1
ATOM 3094 C CA . ILE A 1 407 ? 1.404 1.331 23.222 1.00 28.62 407 ILE A CA 1
ATOM 3095 C C . ILE A 1 407 ? 1.402 2.746 23.801 1.00 28.62 407 ILE A C 1
ATOM 3097 O O . ILE A 1 407 ? 2.426 3.120 24.424 1.00 28.62 407 ILE A O 1
#

Sequence (407 aa):
MILVNVDGFSRPPVFRSPPPLRNLTLTAPFDFNGRTPDLKTFITRAVVQHFPKTLQRIPRGQQPTGTMPDFRLPQADELEALEAFLRSLQVPHDANFELDRLLRTAAQRRGRELFFGDTAKCAQCHDGMALSDAKTTLPGGGGNRAFDTGVAQHQTDPRLRDRELRRLFSTPQLFDVRHTAPFFHDNSATNLRDAVEFCASDAFKNSPAATEVGTITLASNEIDDLVAFMEALTCPHNGDVNQDGKVTPEDALLAFRYSLGLEQLDTCQQDHADVRASGHGVTPGDALCIFQKFLGIPSCLDDRVPAKLLVETCSSTSPCTGRVGTALPLRVRVTNAGGVGLQGIDVVFQLNNTTTLGTVKTAADGRAARSFTPTAREIGIPLVTAMAGDLTTRLQLTVTDPGNSDI

Organism: Tectimicrobiota bacterium (NCBI:txid2528274)

Radius of gyration: 26.9 Å; Cα contacts (8 Å, |Δi|>4): 676; chains: 1; bounding box: 54×62×82 Å

InterPro domains:
  IPR008964 Invasin/intimin cell-adhesion fragments [SSF49373] (326-399)
  IPR009056 Cytochrome c-like domain [PS51007] (106-234)
  IPR036439 Dockerin domain superfamily [G3DSA:1.10.1330.10] (243-297)
  IPR036439 Dockerin domain superfamily [SSF63446] (237-299)
  IPR036909 Cytochrome c-like domain superfamily [G3DSA:1.10.760.10] (13-96)
  IPR036909 Cytochrome c-like domain superfamily [G3DSA:1.10.760.10] (97-242)
  IPR036909 Cytochrome c-like domain superfamily [SSF46626] (12-89)
  IPR036909 Cytochrome c-like domain superfamily [SSF46626] (103-234)
  IPR051395 Cytochrome c-dependent Peroxidase and MauG [PTHR30600] (17-233)

pLDDT: mean 72.28, std 25.14, range [23.98, 98.38]

Secondary structure (DSSP, 8-state):
-EEE-SSSSSSPPEEEPPPP-TTGGGSPSBTTTT-B-SHHHHHHHHHHHHS-SSTT--BTTSSPTTPPPSB-PPPHHHHHHHHHHHHHT-S---TT--GGGG--SHHHHHHHHHHHSTTT-GGGTSBTTTT-BBPTTSTT-SBS-EE----S-PPP-TT---TGGGT-EEPPP-TTGGGSPSBSTT--BSSHHHHHHHHTSHHHHTSTTHHHH------HHHHHHHHHHHHT-S---SS-SS-SSS--HHHHHHHHHHHTTSS---HHHHHHH--S--SS-S-HHHHHHHHHHHTTS--TTS--PPPEEEE----TTS-----TT-EEEEEEEEE-TTS-S---EEEEEEEETTEEEEEEEE-SS-PPP-EE---TTSS--------SS---PPPP----BTTBS--

Solvent-accessible surface area (backbone atoms only — not comparable to full-atom values): 23845 Å² total; per-residue (Å²): 117,41,82,40,64,73,76,66,90,82,70,84,68,46,55,25,50,80,76,75,59,63,33,43,79,74,43,49,29,35,69,64,53,37,75,32,81,47,63,57,60,43,54,47,49,50,46,62,65,70,52,36,76,49,96,79,56,35,34,60,92,69,48,62,90,96,57,82,52,35,33,72,74,79,52,72,67,56,40,52,53,52,46,53,52,40,57,69,39,41,66,76,82,51,93,83,68,60,76,70,78,42,53,84,49,73,48,22,50,52,9,45,51,38,34,72,30,87,58,55,42,48,34,50,42,36,24,72,93,48,25,14,16,24,34,63,86,38,86,93,44,56,45,38,48,50,42,29,52,53,76,76,93,66,88,72,47,92,87,46,90,45,52,59,43,57,51,22,32,32,45,64,59,41,64,46,47,72,76,52,61,46,33,67,62,69,44,82,20,73,44,68,61,53,49,56,50,43,57,45,28,71,61,21,53,73,16,70,38,23,76,67,75,44,78,35,68,72,55,73,70,56,49,51,18,36,43,45,25,44,56,34,37,40,68,49,50,71,23,34,31,83,64,81,83,56,57,36,66,65,22,14,47,50,26,33,35,35,50,70,70,74,46,88,69,55,74,51,33,42,32,4,22,20,44,70,66,77,83,72,61,46,34,62,68,21,14,50,28,26,36,27,49,54,71,73,43,95,29,76,76,74,64,84,63,74,59,49,70,45,67,60,62,68,49,101,90,47,79,84,82,76,61,92,77,46,71,50,83,46,54,42,43,53,47,54,95,80,82,76,78,66,76,62,47,45,40,38,38,38,51,48,103,87,51,67,44,48,40,49,46,73,65,88,78,88,66,82,73,60,79,54,76,75,62,82,83,79,47,96,68,83,92,70,84,88,72,97,68,92,82,86,79,85,83,81,86,79,66,70,49,96,88,40,93,85,87

Mean predicted aligned error: 15.8 Å